Protein 2I7X (pdb70)

Sequence (499 aa):
MTYKYNCCDDGSGTTVGSVVRFDNVTLLIDPGWNPSKVSYEQCIKYWEKVIPEIDVIILSQPTIECLGAHSLLYYNFTSHFISRIQVYATLPVINLGRVSTIDSYASAGVIGPYDTNKLDLEDIEISFDHIVPLKYSQLVDLRSRYDGLTLLAYNAGVCPGGSIWCISTYSEKLVYAKRWNHTRDNILNAASILDATGKPLSTLMRPSAIITTLDRFGSSQPFKKRSKIFKDTLKKGLSSDGSVIIPVDMSGKFLDLFTQVHELLFESQVPVLILSYARGRTLTYAKSMLEWLSPSLLKTWENRNNTSPFEIGSRIKIIAPNELSKYPGSKICFVSEVGALINEVIIKVGNSEKTTLILTKPSFECASSLDKILEIVEQDEDGKSFLCDNYISIDTIKEEPLSKEETNFDNLDYLKIDKTLSKRTISTVNVQLKCSVVILNLQSLVDQRSASIIWPSLKSRKIVLSAPKQIQNEEITAKLIKKNIEVVNMPLNKIVEFS

InterPro domains:
  IPR001279 Metallo-beta-lactamase [PF16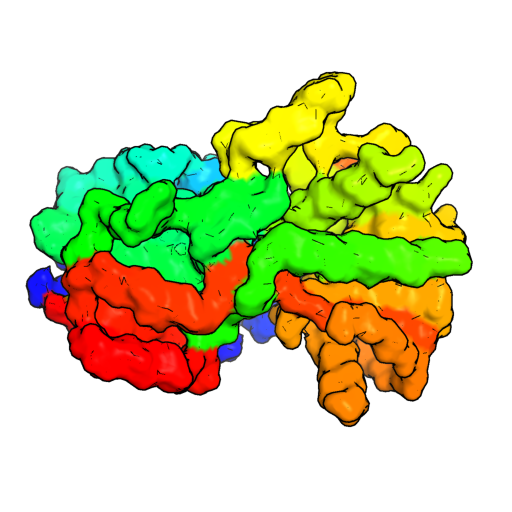661] (20-211)
  IPR022712 Beta-Casp domain [SM01027] (254-377)
  IPR025069 Cleavage and polyadenylation specificity factor 2, C-terminal [PF13299] (728-856)
  IPR027075 Cleavage and polyadenylation specificity factor subunit 2 [PTHR45922] (13-858)
  IPR035639 CPSF2, metallo-hydrolase domain [cd16293] (7-216)
  IPR036866 Ribonuclease Z/Hydroxyacylglutathione hydrolase-like [G3DSA:3.60.15.10] (1-222)
  IPR036866 Ribonuclease Z/Hydroxyacylglutathione hydrolase-like [G3DSA:3.60.15.10] (628-717)
  IPR036866 Ribonuclease Z/Hydroxyacylglutathione hydrolase-like [SSF56281] (4-444)
  IPR036866 Ribonuclease Z/Hydroxyacylglutathione hydrolase-like [SSF56281] (527-716)

Organism: Saccharomyces cerevisiae (strain ATCC 204508 / S288c) (NCBI:txid559292)

Radius of gyration: 22.46 Å; Cα contacts (8 Å, |Δi|>4): 1089; chains: 1; bounding box: 48×65×58 Å

B-factor: mean 50.82, std 17.13, range [14.5, 101.49]

GO terms:
  GO:0003723 RNA binding (F, IDA)
  GO:0005847 mRNA cleavage and polyadenylation specificity factor complex (C, IDA)
  GO:0006397 mRNA processing (P, IDA)
  GO:0005515 protein binding (F, IPI)

CATH classification: 3.60.15.10 (+1 more: 3.40.50.10890)

Solvent-accessible surface area: 20937 Å² total; per-residue (Å²): 127,37,8,74,3,14,0,0,15,11,64,32,35,54,15,9,4,7,1,0,61,14,92,100,3,22,0,0,0,3,0,0,2,22,20,72,111,2,41,22,82,90,0,31,141,38,0,93,176,27,0,66,112,1,27,0,0,0,0,0,1,0,20,26,47,0,0,0,0,0,0,0,0,20,93,51,16,47,73,46,17,132,88,58,8,57,6,13,0,0,61,0,0,5,21,0,0,22,1,6,0,1,5,6,1,1,16,46,0,7,0,0,20,23,62,66,40,89,3,40,4,108,34,0,32,67,0,1,96,106,4,61,78,8,114,55,70,77,77,14,82,17,106,117,126,19,68,2,0,20,0,32,2,26,19,0,1,23,2,1,1,0,0,1,0,8,0,21,16,160,78,10,38,1,0,7,0,28,20,7,2,46,42,88,4,32,2,4,63,36,6,45,4,50,74,107,99,39,126,25,35,93,61,1,47,154,7,36,0,0,6,4,12,2,44,87,23,7,26,100,69,79,19,136,95,20,11,124,23,0,48,60,5,0,129,124,3,30,59,119,48,5,6,0,5,0,4,2,28,3,0,10,21,0,1,3,0,0,1,6,0,0,43,28,19,84,120,142,176,31,18,0,0,0,1,9,26,0,62,0,49,0,1,54,41,0,70,84,2,63,132,25,8,0,94,42,8,36,115,43,3,120,127,91,124,148,42,26,4,0,78,0,65,100,23,27,66,23,22,53,16,122,60,11,93,135,50,119,27,29,10,0,0,0,0,6,23,10,16,10,13,3,15,32,1,10,52,102,18,2,83,41,120,116,4,14,6,0,0,4,41,83,58,6,79,18,1,73,1,0,50,80,1,5,112,29,20,112,146,74,207,120,20,168,59,54,95,3,111,43,141,13,52,3,70,18,43,142,105,84,109,16,85,138,135,108,172,156,55,54,72,4,63,105,1,83,86,118,179,110,39,14,67,45,50,108,47,91,55,99,12,58,0,91,2,12,1,1,62,15,45,16,18,7,12,7,13,84,188,20,0,0,105,18,1,33,36,2,129,8,204,37,0,3,0,10,4,22,129,162,75,8,21,122,116,6,12,57,74,0,101,176,83,139,10,96,24,32,38,2,50,55,76,136,83,35,120,12,100

Nearest PDB structures (foldseek):
  2i7x-assembly1_A  TM=1.002E+00  e=0.000E+00  Saccharomyces cerevisiae
  6m8q-assembly1_A  TM=8.258E-01  e=4.403E-26  Homo sapiens
  6q5a-assembly1_A  TM=7.811E-01  e=3.135E-24  Cryptosporidium hominis
  8rc4-assembly1_k  TM=7.727E-01  e=1.747E-23  Homo sapiens
  7pks-assembly1_k  TM=7.755E-01  e=1.474E-22  Homo sapiens

Secondary structure (DSSP, 8-state):
--EEEEE--SSSSS---EEEEETTEEEEE-----TTTS-HHHHHHHHHTTGGG--EEE---SSHHHHTTHHHHHHHSHHHHHHT-EEEEEHHHHHHHHHHHHHHHHHTTSSSSBTT--S-HHHHHHHHHTSEEE-TT--EEETTTTTTEEEEEEE-SSSTT-EEEEEE-SS-EEEE-SS--SS--SS-PPPTTB-TTSPBPSTTSS-SEEEE--S----SS-HHHHHHHHHHHHHHHTSTT-EEEEEE-TTTHHHHHHHHHHHHHTT----EEEE-TTTTHHHHHHHT-GGGS-HHHHHHHHSSSS--TT--TTTEEE--GGGGGG--S-EEEEEES-HHHHHHHHHHHSS-TTEEEEE-SS--TT-HHHHHHHHHHHT------EEP-EEEEEEEEEEEES-S-----S--GGGS-SS--EEEEEEEEEEEE-SEEEE-----S--HHHHHHHGGGS--SEEEE-S-GGGS-HHHHHHHHHTT-EEEEPPSS--EEE-

Foldseek 3Di:
DKKKWAFADLPLLWGQWIWIGDPFAIEIFFRADQCLRDPLVSSCVRCVVPLVRHAEYEFQALARSRCLCQLSCCVNVVVSCVPGYAYEFAPLSLQSNLQLNLQRCVLSVCFFQAPNPVDYSVSSVVRSVRHHHDHAQGWDAPCPVGQAWIKGWWAQAFFQRRTWIWTDHPPAIEIEDAFHFQCHALWAHHTQQADPVRAGDPPVQEHLAYEYFAQDAFDPDHRVVLLVLVLVLLCVQPPDLRAEEEADALRGCPVRVLLSVLVNVVPPPAAEEEEGLQFQSSLVSCQVRSVRIDVVNVVVQVVPPVDDSSDDPPRYDGDALVCVVVDPTYYHYYYHLAQQRVLSNCQVDQADASYEYEYAADDRSRHVVVNVVVCVVVVPPQFDWAFFFAKDKGKYWDWAWPPVDPCHRRDNCSRPHDPTHTHTDIDIDMDTGGYIYTYHHSRSGHHLVVVLVSVVSRVYQEYEHGRACVSGPPVSVCSQVVVNHHYHGDDHRDMDMDD

Structure (mmCIF, N/CA/C/O backbone):
data_2I7X
#
_entry.id   2I7X
#
_cell.length_a   75.631
_cell.length_b   122.801
_cell.length_c   126.862
_cell.angle_alpha   90.00
_cell.angle_beta   90.00
_cell.angle_gamma   90.00
#
_symmetry.space_group_name_H-M   'I 2 2 2'
#
loop_
_entity.id
_entity.type
_entity.pdbx_description
1 polymer 'Protein CFT2'
2 water water
#
loop_
_atom_site.group_PDB
_atom_site.id
_atom_site.type_symbol
_atom_site.label_atom_id
_atom_site.label_alt_id
_atom_site.label_comp_id
_atom_site.label_asym_id
_atom_site.label_entity_id
_atom_site.label_seq_id
_atom_site.pdbx_PDB_ins_code
_atom_site.Cartn_x
_atom_site.Cartn_y
_atom_site.Cartn_z
_atom_site.occupancy
_atom_site.B_iso_or_equiv
_atom_site.auth_seq_id
_atom_site.auth_comp_id
_atom_site.auth_asym_id
_atom_site.auth_atom_id
_atom_site.pdbx_PDB_model_num
ATOM 1 N N . MET A 1 1 ? 52.742 -2.557 40.074 1.00 84.26 1 MET A N 1
ATOM 2 C CA . MET A 1 1 ? 53.682 -3.652 39.696 1.00 83.98 1 MET A CA 1
ATOM 3 C C . MET A 1 1 ? 54.919 -3.162 38.939 1.00 83.00 1 MET A C 1
ATOM 4 O O . MET A 1 1 ? 55.912 -3.884 38.850 1.00 83.65 1 MET A O 1
ATOM 9 N N . THR A 1 2 ? 54.853 -1.943 38.403 1.00 81.25 2 THR A N 1
ATOM 10 C CA . THR A 1 2 ? 55.964 -1.334 37.665 1.00 79.42 2 THR A CA 1
ATOM 11 C C . THR A 1 2 ? 55.520 -0.174 36.779 1.00 78.02 2 THR A C 1
ATOM 12 O O . THR A 1 2 ? 54.577 -0.294 35.995 1.00 78.54 2 THR A O 1
ATOM 16 N N . TYR A 1 3 ? 56.211 0.951 36.907 1.00 75.45 3 TYR A N 1
ATOM 17 C CA . TYR A 1 3 ? 55.906 2.123 36.106 1.00 72.38 3 TYR A CA 1
ATOM 18 C C . TYR A 1 3 ? 57.149 3.005 35.983 1.00 71.51 3 TYR A C 1
ATOM 19 O O . TYR A 1 3 ? 58.075 2.913 36.794 1.00 69.81 3 TYR A O 1
ATOM 28 N N . LYS A 1 4 ? 57.163 3.854 34.959 1.00 69.73 4 LYS A N 1
ATOM 29 C CA . LYS A 1 4 ? 58.291 4.739 34.706 1.00 67.80 4 LYS A CA 1
ATOM 30 C C . LYS A 1 4 ? 58.021 6.189 35.124 1.00 65.79 4 LYS A C 1
ATOM 31 O O . LYS A 1 4 ? 56.884 6.661 35.071 1.00 66.68 4 LYS A O 1
ATOM 37 N N . TYR A 1 5 ? 59.075 6.884 35.540 1.00 62.24 5 TYR A N 1
ATOM 38 C CA . TYR A 1 5 ? 58.975 8.280 35.946 1.00 59.33 5 TYR A CA 1
ATOM 39 C C . TYR A 1 5 ? 60.114 9.041 35.286 1.00 57.44 5 TYR A C 1
ATOM 40 O O . TYR A 1 5 ? 61.197 8.497 35.098 1.00 57.66 5 TYR A O 1
ATOM 49 N N . ASN A 1 6 ? 59.882 10.306 34.954 1.00 54.67 6 ASN A N 1
ATOM 50 C CA . ASN A 1 6 ? 60.898 11.083 34.265 1.00 51.68 6 ASN A CA 1
ATOM 51 C C . ASN A 1 6 ? 60.755 12.585 34.510 1.00 49.66 6 ASN A C 1
ATOM 52 O O . ASN A 1 6 ? 59.695 13.159 34.273 1.00 49.36 6 ASN A O 1
ATOM 57 N N . CYS A 1 7 ? 61.821 13.218 34.987 1.00 46.92 7 CYS A N 1
ATOM 58 C CA . CYS A 1 7 ? 61.805 14.660 35.227 1.00 45.37 7 CYS A CA 1
ATOM 59 C C . CYS A 1 7 ? 62.357 15.382 34.000 1.00 43.90 7 CYS A C 1
ATOM 60 O O . CYS A 1 7 ? 63.544 15.316 33.711 1.00 43.51 7 CYS A O 1
ATOM 63 N N . CYS A 1 8 ? 61.476 16.066 33.282 1.00 42.89 8 CYS A N 1
ATOM 64 C CA . CYS A 1 8 ? 61.843 16.771 32.066 1.00 43.52 8 CYS A CA 1
ATOM 65 C C . CYS A 1 8 ? 62.753 17.967 32.302 1.00 43.44 8 CYS A C 1
ATOM 66 O O . CYS A 1 8 ? 62.583 18.719 33.265 1.00 42.81 8 CYS A O 1
ATOM 69 N N . ASP A 1 9 ? 63.713 18.137 31.398 1.00 44.13 9 ASP A N 1
ATOM 70 C CA . ASP A 1 9 ? 64.674 19.233 31.469 1.00 43.61 9 ASP A CA 1
ATOM 71 C C . ASP A 1 9 ? 64.840 19.825 30.085 1.00 41.04 9 ASP A C 1
ATOM 72 O O . ASP A 1 9 ? 65.355 19.165 29.182 1.00 42.26 9 ASP A O 1
ATOM 77 N N . ASP A 1 10 ? 64.411 21.072 29.929 1.00 38.59 10 ASP A N 1
ATOM 78 C CA . ASP A 1 10 ? 64.513 21.771 28.657 1.00 38.60 10 ASP A CA 1
ATOM 79 C C . ASP A 1 10 ? 65.855 22.487 28.481 1.00 38.60 10 ASP A C 1
ATOM 80 O O . ASP A 1 10 ? 66.086 23.156 27.468 1.00 37.59 10 ASP A O 1
ATOM 85 N N . GLY A 1 11 ? 66.732 22.344 29.471 1.00 39.22 11 GLY A N 1
ATOM 86 C CA . GLY A 1 11 ? 68.038 22.980 29.414 1.00 39.30 11 GLY A CA 1
ATOM 87 C C . GLY A 1 11 ? 68.290 23.996 30.520 1.00 38.97 11 GLY A C 1
ATOM 88 O O . GLY A 1 11 ? 69.398 24.510 30.655 1.00 40.69 11 GLY A O 1
ATOM 89 N N . SER A 1 12 ? 67.272 24.286 31.321 1.00 37.36 12 SER A N 1
ATOM 90 C CA . SER A 1 12 ? 67.423 25.260 32.391 1.00 36.22 12 SER A CA 1
ATOM 91 C C . SER A 1 12 ? 67.967 24.594 33.635 1.00 35.40 12 SER A C 1
ATOM 92 O O . SER A 1 12 ? 68.155 25.251 34.657 1.00 34.22 12 SER A O 1
ATOM 95 N N . GLY A 1 13 ? 68.184 23.283 33.549 1.00 34.91 13 GLY A N 1
ATOM 96 C CA . GLY A 1 13 ? 68.703 22.534 34.679 1.00 36.58 13 GLY A CA 1
ATOM 97 C C . GLY A 1 13 ? 67.709 22.280 35.802 1.00 38.88 13 GLY A C 1
ATOM 98 O O . GLY A 1 13 ? 68.082 21.790 36.873 1.00 41.97 13 GLY A O 1
ATOM 99 N N . THR A 1 14 ? 66.443 22.612 35.579 1.00 38.64 14 THR A N 1
ATOM 100 C CA . THR A 1 14 ? 65.415 22.393 36.593 1.00 38.64 14 THR A CA 1
ATOM 101 C C . THR A 1 14 ? 64.369 21.478 35.978 1.00 38.10 14 THR A C 1
ATOM 102 O O . THR A 1 14 ? 64.409 21.215 34.775 1.00 39.13 14 THR A O 1
ATOM 106 N N . THR A 1 15 ? 63.440 20.981 36.785 1.00 36.60 15 THR A N 1
ATOM 107 C CA . THR A 1 15 ? 62.397 20.125 36.241 1.00 36.67 15 THR A CA 1
ATOM 108 C C . THR A 1 15 ? 61.275 20.972 35.670 1.00 34.19 15 THR A C 1
ATOM 109 O O . THR A 1 15 ? 60.698 21.810 36.361 1.00 35.13 15 THR A O 1
ATOM 113 N N . VAL A 1 16 ? 60.975 20.756 34.403 1.00 30.61 16 VAL A N 1
ATOM 114 C CA . VAL A 1 16 ? 59.903 21.480 33.774 1.00 29.02 16 VAL A CA 1
ATOM 115 C C . VAL A 1 16 ? 58.793 20.495 33.469 1.00 29.04 16 VAL A C 1
ATOM 116 O O . VAL A 1 16 ? 57.965 20.752 32.606 1.00 29.97 16 VAL A O 1
ATOM 120 N N . GLY A 1 17 ? 58.785 19.368 34.184 1.00 28.90 17 GLY A N 1
ATOM 121 C C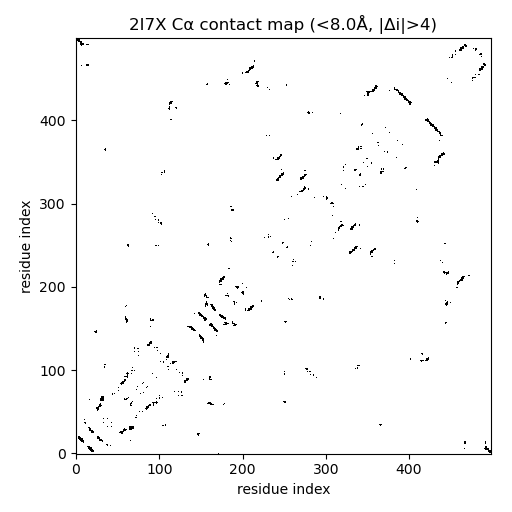A . GLY A 1 17 ? 57.756 18.361 33.976 1.00 28.67 17 GLY A CA 1
ATOM 122 C C . GLY A 1 17 ? 58.031 16.969 34.533 1.00 30.29 17 GLY A C 1
ATOM 123 O O . GLY A 1 17 ? 59.183 16.533 34.639 1.00 31.06 17 GLY A O 1
ATOM 124 N N . SER A 1 18 ? 56.957 16.272 34.891 1.00 29.77 18 SER A N 1
ATOM 125 C CA . SER A 1 18 ? 57.027 14.918 35.424 1.00 31.61 18 SER A CA 1
ATOM 126 C C . SER A 1 18 ? 56.258 14.034 34.447 1.00 33.93 18 SER A C 1
ATOM 127 O O . SER A 1 18 ? 55.094 14.315 34.139 1.00 34.48 18 SER A O 1
ATOM 130 N N . VAL A 1 19 ? 56.900 12.985 33.940 1.00 33.81 19 VAL A N 1
ATOM 131 C CA . VAL A 1 19 ? 56.222 12.082 33.026 1.00 33.34 19 VAL A CA 1
ATOM 132 C C . VAL A 1 19 ? 56.053 10.755 33.720 1.00 35.98 19 VAL A C 1
ATOM 133 O O . VAL A 1 19 ? 57.002 10.207 34.273 1.00 35.99 19 VAL A O 1
ATOM 137 N N . VAL A 1 20 ? 54.827 10.254 33.718 1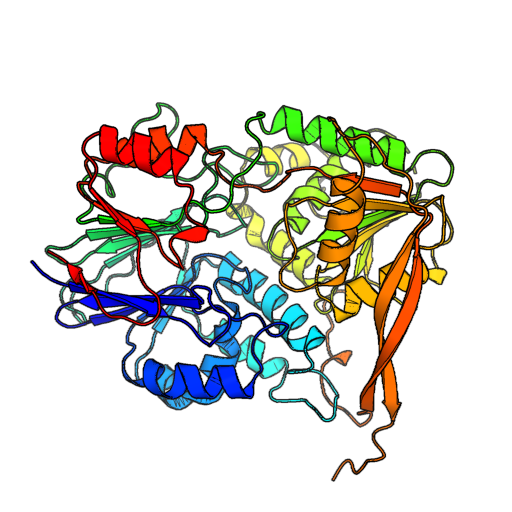.00 38.66 20 VAL A N 1
ATOM 138 C CA . VAL A 1 20 ? 54.547 8.981 34.344 1.00 41.11 20 VAL A CA 1
ATOM 139 C C . VAL A 1 20 ? 54.055 8.025 33.279 1.00 42.84 20 VAL A C 1
ATOM 140 O O . VAL A 1 20 ? 53.081 8.308 32.571 1.00 41.25 20 VAL A O 1
ATOM 144 N N . ARG A 1 21 ? 54.747 6.898 33.162 1.00 45.49 21 ARG A N 1
ATOM 145 C CA . ARG A 1 21 ? 54.395 5.879 32.185 1.00 47.02 21 ARG A CA 1
ATOM 146 C C . ARG A 1 21 ? 53.850 4.653 32.879 1.00 48.04 21 ARG A C 1
ATOM 147 O O . ARG A 1 21 ? 54.567 3.974 33.609 1.00 49.46 21 ARG A O 1
ATOM 155 N N . PHE A 1 22 ? 52.567 4.390 32.679 1.00 50.27 22 PHE A N 1
ATOM 156 C CA . PHE A 1 22 ? 51.951 3.208 33.258 1.00 50.68 22 PHE A CA 1
ATOM 157 C C . PHE A 1 22 ? 51.812 2.267 32.077 1.00 50.86 22 PHE A C 1
ATOM 158 O O . PHE A 1 22 ? 52.106 2.655 30.942 1.00 47.50 22 PHE A O 1
ATOM 166 N N . ASP A 1 23 ? 51.354 1.046 32.336 1.00 52.60 23 ASP A N 1
ATOM 167 C CA . ASP A 1 23 ? 51.201 0.058 31.272 1.00 55.00 23 ASP A CA 1
ATOM 168 C C . ASP A 1 23 ? 50.625 0.571 29.948 1.00 54.42 23 ASP A C 1
ATOM 169 O O . ASP A 1 23 ? 51.238 0.390 28.889 1.00 54.26 23 ASP A O 1
ATOM 174 N N . ASN A 1 24 ? 49.462 1.215 29.997 1.00 52.18 24 ASN A N 1
ATOM 175 C CA . ASN A 1 24 ? 48.858 1.695 28.765 1.00 51.11 24 ASN A CA 1
ATOM 176 C C . ASN A 1 24 ? 48.542 3.182 28.734 1.00 50.88 24 ASN A C 1
ATOM 177 O O . ASN A 1 24 ? 47.746 3.638 27.915 1.00 50.24 24 ASN A O 1
ATOM 182 N N . VAL A 1 25 ? 49.178 3.940 29.619 1.00 49.91 25 VAL A N 1
ATOM 183 C CA . VAL A 1 25 ? 48.962 5.376 29.666 1.00 48.98 25 VAL A CA 1
ATOM 184 C C . VAL A 1 25 ? 50.268 6.096 29.942 1.00 48.39 25 VAL A C 1
ATOM 185 O O . VAL A 1 25 ? 51.087 5.628 30.736 1.00 49.12 25 VAL A O 1
ATOM 189 N N . THR A 1 26 ? 50.449 7.235 29.286 1.00 46.33 26 THR A N 1
ATOM 190 C CA . THR A 1 26 ? 51.629 8.064 29.479 1.00 46.63 26 THR A CA 1
ATOM 191 C C . THR A 1 26 ? 51.091 9.464 29.806 1.00 46.25 26 THR A C 1
ATOM 192 O O . THR A 1 26 ? 50.474 10.118 28.949 1.00 42.94 26 THR A O 1
ATOM 196 N N . LEU A 1 27 ? 51.289 9.910 31.049 1.00 45.22 27 LEU A N 1
ATOM 197 C CA . LEU A 1 27 ? 50.818 11.233 31.436 1.00 44.62 27 LEU A CA 1
ATOM 198 C C . LEU A 1 27 ? 51.938 12.235 31.725 1.00 44.08 27 LEU A C 1
ATOM 199 O O . LEU A 1 27 ? 53.016 11.882 32.209 1.00 45.61 27 LEU A O 1
ATOM 204 N N . LEU A 1 28 ? 51.671 13.492 31.394 1.00 40.55 28 LEU A N 1
ATOM 205 C CA . LEU A 1 28 ? 52.623 14.577 31.587 1.00 36.42 28 LEU A CA 1
ATOM 206 C C . LEU A 1 28 ? 52.062 15.492 32.672 1.00 35.32 28 LEU A C 1
ATOM 207 O O . LEU A 1 28 ? 50.928 15.971 32.569 1.00 37.05 28 LEU A O 1
ATOM 212 N N . ILE A 1 29 ? 52.837 15.731 33.718 1.00 31.96 29 ILE A N 1
ATOM 213 C CA . ILE A 1 29 ? 52.363 16.599 34.778 1.00 30.08 29 ILE A CA 1
ATOM 214 C C . ILE A 1 29 ? 53.148 17.905 34.801 1.00 29.44 29 ILE A C 1
ATOM 215 O O . ILE A 1 29 ? 54.370 17.897 34.811 1.00 28.79 29 ILE A O 1
ATOM 220 N N . ASP A 1 30 ? 52.429 19.022 34.782 1.00 29.05 30 ASP A N 1
ATOM 221 C CA . ASP A 1 30 ? 53.024 20.357 34.835 1.00 29.41 30 ASP A CA 1
ATOM 222 C C . ASP A 1 30 ? 54.151 20.699 33.870 1.00 28.49 30 ASP A C 1
ATOM 223 O O . ASP A 1 30 ? 55.314 20.791 34.261 1.00 28.94 30 ASP A O 1
ATOM 228 N N . PRO A 1 31 ? 53.827 20.891 32.592 1.00 27.29 31 PRO A N 1
ATOM 229 C CA . PRO A 1 31 ? 54.896 21.238 31.653 1.00 26.72 31 PRO A CA 1
ATOM 230 C C . PRO A 1 31 ? 55.206 22.734 31.821 1.00 27.79 31 PRO A C 1
ATOM 231 O O . PRO A 1 31 ? 54.488 23.601 31.306 1.00 27.44 31 PRO A O 1
ATOM 235 N N . GLY A 1 32 ? 56.258 23.030 32.573 1.00 28.09 32 GLY A N 1
ATOM 236 C CA . GLY A 1 32 ? 56.621 24.412 32.800 1.00 28.12 32 GLY A CA 1
ATOM 237 C C . GLY A 1 32 ? 57.585 24.960 31.766 1.00 29.95 32 GLY A C 1
ATOM 238 O O . GLY A 1 32 ? 58.143 24.211 30.944 1.00 30.01 32 GLY A O 1
ATOM 239 N N . TRP A 1 33 ? 57.769 26.279 31.811 1.00 28.79 33 TRP A N 1
ATOM 240 C CA . TRP A 1 33 ? 58.677 26.988 30.919 1.00 29.46 33 TRP A CA 1
ATOM 241 C C . TRP A 1 33 ? 59.026 28.354 31.506 1.00 30.51 33 TRP A C 1
ATOM 242 O O . TRP A 1 33 ? 58.153 29.060 32.008 1.00 32.57 33 TRP A O 1
ATOM 253 N N . ASN A 1 34 ? 60.304 28.716 31.448 1.00 30.95 34 ASN A N 1
ATOM 254 C CA . ASN A 1 34 ? 60.770 30.000 31.964 1.00 31.33 34 ASN A CA 1
ATOM 255 C C . ASN A 1 34 ? 61.500 30.735 30.843 1.00 32.27 34 ASN A C 1
ATOM 256 O O . ASN A 1 34 ? 62.709 30.590 30.696 1.00 29.96 34 ASN A O 1
ATOM 261 N N . PRO A 1 35 ? 60.774 31.533 30.038 1.00 34.22 35 PRO A N 1
ATOM 262 C CA . PRO A 1 35 ? 61.351 32.291 28.917 1.00 36.50 35 PRO A CA 1
ATOM 263 C C . PRO A 1 35 ? 62.677 33.007 29.174 1.00 38.08 35 PRO A C 1
ATOM 264 O O . PRO A 1 35 ? 63.526 33.069 28.288 1.00 39.60 35 PRO A O 1
ATOM 268 N N . SER A 1 36 ? 62.854 33.533 30.383 1.00 40.20 36 SER A N 1
ATOM 269 C CA . SER A 1 36 ? 64.080 34.240 30.755 1.00 40.62 36 SER A CA 1
ATOM 270 C C . SER A 1 36 ? 65.263 33.286 30.765 1.00 41.60 36 SER A C 1
ATOM 271 O O . SER A 1 36 ? 66.413 33.716 30.733 1.00 44.98 36 SER A O 1
ATOM 274 N N . LYS A 1 37 ? 64.977 31.991 30.825 1.00 40.68 37 LYS A N 1
ATOM 275 C CA . LYS A 1 37 ? 66.016 30.973 30.882 1.00 38.80 37 LYS A CA 1
ATOM 276 C C . LYS A 1 37 ? 66.212 30.193 29.588 1.00 37.72 37 LYS A C 1
ATOM 277 O O . LYS A 1 37 ? 67.323 30.090 29.098 1.00 38.96 37 LYS A O 1
ATOM 283 N N . VAL A 1 38 ? 65.141 29.626 29.044 1.00 36.43 38 VAL A N 1
ATOM 284 C CA . VAL A 1 38 ? 65.236 28.872 27.801 1.00 34.57 38 VAL A CA 1
ATOM 285 C C . VAL A 1 38 ? 64.500 29.619 26.731 1.00 34.02 38 VAL A C 1
ATOM 286 O O . VAL A 1 38 ? 63.432 30.167 26.980 1.00 37.38 38 VAL A O 1
ATOM 290 N N . SER A 1 39 ? 65.055 29.645 25.531 1.00 34.80 39 SER A N 1
ATOM 291 C CA . SER A 1 39 ? 64.396 30.371 24.441 1.00 35.50 39 SER A CA 1
ATOM 292 C C . SER A 1 39 ? 63.219 29.597 23.872 1.00 34.57 39 SER A C 1
ATOM 293 O O . SER A 1 39 ? 63.084 28.398 24.084 1.00 31.49 39 SER A O 1
ATOM 296 N N . TYR A 1 40 ? 62.370 30.306 23.141 1.00 37.58 40 TYR A N 1
ATOM 297 C CA . TYR A 1 40 ? 61.216 29.704 22.496 1.00 40.69 40 TYR A CA 1
ATOM 298 C C . TYR A 1 40 ? 61.665 28.511 21.613 1.00 42.36 40 TYR A C 1
ATOM 299 O O . TYR A 1 40 ? 61.042 27.451 21.632 1.00 42.73 40 TYR A O 1
ATOM 308 N N . GLU A 1 41 ? 62.757 28.677 20.865 1.00 43.41 41 GLU A N 1
ATOM 309 C CA . GLU A 1 41 ? 63.259 27.612 19.994 1.00 44.78 41 GLU A CA 1
ATOM 310 C C . GLU A 1 41 ? 63.801 26.397 20.732 1.00 44.87 41 GLU A C 1
ATOM 311 O O . GLU A 1 41 ? 63.579 25.263 20.314 1.00 44.33 41 GLU A O 1
ATOM 317 N N . GLN A 1 42 ? 64.524 26.632 21.821 1.00 46.27 42 GLN A N 1
ATOM 318 C CA . GLN A 1 42 ? 65.097 25.541 22.598 1.00 46.69 42 GLN A CA 1
ATOM 319 C C . GLN A 1 42 ? 63.982 24.792 23.293 1.00 46.41 42 GLN A C 1
ATOM 320 O O . GLN A 1 42 ? 64.082 23.588 23.526 1.00 46.82 42 GLN A O 1
ATOM 326 N N . CYS A 1 43 ? 62.913 25.515 23.612 1.00 46.15 43 CYS A N 1
ATOM 327 C CA . CYS A 1 43 ? 61.767 24.933 24.294 1.00 45.28 43 CYS A CA 1
ATOM 328 C C . CYS A 1 43 ? 61.102 23.955 23.340 1.00 45.89 43 CYS A C 1
ATOM 329 O O . CYS A 1 43 ? 60.815 22.811 23.699 1.00 46.41 43 CYS A O 1
ATOM 332 N N . ILE A 1 44 ? 60.868 24.408 22.116 1.00 45.66 44 ILE A N 1
ATOM 333 C CA . ILE A 1 44 ? 60.257 23.564 21.104 1.00 47.03 44 ILE A CA 1
ATOM 334 C C . ILE A 1 44 ? 61.085 22.306 20.827 1.00 47.13 44 ILE A C 1
ATOM 335 O O . ILE A 1 44 ? 60.556 21.197 20.854 1.00 47.40 44 ILE A O 1
ATOM 340 N N . LYS A 1 45 ? 62.379 22.476 20.568 1.00 47.70 45 LYS A N 1
ATOM 341 C CA . LYS A 1 45 ? 63.253 21.341 20.287 1.00 48.88 45 LYS A CA 1
ATOM 342 C C . LYS A 1 45 ? 63.235 20.300 21.406 1.00 48.48 45 LYS A C 1
ATOM 343 O O . LYS A 1 45 ? 63.409 19.102 21.166 1.00 47.76 45 LYS A O 1
ATOM 349 N N . TYR A 1 46 ? 63.024 20.748 22.635 1.00 47.53 46 TYR A N 1
ATOM 350 C CA . TYR A 1 46 ? 62.994 19.813 23.740 1.00 44.77 46 TYR A CA 1
ATOM 351 C C . TYR A 1 46 ? 61.715 18.991 23.737 1.00 46.35 46 TYR A C 1
ATOM 352 O O . TYR A 1 46 ? 61.753 17.764 23.840 1.00 47.18 46 TYR A O 1
ATOM 361 N N . TRP A 1 47 ? 60.577 19.667 23.622 1.00 46.04 47 TRP A N 1
ATOM 362 C CA . TRP A 1 47 ? 59.296 18.974 23.656 1.00 45.56 47 TRP A CA 1
ATOM 363 C C . TRP A 1 47 ? 58.959 18.198 22.396 1.00 46.44 47 TRP A C 1
ATOM 364 O O . TRP A 1 47 ? 58.131 17.291 22.438 1.00 46.52 47 TRP A O 1
ATOM 375 N N . GLU A 1 48 ? 59.597 18.539 21.281 1.00 48.07 48 GLU A N 1
ATOM 376 C CA . GLU A 1 48 ? 59.328 17.832 20.031 1.00 50.21 48 GLU A CA 1
ATOM 377 C C . GLU A 1 48 ? 59.455 16.319 20.163 1.00 49.15 48 GLU A C 1
ATOM 378 O O . GLU A 1 48 ? 58.637 15.581 19.630 1.00 49.26 48 GLU A O 1
ATOM 384 N N . LYS A 1 49 ? 60.471 15.857 20.876 1.00 49.92 49 LYS A N 1
ATOM 385 C CA . LYS A 1 49 ? 60.673 14.425 21.049 1.00 52.60 49 LYS A CA 1
ATOM 386 C C . LYS A 1 49 ? 59.889 13.876 22.246 1.00 51.13 49 LYS A C 1
ATOM 387 O O . LYS A 1 49 ? 59.963 12.681 22.559 1.00 50.37 49 LYS A O 1
ATOM 393 N N . VAL A 1 50 ? 59.129 14.745 22.907 1.00 49.82 50 VAL A N 1
ATOM 394 C CA . VAL A 1 50 ? 58.353 14.335 24.078 1.00 48.17 50 VAL A CA 1
ATOM 395 C C . VAL A 1 50 ? 56.844 14.241 23.858 1.00 47.77 50 VAL A C 1
ATOM 396 O O . VAL A 1 50 ? 56.218 13.268 24.270 1.00 47.93 50 VAL A O 1
ATOM 400 N N . ILE A 1 51 ? 56.265 15.243 23.207 1.00 47.60 51 ILE A N 1
ATOM 401 C CA . ILE A 1 51 ? 54.823 15.272 22.975 1.00 49.15 51 ILE A CA 1
ATOM 402 C C . ILE A 1 51 ? 54.204 14.017 22.346 1.00 48.91 51 ILE A C 1
ATOM 403 O O . ILE A 1 51 ? 53.254 13.448 22.890 1.00 47.37 51 ILE A O 1
ATOM 408 N N . PRO A 1 52 ? 54.727 13.567 21.199 1.00 50.15 52 PRO A N 1
ATOM 409 C CA . PRO A 1 52 ? 54.153 12.365 20.578 1.00 51.41 52 PRO A CA 1
ATOM 410 C C . PRO A 1 52 ? 53.999 11.145 21.498 1.00 51.48 52 PRO A C 1
ATOM 411 O O . PRO A 1 52 ? 53.286 10.199 21.170 1.00 52.23 52 PRO A O 1
ATOM 415 N N . GLU A 1 53 ? 54.643 11.176 22.656 1.00 52.10 53 GLU A N 1
ATOM 416 C CA . GLU A 1 53 ? 54.558 10.058 23.596 1.00 51.44 53 GLU A CA 1
ATOM 417 C C . GLU A 1 53 ? 53.536 10.289 24.710 1.00 48.55 53 GLU A C 1
ATOM 418 O O . GLU A 1 53 ? 53.223 9.371 25.470 1.00 47.07 53 GLU A O 1
ATOM 424 N N . ILE A 1 54 ? 53.012 11.511 24.796 1.00 44.93 54 ILE A N 1
ATOM 425 C CA . ILE A 1 54 ? 52.067 11.881 25.853 1.00 41.03 54 ILE A CA 1
ATOM 426 C C . ILE A 1 54 ? 50.573 11.672 25.588 1.00 38.38 54 ILE A C 1
ATOM 427 O O . ILE A 1 54 ? 50.071 12.018 24.517 1.00 39.32 54 ILE A O 1
ATOM 432 N N . ASP A 1 55 ? 49.868 11.121 26.578 1.00 35.26 55 ASP A N 1
ATOM 433 C CA . ASP A 1 55 ? 48.424 10.880 26.465 1.00 34.85 55 ASP A CA 1
ATOM 434 C C . ASP A 1 55 ? 47.595 11.849 27.311 1.00 34.19 55 ASP A C 1
ATOM 435 O O . ASP A 1 55 ? 46.626 12.432 26.839 1.00 35.71 55 ASP A O 1
ATOM 440 N N . VAL A 1 56 ? 47.968 12.015 28.572 1.00 32.99 56 VAL A N 1
ATOM 441 C CA . VAL A 1 56 ? 47.228 12.893 29.444 1.00 30.89 56 VAL A CA 1
ATOM 442 C C . VAL A 1 56 ? 48.103 13.955 30.080 1.00 32.38 56 VAL A C 1
ATOM 443 O O . VAL A 1 56 ? 49.230 13.688 30.510 1.00 31.53 56 VAL A O 1
ATOM 447 N N . ILE A 1 57 ? 47.573 15.174 30.127 1.00 30.66 57 ILE A N 1
ATOM 448 C CA . ILE A 1 57 ? 48.275 16.277 30.741 1.00 27.46 57 ILE A CA 1
ATOM 449 C C . ILE A 1 57 ? 47.442 16.805 31.900 1.00 27.81 57 ILE A C 1
ATOM 450 O O . ILE A 1 57 ? 46.219 16.836 31.834 1.00 28.72 57 ILE A O 1
ATOM 455 N N . ILE A 1 58 ? 48.110 17.180 32.982 1.00 28.68 58 ILE A N 1
ATOM 456 C CA . ILE A 1 58 ? 47.426 17.732 34.141 1.00 27.34 58 ILE A CA 1
ATOM 457 C C . ILE A 1 58 ? 48.270 18.880 34.655 1.00 24.13 58 ILE A C 1
ATOM 458 O O . ILE A 1 58 ? 49.494 18.815 34.637 1.00 20.43 58 ILE A O 1
ATOM 463 N N . LEU A 1 59 ? 47.597 19.933 35.098 1.00 23.69 59 LEU A N 1
ATOM 464 C CA . LEU A 1 59 ? 48.244 21.141 35.606 1.00 23.69 59 LEU A CA 1
ATOM 465 C C . LEU A 1 59 ? 47.890 21.270 37.089 1.00 25.84 59 LEU A C 1
ATOM 466 O O . LEU A 1 59 ? 46.738 21.066 37.459 1.00 30.04 59 LEU A O 1
ATOM 471 N N . SER A 1 60 ? 48.855 21.576 37.948 1.00 23.34 60 SER A N 1
ATOM 472 C CA . SER A 1 60 ? 48.531 21.662 39.362 1.00 27.35 60 SER A CA 1
ATOM 473 C C . SER A 1 60 ? 48.600 23.063 39.944 1.00 29.35 60 SER A C 1
ATOM 474 O O . SER A 1 60 ? 48.187 23.272 41.087 1.00 31.98 60 SER A O 1
ATOM 477 N N . GLN A 1 61 ? 49.118 24.016 39.171 1.00 26.67 61 GLN A N 1
ATOM 478 C CA . GLN A 1 61 ? 49.212 25.404 39.616 1.00 26.44 61 GLN A CA 1
ATOM 479 C C . GLN A 1 61 ? 49.169 26.345 38.403 1.00 27.11 61 GLN A C 1
ATOM 480 O O . GLN A 1 61 ? 49.637 26.006 37.320 1.00 26.33 61 GLN A O 1
ATOM 486 N N . PRO A 1 62 ? 48.617 27.553 38.580 1.00 26.57 62 PRO A N 1
ATOM 487 C CA . PRO A 1 62 ? 48.526 28.524 37.487 1.00 27.43 62 PRO A CA 1
ATOM 488 C C . PRO A 1 62 ? 49.855 29.230 37.193 1.00 28.29 62 PRO A C 1
ATOM 489 O O . PRO A 1 62 ? 49.911 30.105 36.339 1.00 28.88 62 PRO A O 1
ATOM 493 N N . THR A 1 63 ? 50.912 28.853 37.911 1.00 29.62 63 THR A N 1
ATOM 494 C CA . THR A 1 63 ? 52.236 29.458 37.736 1.00 30.50 63 THR A CA 1
ATOM 495 C C . THR A 1 63 ? 53.004 28.920 36.522 1.00 32.73 63 THR A C 1
ATOM 496 O O . THR A 1 63 ? 52.929 27.730 36.199 1.00 33.36 63 THR A O 1
ATOM 500 N N . ILE A 1 64 ? 53.753 29.807 35.870 1.00 33.80 64 ILE A N 1
ATOM 501 C CA . ILE A 1 64 ? 54.523 29.465 34.680 1.00 34.01 64 ILE A CA 1
ATOM 502 C C . ILE A 1 64 ? 55.480 28.300 34.908 1.00 33.80 64 ILE A C 1
ATOM 503 O O . ILE A 1 64 ? 55.843 27.598 33.970 1.00 33.74 64 ILE A O 1
ATOM 508 N N . GLU A 1 65 ? 55.905 28.098 36.145 1.00 33.00 65 GLU A N 1
ATOM 509 C CA . GLU A 1 65 ? 56.789 26.979 36.421 1.00 34.82 65 GLU A CA 1
ATOM 510 C C . GLU A 1 65 ? 55.994 25.655 36.392 1.00 33.47 65 GLU A C 1
ATOM 511 O O . GLU A 1 65 ? 56.575 24.570 36.453 1.00 33.79 65 GLU A O 1
ATOM 517 N N . CYS A 1 66 ? 54.668 25.743 36.323 1.00 31.06 66 CYS A N 1
ATOM 518 C CA . CYS A 1 66 ? 53.847 24.539 36.257 1.00 32.43 66 CYS A CA 1
ATOM 519 C C . CYS A 1 66 ? 53.113 24.403 34.923 1.00 31.22 66 CYS A C 1
ATOM 520 O O . CYS A 1 66 ? 52.884 23.280 34.458 1.00 31.45 66 CYS A O 1
ATOM 523 N N . LEU A 1 67 ? 52.754 25.531 34.305 1.00 26.90 67 LEU A N 1
ATOM 524 C CA . LEU A 1 67 ? 52.030 25.489 33.043 1.00 25.50 67 LEU A CA 1
ATOM 525 C C . LEU A 1 67 ? 52.584 26.433 31.974 1.00 27.04 67 LEU A C 1
ATOM 526 O O . LEU A 1 67 ? 51.965 26.646 30.926 1.00 27.14 67 LEU A O 1
ATOM 531 N N . GLY A 1 68 ? 53.769 26.969 32.228 1.00 27.44 68 GLY A N 1
ATOM 532 C CA . GLY A 1 68 ? 54.359 27.914 31.299 1.00 27.87 68 GLY A CA 1
ATOM 533 C C . GLY A 1 68 ? 54.524 27.477 29.860 1.00 29.42 68 GLY A C 1
ATOM 534 O O . GLY A 1 68 ? 54.566 28.318 28.965 1.00 30.72 68 GLY A O 1
ATOM 535 N N . ALA A 1 69 ? 54.622 26.177 29.617 1.00 29.95 69 ALA A N 1
ATOM 536 C CA . ALA A 1 69 ? 54.814 25.690 28.252 1.00 31.70 69 ALA A CA 1
ATOM 537 C C . ALA A 1 69 ? 53.531 25.321 27.507 1.00 31.25 69 ALA A C 1
ATOM 538 O O . ALA A 1 69 ? 53.537 25.202 26.285 1.00 33.46 69 ALA A O 1
ATOM 540 N N . HIS A 1 70 ? 52.436 25.163 28.234 1.00 28.45 70 HIS A N 1
ATOM 541 C CA . HIS A 1 70 ? 51.184 24.769 27.619 1.00 29.98 70 HIS A CA 1
ATOM 542 C C . HIS A 1 70 ? 50.750 25.475 26.330 1.00 29.53 70 HIS A C 1
ATOM 543 O O . HIS A 1 70 ? 50.458 24.804 25.340 1.00 29.67 70 HIS A O 1
ATOM 550 N N . SER A 1 71 ? 50.693 26.803 26.325 1.00 28.31 71 SER A N 1
ATOM 551 C CA . SER A 1 71 ? 50.260 27.504 25.117 1.00 28.96 71 SER A CA 1
ATOM 552 C C . SER A 1 71 ? 51.210 27.270 23.963 1.00 28.76 71 SER A C 1
ATOM 553 O O . SER A 1 71 ? 50.787 27.133 22.825 1.00 30.84 71 SER A O 1
ATOM 556 N N . LEU A 1 72 ? 52.496 27.213 24.263 1.00 29.26 72 LEU A N 1
ATOM 557 C CA . LEU A 1 72 ? 53.495 26.992 23.237 1.00 29.73 72 LEU A CA 1
ATOM 558 C C . LEU A 1 72 ? 53.396 25.561 22.746 1.00 31.29 72 LEU A C 1
ATOM 559 O O . LEU A 1 72 ? 53.656 25.286 21.578 1.00 32.44 72 LEU A O 1
ATOM 564 N N . LEU A 1 73 ? 53.024 24.655 23.642 1.00 30.26 73 LEU A N 1
ATOM 565 C CA . LEU A 1 73 ? 52.886 23.260 23.282 1.00 32.74 73 LEU A CA 1
ATOM 566 C C . LEU A 1 73 ? 51.649 23.089 22.419 1.00 35.26 73 LEU A C 1
ATOM 567 O O . LEU A 1 73 ? 51.707 22.447 21.373 1.00 35.92 73 LEU A O 1
ATOM 572 N N . TYR A 1 74 ? 50.535 23.676 22.856 1.00 36.51 74 TYR A N 1
ATOM 573 C CA . TYR A 1 74 ? 49.270 23.578 22.132 1.00 36.16 74 TYR A CA 1
ATOM 574 C C . TYR A 1 74 ? 49.388 24.180 20.745 1.00 36.74 74 TYR A C 1
ATOM 575 O O . TYR A 1 74 ? 48.858 23.652 19.776 1.00 38.23 74 TYR A O 1
ATOM 584 N N . TYR A 1 75 ? 50.089 25.296 20.655 1.00 37.74 75 TYR A N 1
ATOM 585 C CA . TYR A 1 75 ? 50.260 25.979 19.385 1.00 38.41 75 TYR A CA 1
ATOM 586 C C . TYR A 1 75 ? 51.183 25.237 18.404 1.00 40.07 75 TYR A C 1
ATOM 587 O O . TYR A 1 75 ? 50.905 25.189 17.200 1.00 40.76 75 TYR A O 1
ATOM 596 N N . ASN A 1 76 ? 52.264 24.659 18.928 1.00 38.87 76 ASN A N 1
ATOM 597 C CA . ASN A 1 76 ? 53.270 23.967 18.124 1.00 40.24 76 ASN A CA 1
ATOM 598 C C . ASN A 1 76 ? 53.050 22.489 17.859 1.00 40.29 76 ASN A C 1
ATOM 599 O O . ASN A 1 76 ? 53.727 21.903 17.015 1.00 41.20 76 ASN A O 1
ATOM 604 N N . PHE A 1 77 ? 52.131 21.883 18.594 1.00 40.73 77 PHE A N 1
ATOM 605 C CA . PHE A 1 77 ? 51.837 20.472 18.424 1.00 41.16 77 PHE A CA 1
ATOM 606 C C . PHE A 1 77 ? 50.321 20.256 18.387 1.00 41.78 77 PHE A C 1
ATOM 607 O O . PHE A 1 77 ? 49.820 19.223 18.827 1.00 41.60 77 PHE A O 1
ATOM 615 N N . THR A 1 78 ? 49.597 21.230 17.845 1.00 41.66 78 THR A N 1
ATOM 616 C CA . THR A 1 78 ? 48.142 21.158 17.766 1.00 44.40 78 THR A CA 1
ATOM 617 C C . THR A 1 78 ? 47.565 19.804 17.338 1.00 45.10 78 THR A C 1
ATOM 618 O O . THR A 1 78 ? 46.583 19.334 17.918 1.00 47.08 78 THR A O 1
ATOM 622 N N . SER A 1 79 ? 48.164 19.178 16.331 1.00 44.99 79 SER A N 1
ATOM 623 C CA . SER A 1 79 ? 47.667 17.892 15.852 1.00 44.89 79 SER A CA 1
ATOM 624 C C . SER A 1 79 ? 47.602 16.838 16.955 1.00 44.55 79 SER A C 1
ATOM 625 O O . SER A 1 79 ? 46.674 16.035 16.995 1.00 45.23 79 SER A O 1
ATOM 628 N N . HIS A 1 80 ? 48.585 16.846 17.848 1.00 44.65 80 HIS A N 1
ATOM 629 C CA . HIS A 1 80 ? 48.646 15.879 18.945 1.00 43.65 80 HIS A CA 1
ATOM 630 C C . HIS A 1 80 ? 47.541 16.090 19.971 1.00 42.99 80 HIS A C 1
ATOM 631 O O . HIS A 1 80 ? 47.108 15.137 20.620 1.00 44.43 80 HIS A O 1
ATOM 638 N N . PHE A 1 81 ? 47.091 17.330 20.125 1.00 40.66 81 PHE A N 1
ATOM 639 C CA . PHE A 1 81 ? 46.033 17.622 21.081 1.00 41.49 81 PHE A CA 1
ATOM 640 C C . PHE A 1 81 ? 44.659 17.320 20.492 1.00 42.33 81 PHE A C 1
ATOM 641 O O . PHE A 1 81 ? 43.803 16.726 21.152 1.00 41.54 81 PHE A O 1
ATOM 649 N N . ILE A 1 82 ? 44.458 17.735 19.247 1.00 43.19 82 ILE A N 1
ATOM 650 C CA . ILE A 1 82 ? 43.196 17.519 18.557 1.00 44.97 82 ILE A CA 1
ATOM 651 C C . ILE A 1 82 ? 42.942 16.030 18.349 1.00 46.16 82 ILE A C 1
ATOM 652 O O . ILE A 1 82 ? 41.796 15.598 18.218 1.00 47.45 82 ILE A O 1
ATOM 657 N N . SER A 1 83 ? 44.021 15.253 18.338 1.00 46.02 83 SER A N 1
ATOM 658 C CA . SER A 1 83 ? 43.953 13.816 18.136 1.00 47.76 83 SER A CA 1
ATOM 659 C C . SER A 1 83 ? 43.854 12.927 19.374 1.00 48.36 83 SER A C 1
ATOM 660 O O . SER A 1 83 ? 43.220 11.873 19.304 1.00 51.22 83 SER A O 1
ATOM 663 N N . ARG A 1 84 ? 44.472 13.303 20.494 1.00 45.67 84 ARG A N 1
ATOM 664 C CA . ARG A 1 84 ? 44.390 12.435 21.675 1.00 45.11 84 ARG A CA 1
ATOM 665 C C . ARG A 1 84 ? 44.631 13.075 23.039 1.00 43.77 84 ARG A C 1
ATOM 666 O O . ARG A 1 84 ? 43.950 12.741 24.011 1.00 45.44 84 ARG A O 1
ATOM 674 N N . ILE A 1 85 ? 45.620 13.959 23.123 1.00 41.30 85 ILE A N 1
ATOM 675 C CA . ILE A 1 85 ? 45.943 14.605 24.384 1.00 38.29 85 ILE A CA 1
ATOM 676 C C . ILE A 1 85 ? 44.767 15.356 25.009 1.00 37.28 85 ILE A C 1
ATOM 677 O O . ILE A 1 85 ? 44.073 16.128 24.353 1.00 34.79 85 ILE A O 1
ATOM 682 N N . GLN A 1 86 ? 44.547 15.103 26.290 1.00 36.21 86 GLN A N 1
ATOM 683 C CA . GLN A 1 86 ? 43.484 15.762 27.017 1.00 38.15 86 GLN A CA 1
ATOM 684 C C . GLN A 1 86 ? 44.151 16.430 28.207 1.00 36.57 86 GLN A C 1
ATOM 685 O O . GLN A 1 86 ? 44.888 15.788 28.956 1.00 35.96 86 GLN A O 1
ATOM 691 N N . VAL A 1 87 ? 43.912 17.729 28.346 1.00 32.70 87 VAL A N 1
ATOM 692 C CA . VAL A 1 87 ? 44.491 18.516 29.418 1.00 31.18 87 VAL A CA 1
ATOM 693 C C . VAL A 1 87 ? 43.423 18.714 30.488 1.00 31.39 87 VAL A C 1
ATOM 694 O O . VAL A 1 87 ? 42.317 19.160 30.190 1.00 31.74 87 VAL A O 1
ATOM 698 N N . TYR A 1 88 ? 43.737 18.368 31.730 1.00 30.38 88 TYR A N 1
ATOM 699 C CA . TYR A 1 88 ? 42.764 18.534 32.811 1.00 31.01 88 TYR A CA 1
ATOM 700 C C . TYR A 1 88 ? 43.289 19.489 33.865 1.00 30.13 88 TYR A C 1
ATOM 701 O O . TYR A 1 88 ? 44.467 19.476 34.201 1.00 32.42 88 TYR A O 1
ATOM 710 N N . ALA A 1 89 ? 42.415 20.329 34.386 1.00 29.11 89 ALA A N 1
ATOM 711 C CA . ALA A 1 89 ? 42.840 21.235 35.430 1.00 29.44 89 ALA A CA 1
ATOM 712 C C . ALA A 1 89 ? 41.683 21.914 36.104 1.00 28.39 89 ALA A C 1
ATOM 713 O O . ALA A 1 89 ? 40.570 21.981 35.584 1.00 28.41 89 ALA A O 1
ATOM 715 N N . THR A 1 90 ? 41.975 22.401 37.293 1.00 28.36 90 THR A N 1
ATOM 716 C CA . THR A 1 90 ? 41.032 23.128 38.098 1.00 28.54 90 THR A CA 1
ATOM 717 C C . THR A 1 90 ? 40.694 24.450 37.375 1.00 28.73 90 THR A C 1
ATOM 718 O O . THR A 1 90 ? 41.547 25.044 36.707 1.00 27.73 90 THR A O 1
ATOM 722 N N . LEU A 1 91 ? 39.454 24.905 37.505 1.00 27.82 91 LEU A N 1
ATOM 723 C CA . LEU A 1 91 ? 39.035 26.137 36.854 1.00 29.27 91 LEU A CA 1
ATOM 724 C C . LEU A 1 91 ? 39.974 27.336 37.040 1.00 27.67 91 LEU A C 1
ATOM 725 O O . LEU A 1 91 ? 40.375 27.974 36.077 1.00 25.09 91 LEU A O 1
ATOM 730 N N . PRO A 1 92 ? 40.319 27.662 38.291 1.00 28.66 92 PRO A N 1
ATOM 731 C CA . PRO A 1 92 ? 41.206 28.795 38.530 1.00 28.54 92 PRO A CA 1
ATOM 732 C C . PRO A 1 92 ? 42.577 28.615 37.895 1.00 29.77 92 PRO A C 1
ATOM 733 O O . PRO A 1 92 ? 43.196 29.576 37.446 1.00 29.00 92 PRO A O 1
ATOM 737 N N . VAL A 1 93 ? 43.071 27.385 37.883 1.00 31.13 93 VAL A N 1
ATOM 738 C CA . VAL A 1 93 ? 44.372 27.147 37.289 1.00 30.46 93 VAL A CA 1
ATOM 739 C C . VAL A 1 93 ? 44.325 27.513 35.818 1.00 29.52 93 VAL A C 1
ATOM 740 O O . VAL A 1 93 ? 45.274 28.073 35.278 1.00 31.40 93 VAL A O 1
ATOM 744 N N . ILE A 1 94 ? 43.202 27.212 35.184 1.00 27.30 94 ILE A N 1
ATOM 745 C CA . ILE A 1 94 ? 42.991 27.534 33.785 1.00 25.82 94 ILE A CA 1
ATOM 746 C C . ILE A 1 94 ? 43.000 29.056 33.620 1.00 27.50 94 ILE A C 1
ATOM 747 O O . ILE A 1 94 ? 43.817 29.619 32.892 1.00 29.81 94 ILE A O 1
ATOM 752 N N . ASN A 1 95 ? 42.101 29.722 34.329 1.00 26.70 95 ASN A N 1
ATOM 753 C CA . ASN A 1 95 ? 41.984 31.167 34.240 1.00 25.98 95 ASN A CA 1
ATOM 754 C C . ASN A 1 95 ? 43.205 31.999 34.645 1.00 25.63 95 ASN A C 1
ATOM 755 O O . ASN A 1 95 ? 43.617 32.890 33.904 1.00 23.54 95 ASN A O 1
ATOM 760 N N . LEU A 1 96 ? 43.782 31.743 35.813 1.00 25.75 96 LEU A N 1
ATOM 761 C CA . LEU A 1 96 ? 44.969 32.499 36.198 1.00 27.96 96 LEU A CA 1
ATOM 762 C C . LEU A 1 96 ? 46.135 32.052 35.317 1.00 28.02 96 LEU A C 1
ATOM 763 O O . LEU A 1 96 ? 47.037 32.836 35.018 1.00 28.21 96 LEU A O 1
ATOM 768 N N . GLY A 1 97 ? 46.096 30.794 34.884 1.00 28.14 97 GLY A N 1
ATOM 769 C CA . GLY A 1 97 ? 47.146 30.281 34.025 1.00 28.89 97 GLY A CA 1
ATOM 770 C C . GLY A 1 97 ? 47.210 31.090 32.739 1.00 30.78 97 GLY A C 1
ATOM 771 O O . GLY A 1 97 ? 48.285 31.247 32.135 1.00 28.08 97 GLY A O 1
ATOM 772 N N . ARG A 1 98 ? 46.060 31.607 32.306 1.00 27.50 98 ARG A N 1
ATOM 773 C CA . ARG A 1 98 ? 46.070 32.397 31.103 1.00 27.97 98 ARG A CA 1
ATOM 774 C C . ARG A 1 98 ? 46.624 33.801 31.373 1.00 27.78 98 ARG A C 1
ATOM 775 O O . ARG A 1 98 ? 47.059 34.468 30.440 1.00 31.38 98 ARG A O 1
ATOM 783 N N . VAL A 1 99 ? 46.665 34.233 32.638 1.00 24.93 99 VAL A N 1
ATOM 784 C CA . VAL A 1 99 ? 47.217 35.554 32.973 1.00 22.11 99 VAL A CA 1
ATOM 785 C C . VAL A 1 99 ? 48.722 35.417 33.191 1.00 25.48 99 VAL A C 1
ATOM 786 O O . VAL A 1 99 ? 49.510 36.314 32.842 1.00 28.84 99 VAL A O 1
ATOM 790 N N . SER A 1 100 ? 49.142 34.303 33.773 1.00 21.92 100 SER A N 1
ATOM 791 C CA . SER A 1 100 ? 50.558 34.122 33.977 1.00 21.80 100 SER A CA 1
ATOM 792 C C . SER A 1 100 ? 51.221 33.880 32.620 1.00 20.53 100 SER A C 1
ATOM 793 O O . SER A 1 100 ? 52.332 34.315 32.379 1.00 19.89 100 SER A O 1
ATOM 796 N N . THR A 1 101 ? 50.529 33.207 31.716 1.00 22.62 101 THR A N 1
ATOM 797 C CA . THR A 1 101 ? 51.099 32.944 30.396 1.00 22.50 101 THR A CA 1
ATOM 798 C C . THR A 1 101 ? 51.246 34.209 29.565 1.00 22.38 101 THR A C 1
ATOM 799 O O . THR A 1 101 ? 52.258 34.412 28.904 1.00 21.31 101 THR A O 1
ATOM 803 N N . ILE A 1 102 ? 50.219 35.046 29.589 1.00 23.43 102 ILE A N 1
ATOM 804 C CA . ILE A 1 102 ? 50.236 36.292 28.843 1.00 23.06 102 ILE A CA 1
ATOM 805 C C . ILE A 1 102 ? 51.406 37.162 29.304 1.00 26.80 102 ILE A C 1
ATOM 806 O O . ILE A 1 102 ? 52.257 37.564 28.504 1.00 27.90 102 ILE A O 1
ATOM 811 N N . ASP A 1 103 ? 51.458 37.441 30.601 1.00 28.35 103 ASP A N 1
ATOM 812 C CA . ASP A 1 103 ? 52.516 38.282 31.144 1.00 28.85 103 ASP A CA 1
ATOM 813 C C . ASP A 1 103 ? 53.887 37.769 30.759 1.00 29.03 103 ASP A C 1
ATOM 814 O O . ASP A 1 103 ? 54.769 38.535 30.346 1.00 29.23 103 ASP A O 1
ATOM 819 N N . SER A 1 104 ? 54.053 36.462 30.924 1.00 28.22 104 SER A N 1
ATOM 820 C CA . SER A 1 104 ? 55.304 35.788 30.644 1.00 27.49 104 SER A CA 1
ATOM 821 C C . SER A 1 104 ? 55.668 35.809 29.162 1.00 27.69 104 SER A C 1
ATOM 822 O O . SER A 1 104 ? 56.799 36.142 28.806 1.00 28.77 104 SER A O 1
ATOM 825 N N . TYR A 1 105 ? 54.725 35.444 28.302 1.00 25.55 105 TYR A N 1
ATOM 826 C CA . TYR A 1 105 ? 54.992 35.442 26.876 1.00 26.53 105 TYR A CA 1
ATOM 827 C C . TYR A 1 105 ? 55.193 36.885 26.417 1.00 26.17 105 TYR A C 1
ATOM 828 O O . TYR A 1 105 ? 56.023 37.155 25.554 1.00 26.94 105 TYR A O 1
ATOM 837 N N . ALA A 1 106 ? 54.457 37.815 27.015 1.00 26.80 106 ALA A N 1
ATOM 838 C CA . ALA A 1 106 ? 54.579 39.228 26.652 1.00 26.78 106 ALA A CA 1
ATOM 839 C C . ALA A 1 106 ? 55.960 39.759 27.009 1.00 26.12 106 ALA A C 1
ATOM 840 O O . ALA A 1 106 ? 56.643 40.399 2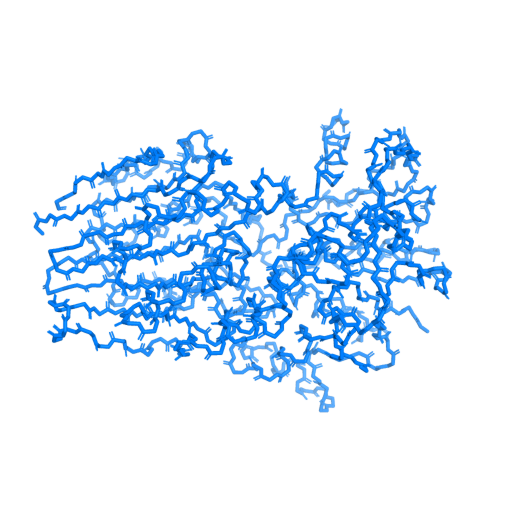6.205 1.00 28.44 106 ALA A O 1
ATOM 842 N N . SER A 1 107 ? 56.384 39.478 28.221 1.00 26.49 107 SER A N 1
ATOM 843 C CA . SER A 1 107 ? 57.675 39.964 28.660 1.00 27.48 107 SER A CA 1
ATOM 844 C C . SER A 1 107 ? 58.811 39.458 27.777 1.00 26.44 107 SER A C 1
ATOM 845 O O . SER A 1 107 ? 59.739 40.193 27.460 1.00 27.47 107 SER A O 1
ATOM 848 N N . ALA A 1 108 ? 58.730 38.199 27.384 1.00 27.06 108 ALA A N 1
ATOM 849 C CA . ALA A 1 108 ? 59.752 37.591 26.555 1.00 28.37 108 ALA A CA 1
ATOM 850 C C . ALA A 1 108 ? 59.551 37.909 25.068 1.00 31.29 108 ALA A C 1
ATOM 851 O O . ALA A 1 108 ? 60.349 37.494 24.222 1.00 29.78 108 ALA A O 1
ATOM 853 N N . GLY A 1 109 ? 58.487 38.641 24.751 1.00 32.00 109 GLY A N 1
ATOM 854 C CA . GLY A 1 109 ? 58.238 38.990 23.363 1.00 34.98 109 GLY A CA 1
ATOM 855 C C . GLY A 1 109 ? 57.629 37.889 22.503 1.00 36.51 109 GLY A C 1
ATOM 856 O O . GLY A 1 109 ? 57.432 38.078 21.304 1.00 37.43 109 GLY A O 1
ATOM 857 N N . VAL A 1 110 ? 57.335 36.735 23.087 1.00 36.38 110 VAL A N 1
ATOM 858 C CA . VAL A 1 110 ? 56.726 35.664 22.307 1.00 36.77 110 VAL A CA 1
ATOM 859 C C . VAL A 1 110 ? 55.411 36.189 21.696 1.00 37.05 110 VAL A C 1
ATOM 860 O O . VAL A 1 110 ? 55.088 35.880 20.555 1.00 37.08 110 VAL A O 1
ATOM 864 N N . ILE A 1 111 ? 54.642 36.969 22.452 1.00 36.14 111 ILE A N 1
ATOM 865 C CA . ILE A 1 111 ? 53.419 37.541 21.897 1.00 37.35 111 ILE A CA 1
ATOM 866 C C . ILE A 1 111 ? 53.556 39.056 21.931 1.00 39.10 111 ILE A C 1
ATOM 867 O O . ILE A 1 111 ? 54.474 39.589 22.552 1.00 41.34 111 ILE A O 1
ATOM 872 N N . GLY A 1 112 ? 52.649 39.751 21.265 1.00 41.14 112 GLY A N 1
ATOM 873 C CA . GLY A 1 112 ? 52.724 41.202 21.224 1.00 43.94 112 GLY A CA 1
ATOM 874 C C . GLY A 1 112 ? 53.055 41.663 19.813 1.00 43.92 112 GLY A C 1
ATOM 875 O O . GLY A 1 112 ? 53.448 40.851 18.977 1.00 42.73 112 GLY A O 1
ATOM 876 N N . PRO A 1 113 ? 52.899 42.962 19.516 1.00 45.76 113 PRO A N 1
ATOM 877 C CA . PRO A 1 113 ? 53.174 43.557 18.199 1.00 44.81 113 PRO A CA 1
ATOM 878 C C . PRO A 1 113 ? 54.660 43.830 18.043 1.00 45.62 113 PRO A C 1
ATOM 879 O O . PRO A 1 113 ? 55.099 44.986 18.010 1.00 45.98 113 PRO A O 1
ATOM 883 N N . TYR A 1 114 ? 55.435 42.758 17.957 1.00 45.36 114 TYR A N 1
ATOM 884 C CA . TYR A 1 114 ? 56.869 42.886 17.829 1.00 45.87 114 TYR A CA 1
ATOM 885 C C . TYR A 1 114 ? 57.396 41.952 16.760 1.00 47.70 114 TYR A C 1
ATOM 886 O O . TYR A 1 114 ? 56.789 40.922 16.464 1.00 47.29 114 TYR A O 1
ATOM 895 N N . ASP A 1 115 ? 58.537 42.315 16.187 1.00 48.75 115 ASP A N 1
ATOM 896 C CA . ASP A 1 115 ? 59.146 41.507 15.147 1.00 49.73 115 ASP A CA 1
ATOM 897 C C . ASP A 1 115 ? 59.435 40.087 15.635 1.00 49.05 115 ASP A C 1
ATOM 898 O O . ASP A 1 115 ? 59.673 39.189 14.830 1.00 48.85 115 ASP A O 1
ATOM 903 N N . THR A 1 116 ? 59.400 39.883 16.952 1.00 47.79 116 THR A N 1
ATOM 904 C CA . THR A 1 116 ? 59.682 38.564 17.521 1.00 45.74 116 THR A CA 1
ATOM 905 C C . THR A 1 116 ? 58.444 37.732 17.829 1.00 43.04 116 THR A C 1
ATOM 906 O O . THR A 1 116 ? 58.545 36.613 18.341 1.00 41.99 116 THR A O 1
ATOM 910 N N . ASN A 1 117 ? 57.279 38.278 17.515 1.00 40.29 117 ASN A N 1
ATOM 911 C CA . ASN A 1 117 ? 56.033 37.566 17.741 1.00 39.56 117 ASN A CA 1
ATOM 912 C C . ASN A 1 117 ? 56.166 36.118 17.242 1.00 37.79 117 ASN A C 1
ATOM 913 O O . ASN A 1 117 ? 56.732 35.874 16.180 1.00 38.50 117 ASN A O 1
ATOM 918 N N . LYS A 1 118 ? 55.678 35.158 18.018 1.00 35.88 118 LYS A N 1
ATOM 919 C CA . LYS A 1 118 ? 55.744 33.760 17.613 1.00 37.17 118 LYS A CA 1
ATOM 920 C C . LYS A 1 118 ? 54.348 33.187 17.528 1.00 37.42 118 LYS A C 1
ATOM 921 O O . LYS A 1 118 ? 54.096 32.246 16.777 1.00 40.09 118 LYS A O 1
ATOM 927 N N . LEU A 1 119 ? 53.444 33.755 18.313 1.00 37.26 119 LEU A N 1
ATOM 928 C CA . LEU A 1 119 ? 52.056 33.313 18.334 1.00 37.99 119 LEU A CA 1
ATOM 929 C C . LEU A 1 119 ? 51.247 34.508 18.780 1.00 37.33 119 LEU A C 1
ATOM 930 O O . LEU A 1 119 ? 51.811 35.538 19.140 1.00 36.26 119 LEU A O 1
ATOM 935 N N . ASP A 1 120 ? 49.929 34.389 18.758 1.00 38.72 120 ASP A N 1
ATOM 936 C CA . ASP A 1 120 ? 49.128 35.520 19.154 1.00 41.80 120 ASP A CA 1
ATOM 937 C C . ASP A 1 120 ? 48.392 35.330 20.467 1.00 41.49 120 ASP A C 1
ATOM 938 O O . ASP A 1 120 ? 48.350 34.229 21.025 1.00 42.42 120 ASP A O 1
ATOM 943 N N . LEU A 1 121 ? 47.835 36.428 20.963 1.00 40.37 121 LEU A N 1
ATOM 944 C CA . LEU A 1 121 ? 47.078 36.421 22.200 1.00 43.06 121 LEU A CA 1
ATOM 945 C C . LEU A 1 121 ? 45.921 35.431 22.108 1.00 44.09 121 LEU A C 1
ATOM 946 O O . LEU A 1 121 ? 45.700 34.625 23.020 1.00 45.22 121 LEU A O 1
ATOM 951 N N . GLU A 1 122 ? 45.187 35.491 21.001 1.00 44.79 122 GLU A N 1
ATOM 952 C CA . GLU A 1 122 ? 44.052 34.607 20.790 1.00 43.56 122 GLU A CA 1
ATOM 953 C C . GLU A 1 122 ? 44.512 33.151 20.783 1.00 42.69 122 GLU A C 1
ATOM 954 O O . GLU A 1 122 ? 43.707 32.240 20.963 1.00 43.01 122 GLU A O 1
ATOM 960 N N . ASP A 1 123 ? 45.808 32.932 20.578 1.00 39.59 123 ASP A N 1
ATOM 961 C CA . ASP A 1 123 ? 46.352 31.584 20.591 1.00 39.47 123 ASP A CA 1
ATOM 962 C C . ASP A 1 123 ? 46.451 31.076 22.022 1.00 38.55 123 ASP A C 1
ATOM 963 O O . ASP A 1 123 ? 46.349 29.874 22.264 1.00 37.44 123 ASP A O 1
ATOM 968 N N . ILE A 1 124 ? 46.663 31.991 22.967 1.00 36.55 124 ILE A N 1
ATOM 969 C CA . ILE A 1 124 ? 46.762 31.605 24.371 1.00 34.43 124 ILE A CA 1
ATOM 970 C C . ILE A 1 124 ? 45.375 31.293 24.906 1.00 33.20 124 ILE A C 1
ATOM 971 O O . ILE A 1 124 ? 45.192 30.372 25.699 1.00 33.64 124 ILE A O 1
ATOM 976 N N . GLU A 1 125 ? 44.400 32.067 24.457 1.00 31.80 125 GLU A N 1
ATOM 977 C CA . GLU A 1 125 ? 43.029 31.875 24.878 1.00 34.51 125 GLU A CA 1
ATOM 978 C C . GLU A 1 125 ? 42.541 30.517 24.366 1.00 35.41 125 GLU A C 1
ATOM 979 O O . GLU A 1 125 ? 41.993 29.708 25.125 1.00 35.81 125 GLU A O 1
ATOM 985 N N . ILE A 1 126 ? 42.758 30.266 23.079 1.00 33.04 126 ILE A N 1
ATOM 986 C CA . ILE A 1 126 ? 42.329 29.020 22.481 1.00 31.43 126 ILE A CA 1
ATOM 987 C C . ILE A 1 126 ? 42.972 27.845 23.200 1.00 30.85 126 ILE A C 1
ATOM 988 O O . ILE A 1 126 ? 42.310 26.841 23.432 1.00 32.03 126 ILE A O 1
ATOM 993 N N . SER A 1 127 ? 44.247 27.965 23.567 1.00 28.97 127 SER A N 1
ATOM 994 C CA . SER A 1 127 ? 44.922 26.867 24.246 1.00 26.80 127 SER A CA 1
ATOM 995 C C . SER A 1 127 ? 44.279 26.554 25.591 1.00 27.55 127 SER A C 1
ATOM 996 O O . SER A 1 127 ? 44.039 25.389 25.896 1.00 29.16 127 SER A O 1
ATOM 999 N N . PHE A 1 128 ? 43.985 27.575 26.390 1.00 25.72 128 PHE A N 1
ATOM 1000 C CA . PHE A 1 128 ? 43.349 27.327 27.680 1.00 25.91 128 PHE A CA 1
ATOM 1001 C C . PHE A 1 128 ? 41.861 27.012 27.551 1.00 28.98 128 PHE A C 1
ATOM 1002 O O . PHE A 1 128 ? 41.290 26.371 28.433 1.00 33.56 128 PHE A O 1
ATOM 1010 N N . ASP A 1 129 ? 41.225 27.466 26.474 1.00 28.72 129 ASP A N 1
ATOM 1011 C CA . ASP A 1 129 ? 39.806 27.194 26.284 1.00 30.88 129 ASP A CA 1
ATOM 1012 C C . ASP A 1 129 ? 39.614 25.685 26.171 1.00 31.41 129 ASP A C 1
ATOM 1013 O O . ASP A 1 129 ? 38.593 25.150 26.580 1.00 32.96 129 ASP A O 1
ATOM 1018 N N . HIS A 1 130 ? 40.619 25.014 25.622 1.00 31.44 130 HIS A N 1
ATOM 1019 C CA . HIS A 1 130 ? 40.579 23.574 25.396 1.00 32.68 130 HIS A CA 1
ATOM 1020 C C . HIS A 1 130 ? 40.896 22.678 26.572 1.00 30.65 130 HIS A C 1
ATOM 1021 O O . HIS A 1 130 ? 40.886 21.463 26.446 1.00 32.35 130 HIS A O 1
ATOM 1028 N N . ILE A 1 131 ? 41.190 23.264 27.720 1.00 31.34 131 ILE A N 1
ATOM 1029 C CA . ILE A 1 131 ? 41.484 22.456 28.895 1.00 27.27 131 ILE A CA 1
ATOM 1030 C C . ILE A 1 131 ? 40.150 22.069 29.510 1.00 26.90 131 ILE A C 1
ATOM 1031 O O . ILE A 1 131 ? 39.245 22.902 29.589 1.00 25.92 131 ILE A O 1
ATOM 1036 N N . VAL A 1 132 ? 40.020 20.801 29.896 1.00 27.32 132 VAL A N 1
ATOM 1037 C CA . VAL A 1 132 ? 38.805 20.284 30.523 1.00 27.01 132 VAL A CA 1
ATOM 1038 C C . VAL A 1 132 ? 38.793 20.821 31.952 1.00 29.04 132 VAL A C 1
ATOM 1039 O O . VAL A 1 132 ? 39.674 20.495 32.745 1.00 31.44 132 VAL A O 1
ATOM 1043 N N . PRO A 1 133 ? 37.794 21.651 32.297 1.00 28.96 133 PRO A N 1
ATOM 1044 C CA . PRO A 1 133 ? 37.683 22.243 33.639 1.00 29.80 133 PRO A CA 1
ATOM 1045 C C . PRO A 1 133 ? 37.287 21.261 34.720 1.00 29.90 133 PRO A C 1
ATOM 1046 O O . PRO A 1 133 ? 36.467 20.390 34.487 1.00 31.98 133 PRO A O 1
ATOM 1050 N N . LEU A 1 134 ? 37.874 21.399 35.902 1.00 30.09 134 LEU A N 1
ATOM 1051 C CA . LEU A 1 134 ? 37.520 20.531 37.018 1.00 32.58 134 LEU A CA 1
ATOM 1052 C C . LEU A 1 134 ? 37.252 21.333 38.291 1.00 34.94 134 LEU A C 1
ATOM 1053 O O . LEU A 1 134 ? 37.628 22.499 38.426 1.00 34.25 134 LEU A O 1
ATOM 1058 N N . LYS A 1 135 ? 36.577 20.678 39.218 1.00 35.70 135 LYS A N 1
ATOM 1059 C CA . LYS A 1 135 ? 36.282 21.238 40.511 1.00 35.36 135 LYS A CA 1
ATOM 1060 C C . LYS A 1 135 ? 37.049 20.273 41.381 1.00 33.44 135 LYS A C 1
ATOM 1061 O O . LYS A 1 135 ? 37.380 19.186 40.939 1.00 33.01 135 LYS A O 1
ATOM 1067 N N . TYR A 1 136 ? 37.348 20.653 42.608 1.00 34.90 136 TYR A N 1
ATOM 1068 C CA . TYR A 1 136 ? 38.054 19.732 43.486 1.00 36.21 136 TYR A CA 1
ATOM 1069 C C . TYR A 1 136 ? 37.172 18.500 43.737 1.00 35.90 136 TYR A C 1
ATOM 1070 O O . TYR A 1 136 ? 35.956 18.616 43.854 1.00 34.44 136 TYR A O 1
ATOM 1079 N N . SER A 1 137 ? 37.788 17.325 43.814 1.00 37.10 137 SER A N 1
ATOM 1080 C CA . SER A 1 137 ? 37.056 16.082 44.067 1.00 38.17 137 SER A CA 1
ATOM 1081 C C . SER A 1 137 ? 36.245 15.577 42.880 1.00 38.15 137 SER A C 1
ATOM 1082 O O . SER A 1 137 ? 35.544 14.575 43.005 1.00 40.22 137 SER A O 1
ATOM 1085 N N . GLN A 1 138 ? 36.308 16.269 41.745 1.00 37.05 138 GLN A N 1
ATOM 1086 C CA . GLN A 1 138 ? 35.574 15.820 40.563 1.00 36.00 138 GLN A CA 1
ATOM 1087 C C . GLN A 1 138 ? 36.380 14.697 39.915 1.00 36.53 138 GLN A C 1
ATOM 1088 O O . GLN A 1 138 ? 37.449 14.936 39.354 1.00 37.80 138 GLN A O 1
ATOM 1094 N N . LEU A 1 139 ? 35.876 13.469 40.001 1.00 36.76 139 LEU A N 1
ATOM 1095 C CA . LEU A 1 139 ? 36.583 12.318 39.438 1.00 37.81 139 LEU A CA 1
ATOM 1096 C C . LEU A 1 139 ? 36.676 12.353 37.919 1.00 37.78 139 LEU A C 1
ATOM 1097 O O . LEU A 1 139 ? 35.699 12.637 37.234 1.00 37.85 139 LEU A O 1
ATOM 1102 N N . VAL A 1 140 ? 37.871 12.094 37.402 1.00 38.05 140 VAL A N 1
ATOM 1103 C CA . VAL A 1 140 ? 38.086 12.048 35.962 1.00 40.12 140 VAL A CA 1
ATOM 1104 C C . VAL A 1 140 ? 38.212 10.562 35.654 1.00 41.85 140 VAL A C 1
ATOM 1105 O O . VAL A 1 140 ? 39.303 10.010 35.718 1.00 44.42 140 VAL A O 1
ATOM 1109 N N . ASP A 1 141 ? 37.093 9.917 35.341 1.00 44.10 141 ASP A N 1
ATOM 1110 C CA . ASP A 1 141 ? 37.083 8.490 35.047 1.00 45.66 141 ASP A CA 1
ATOM 1111 C C . ASP A 1 141 ? 37.614 8.165 33.657 1.00 44.62 141 ASP A C 1
ATOM 1112 O O . ASP A 1 141 ? 36.965 8.428 32.641 1.00 41.35 141 ASP A O 1
ATOM 1117 N N . LEU A 1 142 ? 38.815 7.597 33.636 1.00 45.53 142 LEU A N 1
ATOM 1118 C CA . LEU A 1 142 ? 39.476 7.191 32.401 1.00 47.52 142 LEU A CA 1
ATOM 1119 C C . LEU A 1 142 ? 39.823 5.704 32.510 1.00 48.82 142 LEU A C 1
ATOM 1120 O O . LEU A 1 142 ? 40.713 5.208 31.810 1.00 49.47 142 LEU A O 1
ATOM 1125 N N . ARG A 1 143 ? 39.104 5.000 33.386 1.00 48.63 143 ARG A N 1
ATOM 1126 C CA . ARG A 1 143 ? 39.333 3.570 33.625 1.00 49.24 143 ARG A CA 1
ATOM 1127 C C . ARG A 1 143 ? 39.144 2.645 32.435 1.00 50.84 143 ARG A C 1
ATOM 1128 O O . ARG A 1 143 ? 39.872 1.662 32.289 1.00 53.07 143 ARG A O 1
ATOM 1136 N N . SER A 1 144 ? 38.186 2.956 31.573 1.00 52.56 144 SER A N 1
ATOM 1137 C CA . SER A 1 144 ? 37.946 2.118 30.411 1.00 52.90 144 SER A CA 1
ATOM 1138 C C . SER A 1 144 ? 38.962 2.332 29.301 1.00 52.74 144 SER A C 1
ATOM 1139 O O . SER A 1 144 ? 39.553 1.375 28.799 1.00 53.32 144 SER A O 1
ATOM 1142 N N . ARG A 1 145 ? 39.174 3.589 28.931 1.00 51.78 145 ARG A N 1
ATOM 1143 C CA . ARG A 1 145 ? 40.107 3.923 27.865 1.00 50.50 145 ARG A CA 1
ATOM 1144 C C . ARG A 1 145 ? 41.573 3.714 28.241 1.00 50.82 145 ARG A C 1
ATOM 1145 O O . ARG A 1 145 ? 42.387 3.321 27.401 1.00 50.01 145 ARG A O 1
ATOM 1153 N N . TYR A 1 146 ? 41.912 3.969 29.502 1.00 49.99 146 TYR A N 1
ATOM 1154 C CA . TYR A 1 146 ? 43.296 3.843 29.933 1.00 49.56 146 TYR A CA 1
ATOM 1155 C C . TYR A 1 146 ? 43.566 2.928 31.103 1.00 51.93 146 TYR A C 1
ATOM 1156 O O . TYR A 1 146 ? 44.146 3.348 32.113 1.00 53.42 146 TYR A O 1
ATOM 1165 N N . ASP A 1 147 ? 43.122 1.686 30.987 1.00 52.65 147 ASP A N 1
ATOM 1166 C CA . ASP A 1 147 ? 43.416 0.698 32.009 1.00 53.36 147 ASP A CA 1
ATOM 1167 C C . ASP A 1 147 ? 43.282 1.175 33.464 1.00 51.37 147 ASP A C 1
ATOM 1168 O O . ASP A 1 147 ? 44.249 1.149 34.227 1.00 52.43 147 ASP A O 1
ATOM 1173 N N . GLY A 1 148 ? 42.095 1.628 33.844 1.00 49.25 148 GLY A N 1
ATOM 1174 C CA . GLY A 1 148 ? 41.873 2.041 35.222 1.00 47.09 148 GLY A CA 1
ATOM 1175 C C . GLY A 1 148 ? 42.382 3.387 35.703 1.00 45.13 148 GLY A C 1
ATOM 1176 O O . GLY A 1 148 ? 42.384 3.652 36.910 1.00 44.27 148 GLY A O 1
ATOM 1177 N N . LEU A 1 149 ? 42.798 4.238 34.774 1.00 43.04 149 LEU A N 1
ATOM 1178 C CA . LEU A 1 149 ? 43.298 5.566 35.122 1.00 41.57 149 LEU A CA 1
ATOM 1179 C C . LEU A 1 149 ? 42.234 6.447 35.757 1.00 40.69 149 LEU A C 1
ATOM 1180 O O . LEU A 1 149 ? 41.180 6.688 35.169 1.00 40.88 149 LEU A O 1
ATOM 1185 N N . THR A 1 150 ? 42.508 6.925 36.959 1.00 39.57 150 THR A N 1
ATOM 1186 C CA . THR A 1 150 ? 41.591 7.836 37.604 1.00 40.61 150 THR A CA 1
ATOM 1187 C C . THR A 1 150 ? 42.427 8.980 38.142 1.00 39.63 150 THR A C 1
ATOM 1188 O O . THR A 1 150 ? 43.491 8.759 38.717 1.00 39.73 150 THR A O 1
ATOM 1192 N N . LEU A 1 151 ? 41.958 10.204 37.917 1.00 37.90 151 LEU A N 1
ATOM 1193 C CA . LEU A 1 151 ? 42.654 11.396 38.386 1.00 34.34 151 LEU A CA 1
ATOM 1194 C C . LEU A 1 151 ? 41.677 12.160 39.268 1.00 35.20 151 LEU A C 1
ATOM 1195 O O . LEU A 1 151 ? 40.516 12.363 38.891 1.00 34.31 151 LEU A O 1
ATOM 1200 N N . LEU A 1 152 ? 42.151 12.576 40.438 1.00 35.56 152 LEU A N 1
ATOM 1201 C CA . LEU A 1 152 ? 41.344 13.326 41.395 1.00 36.76 152 LEU A CA 1
ATOM 1202 C C . LEU A 1 152 ? 42.130 14.542 41.877 1.00 36.89 152 LEU A C 1
ATOM 1203 O O . LEU A 1 152 ? 43.283 14.410 42.297 1.00 38.01 152 LEU A O 1
ATOM 1208 N N . ALA A 1 153 ? 41.522 15.722 41.830 1.00 34.89 153 ALA A N 1
ATOM 1209 C CA . ALA A 1 153 ? 42.234 16.909 42.276 1.00 34.54 153 ALA A CA 1
ATOM 1210 C C . ALA A 1 153 ? 41.723 17.391 43.622 1.00 35.34 153 ALA A C 1
ATOM 1211 O O . ALA A 1 153 ? 40.522 17.431 43.876 1.00 34.68 153 ALA A O 1
ATOM 1213 N N . TYR A 1 154 ? 42.656 17.752 44.490 1.00 37.52 154 TYR A N 1
ATOM 1214 C CA . TYR A 1 154 ? 42.312 18.240 45.810 1.00 38.64 154 TYR A CA 1
ATOM 1215 C C . TYR A 1 154 ? 43.005 19.567 46.048 1.00 38.15 154 TYR A C 1
ATOM 1216 O O . TYR A 1 154 ? 44.010 19.865 45.410 1.00 38.23 154 TYR A O 1
ATOM 1225 N N . ASN A 1 155 ? 42.455 20.355 46.967 1.00 39.45 155 ASN A N 1
ATOM 1226 C CA . ASN A 1 155 ? 42.979 21.667 47.313 1.00 40.07 155 ASN A CA 1
ATOM 1227 C C . ASN A 1 155 ? 44.394 21.582 47.877 1.00 40.48 155 ASN A C 1
ATOM 1228 O O . ASN A 1 155 ? 44.626 20.896 48.864 1.00 41.34 155 ASN A O 1
ATOM 1233 N N . ALA A 1 156 ? 45.336 22.277 47.237 1.00 40.47 156 ALA A N 1
ATOM 1234 C CA . ALA A 1 156 ? 46.734 22.289 47.672 1.00 38.62 156 ALA A CA 1
ATOM 1235 C C . ALA A 1 156 ? 47.070 23.574 48.427 1.00 39.43 156 ALA A C 1
ATOM 1236 O O . ALA A 1 156 ? 48.112 23.670 49.062 1.00 39.89 156 ALA A O 1
ATOM 1238 N N . GLY A 1 157 ? 46.191 24.567 48.323 1.00 40.13 157 GLY A N 1
ATOM 1239 C CA . GLY A 1 157 ? 46.376 25.827 49.015 1.00 39.41 157 GLY A CA 1
ATOM 1240 C C . GLY A 1 157 ? 47.481 26.815 48.657 1.00 40.30 157 GLY A C 1
ATOM 1241 O O . GLY A 1 157 ? 47.850 27.641 49.516 1.00 45.32 157 GLY A O 1
ATOM 1242 N N . VAL A 1 158 ? 48.027 26.791 47.444 1.00 35.30 158 VAL A N 1
ATOM 1243 C CA . VAL A 1 158 ? 49.078 27.779 47.142 1.00 32.72 158 VAL A CA 1
ATOM 1244 C C . VAL A 1 158 ? 48.540 28.961 46.310 1.00 32.70 158 VAL A C 1
ATOM 1245 O O . VAL A 1 158 ? 48.860 30.125 46.553 1.00 30.95 158 VAL A O 1
ATOM 1249 N N . CYS A 1 159 ? 47.714 28.642 45.326 1.00 32.25 159 CYS A N 1
ATOM 1250 C CA . CYS A 1 159 ? 47.103 29.638 44.472 1.00 31.18 159 CYS A CA 1
ATOM 1251 C C . CYS A 1 159 ? 45.635 29.225 44.361 1.00 31.23 159 CYS A C 1
ATOM 1252 O O . CYS A 1 159 ? 45.278 28.086 44.647 1.00 29.48 159 CYS A O 1
ATOM 1255 N N . PRO A 1 160 ? 44.754 30.162 43.996 1.00 31.78 160 PRO A N 1
ATOM 1256 C CA . PRO A 1 160 ? 43.361 29.746 43.876 1.00 30.64 160 PRO A CA 1
ATOM 1257 C C . PRO A 1 160 ? 43.354 28.596 42.869 1.00 31.98 160 PRO A C 1
ATOM 1258 O O . PRO A 1 160 ? 43.987 28.686 41.812 1.00 30.06 160 PRO A O 1
ATOM 1262 N N . GLY A 1 161 ? 42.663 27.512 43.201 1.00 31.24 161 GLY A N 1
ATOM 1263 C CA . GLY A 1 161 ? 42.612 26.382 42.297 1.00 28.30 161 GLY A CA 1
ATOM 1264 C C . GLY A 1 161 ? 43.801 25.451 42.413 1.00 28.11 161 GLY A C 1
ATOM 1265 O O . GLY A 1 161 ? 43.785 24.355 41.849 1.00 30.00 161 GLY A O 1
ATOM 1266 N N . GLY A 1 162 ? 44.828 25.886 43.134 1.00 27.38 162 GLY A N 1
ATOM 1267 C CA . GLY A 1 162 ? 46.015 25.076 43.326 1.00 29.63 162 GLY A CA 1
ATOM 1268 C C . GLY A 1 162 ? 45.623 23.678 43.740 1.00 33.11 162 GLY A C 1
ATOM 1269 O O . GLY A 1 162 ? 44.686 23.491 44.525 1.00 35.32 162 GLY A O 1
ATOM 1270 N N . SER A 1 163 ? 46.333 22.675 43.249 1.00 34.25 163 SER A N 1
ATOM 1271 C CA . SER A 1 163 ? 45.926 21.333 43.596 1.00 37.01 163 SER A CA 1
ATOM 1272 C C . SER A 1 163 ? 46.971 20.264 43.821 1.00 37.82 163 SER A C 1
ATOM 1273 O O . SER A 1 163 ? 48.119 20.376 43.401 1.00 38.53 163 SER A O 1
ATOM 1276 N N . ILE A 1 164 ? 46.533 19.232 44.531 1.00 38.83 164 ILE A N 1
ATOM 1277 C CA . ILE A 1 164 ? 47.336 18.061 44.845 1.00 39.41 164 ILE A CA 1
ATOM 1278 C C . ILE A 1 164 ? 46.615 16.993 44.050 1.00 39.22 164 ILE A C 1
ATOM 1279 O O . ILE A 1 164 ? 45.388 16.936 44.074 1.00 39.64 164 ILE A O 1
ATOM 1284 N N . TRP A 1 165 ? 47.356 16.161 43.335 1.00 39.35 165 TRP A N 1
ATOM 1285 C CA . TRP A 1 165 ? 46.723 15.139 42.521 1.00 40.54 165 TRP A CA 1
ATOM 1286 C C . TRP A 1 165 ? 46.853 13.708 43.011 1.00 42.18 165 TRP A C 1
ATOM 1287 O O . TRP A 1 165 ? 47.930 13.253 43.407 1.00 42.97 165 TRP A O 1
ATOM 1298 N N . CYS A 1 166 ? 45.736 12.995 42.966 1.00 42.91 166 CYS A N 1
ATOM 1299 C CA . CYS A 1 166 ? 45.704 11.602 43.372 1.00 44.13 166 CYS A CA 1
ATOM 1300 C C . CYS A 1 166 ? 45.519 10.818 42.087 1.00 43.56 166 CYS A C 1
ATOM 1301 O O . CYS A 1 166 ? 44.413 10.729 41.553 1.00 42.74 166 CYS A O 1
ATOM 1304 N N . ILE A 1 167 ? 46.621 10.279 41.583 1.00 43.78 167 ILE A N 1
ATOM 1305 C CA . ILE A 1 167 ? 46.624 9.511 40.351 1.00 44.96 167 ILE A CA 1
ATOM 1306 C C . ILE A 1 167 ? 46.515 8.029 40.699 1.00 47.54 167 ILE A C 1
ATOM 1307 O O . ILE A 1 167 ? 47.149 7.556 41.641 1.00 47.82 167 ILE A O 1
ATOM 1312 N N . SER A 1 168 ? 45.706 7.294 39.947 1.00 49.40 168 SER A N 1
ATOM 1313 C CA . SER A 1 168 ? 45.546 5.875 40.218 1.00 51.07 168 SER A CA 1
ATOM 1314 C C . SER A 1 168 ? 45.247 5.040 38.994 1.00 51.97 168 SER A C 1
ATOM 1315 O O . SER A 1 168 ? 44.850 5.546 37.942 1.00 52.99 168 SER A O 1
ATOM 1318 N N . THR A 1 169 ? 45.457 3.741 39.170 1.00 52.79 169 THR A N 1
ATOM 1319 C CA . THR A 1 169 ? 45.196 2.722 38.173 1.00 51.58 169 THR A CA 1
ATOM 1320 C C . THR A 1 169 ? 44.641 1.609 39.050 1.00 51.70 169 THR A C 1
ATOM 1321 O O . THR A 1 169 ? 44.634 1.746 40.274 1.00 48.64 169 THR A O 1
ATOM 1325 N N . TYR A 1 170 ? 44.179 0.511 38.458 1.00 54.02 170 TYR A N 1
ATOM 1326 C CA . TYR A 1 170 ? 43.627 -0.571 39.272 1.00 55.74 170 TYR A CA 1
ATOM 1327 C C . TYR A 1 170 ? 44.607 -1.082 40.336 1.00 57.86 170 TYR A C 1
ATOM 1328 O O . TYR A 1 170 ? 44.184 -1.714 41.309 1.00 58.54 170 TYR A O 1
ATOM 1337 N N . SER A 1 171 ? 45.905 -0.809 40.165 1.00 59.05 171 SER A N 1
ATOM 1338 C CA . SER A 1 171 ? 46.907 -1.254 41.138 1.00 59.63 171 SER A CA 1
ATOM 1339 C C . SER A 1 171 ? 47.773 -0.128 41.711 1.00 60.09 171 SER A C 1
ATOM 1340 O O . SER A 1 171 ? 47.821 0.064 42.927 1.00 61.42 171 SER A O 1
ATOM 1343 N N . GLU A 1 172 ? 48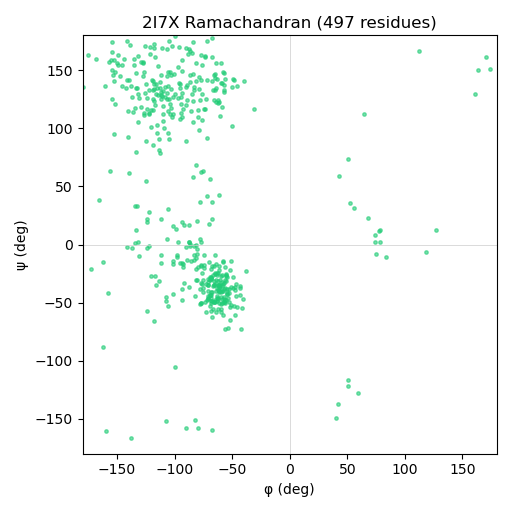.452 0.622 40.848 1.00 59.21 172 GLU A N 1
ATOM 1344 C CA . GLU A 1 172 ? 49.314 1.706 41.320 1.00 57.76 172 GLU A CA 1
ATOM 1345 C C . GLU A 1 172 ? 48.533 2.952 41.754 1.00 55.71 172 GLU A C 1
ATOM 1346 O O . GLU A 1 172 ? 47.419 3.193 41.296 1.00 55.81 172 GLU A O 1
ATOM 1352 N N . LYS A 1 173 ? 49.123 3.746 42.640 1.00 53.63 173 LYS A N 1
ATOM 1353 C CA . LYS A 1 173 ? 48.476 4.972 43.105 1.00 50.76 173 LYS A CA 1
ATOM 1354 C C . LYS A 1 173 ? 49.514 6.016 43.526 1.00 49.45 173 LYS A C 1
ATOM 1355 O O . LYS A 1 173 ? 50.325 5.767 44.412 1.00 48.88 173 LYS A O 1
ATOM 1361 N N . LEU A 1 174 ? 49.489 7.183 42.883 1.00 48.73 174 LEU A N 1
ATOM 1362 C CA . LEU A 1 174 ? 50.444 8.249 43.191 1.00 47.83 174 LEU A CA 1
ATOM 1363 C C . LEU A 1 174 ? 49.832 9.539 43.718 1.00 47.56 174 LEU A C 1
ATOM 1364 O O . LEU A 1 174 ? 48.799 9.998 43.235 1.00 48.43 174 LEU A O 1
ATOM 1369 N N . VAL A 1 175 ? 50.469 10.117 44.727 1.00 46.62 175 VAL A N 1
ATOM 1370 C CA . VAL A 1 175 ? 50.008 11.386 45.271 1.00 46.89 175 VAL A CA 1
ATOM 1371 C C . VAL A 1 175 ? 51.005 12.424 44.780 1.00 46.29 175 VAL A C 1
ATOM 1372 O O . VAL A 1 175 ? 52.174 12.383 45.149 1.00 48.03 175 VAL A O 1
ATOM 1376 N N . TYR A 1 176 ? 50.550 13.344 43.941 1.00 45.04 176 TYR A N 1
ATOM 1377 C CA . TYR A 1 176 ? 51.432 14.374 43.408 1.00 44.86 176 TYR A CA 1
ATOM 1378 C C . TYR A 1 176 ? 51.208 15.710 44.109 1.00 45.03 176 TYR A C 1
ATOM 1379 O O . TYR A 1 176 ? 50.077 16.150 44.297 1.00 45.79 176 TYR A O 1
ATOM 1388 N N . ALA A 1 177 ? 52.296 16.358 44.490 1.00 45.32 177 ALA A N 1
ATOM 1389 C CA . ALA A 1 177 ? 52.206 17.642 45.163 1.00 47.17 177 ALA A CA 1
ATOM 1390 C C . ALA A 1 177 ? 53.462 18.459 44.904 1.00 47.55 177 ALA A C 1
ATOM 1391 O O . ALA A 1 177 ? 54.461 18.290 45.588 1.00 48.14 177 ALA A O 1
ATOM 1393 N N . LYS A 1 178 ? 53.422 19.334 43.908 1.00 48.26 178 LYS A N 1
ATOM 1394 C CA . LYS A 1 178 ? 54.581 20.163 43.614 1.00 48.99 178 LYS A CA 1
ATOM 1395 C C . LYS A 1 178 ? 54.607 21.278 44.664 1.00 47.39 178 LYS A C 1
ATOM 1396 O O . LYS A 1 178 ? 55.621 21.526 45.315 1.00 48.21 178 LYS A O 1
ATOM 1402 N N . ARG A 1 179 ? 53.475 21.937 44.841 1.00 44.48 179 ARG A N 1
ATOM 1403 C CA . ARG A 1 179 ? 53.384 22.995 45.826 1.00 42.62 179 ARG A CA 1
ATOM 1404 C C . ARG A 1 179 ? 52.123 22.809 46.657 1.00 43.51 179 ARG A C 1
ATOM 1405 O O . ARG A 1 179 ? 51.041 22.538 46.122 1.00 44.05 179 ARG A O 1
ATOM 1413 N N . TRP A 1 180 ? 52.257 22.946 47.968 1.00 43.39 180 TRP A N 1
ATOM 1414 C CA . TRP A 1 180 ? 51.103 22.838 48.849 1.00 42.86 180 TRP A CA 1
ATOM 1415 C C . TRP A 1 180 ? 51.403 23.625 50.106 1.00 42.33 180 TRP A C 1
ATOM 1416 O O . TRP A 1 180 ? 52.568 23.758 50.494 1.00 42.50 180 TRP A O 1
ATOM 1427 N N . ASN A 1 181 ? 50.349 24.161 50.714 1.00 42.12 181 ASN A N 1
ATOM 1428 C CA . ASN A 1 181 ? 50.435 24.960 51.937 1.00 41.77 181 ASN A CA 1
ATOM 1429 C C . ASN A 1 181 ? 49.616 24.218 53.001 1.00 43.68 181 ASN A C 1
ATOM 1430 O O . ASN A 1 181 ? 48.400 24.066 52.858 1.00 43.18 181 ASN A O 1
ATOM 1435 N N . HIS A 1 182 ? 50.281 23.750 54.056 1.00 46.36 182 HIS A N 1
ATOM 1436 C CA . HIS A 1 182 ? 49.611 23.008 55.132 1.00 50.13 182 HIS A CA 1
ATOM 1437 C C . HIS A 1 182 ? 48.671 23.891 55.945 1.00 51.00 182 HIS A C 1
ATOM 1438 O O . HIS A 1 182 ? 47.691 23.410 56.511 1.00 50.49 182 HIS A O 1
ATOM 1445 N N . THR A 1 183 ? 48.996 25.179 56.009 1.00 52.47 183 THR A N 1
ATOM 1446 C CA . THR A 1 183 ? 48.207 26.155 56.750 1.00 53.55 183 THR A CA 1
ATOM 1447 C C . THR A 1 183 ? 47.365 26.976 55.789 1.00 53.19 183 THR A C 1
ATOM 1448 O O . THR A 1 183 ? 47.520 26.895 54.573 1.00 53.14 183 THR A O 1
ATOM 1452 N N . ARG A 1 184 ? 46.472 27.768 56.356 1.00 52.96 184 ARG A N 1
ATOM 1453 C CA . ARG A 1 184 ? 45.587 28.626 55.597 1.00 53.55 184 ARG A CA 1
ATOM 1454 C C . ARG A 1 184 ? 46.301 29.946 55.343 1.00 52.49 184 ARG A C 1
ATOM 1455 O O . ARG A 1 184 ? 47.360 30.201 55.908 1.00 52.69 184 ARG A O 1
ATOM 1463 N N . ASP A 1 185 ? 45.749 30.770 54.465 1.00 51.59 185 ASP A N 1
ATOM 1464 C CA . ASP A 1 185 ? 46.330 32.081 54.216 1.00 52.55 185 ASP A CA 1
ATOM 1465 C C . ASP A 1 185 ? 45.171 33.067 54.125 1.00 51.16 185 ASP A C 1
ATOM 1466 O O . ASP A 1 185 ? 44.049 32.730 54.496 1.00 49.36 185 ASP A O 1
ATOM 1471 N N . ASN A 1 186 ? 45.405 34.276 53.642 1.00 50.05 186 ASN A N 1
ATOM 1472 C CA . ASN A 1 186 ? 44.305 35.225 53.611 1.00 49.53 186 ASN A CA 1
ATOM 1473 C C . ASN A 1 186 ? 43.125 34.867 52.713 1.00 47.75 186 ASN A C 1
ATOM 1474 O O . ASN A 1 186 ? 41.995 35.228 53.019 1.00 47.55 186 ASN A O 1
ATOM 1479 N N . ILE A 1 187 ? 43.362 34.158 51.615 1.00 45.95 187 ILE A N 1
ATOM 1480 C CA . ILE A 1 187 ? 42.253 33.820 50.726 1.00 43.75 187 ILE A CA 1
ATOM 1481 C C . ILE A 1 187 ? 42.034 32.339 50.424 1.00 42.34 187 ILE A C 1
ATOM 1482 O O . ILE A 1 187 ? 41.077 31.996 49.737 1.00 42.45 187 ILE A O 1
ATOM 1487 N N . LEU A 1 188 ? 42.898 31.460 50.926 1.00 42.07 188 LEU A N 1
ATOM 1488 C CA . LEU A 1 188 ? 42.746 30.028 50.651 1.00 42.03 188 LEU A CA 1
ATOM 1489 C C . LEU A 1 188 ? 42.739 29.172 51.910 1.00 42.85 188 LEU A C 1
ATOM 1490 O O . LEU A 1 188 ? 43.270 29.561 52.948 1.00 42.66 188 LEU A O 1
ATOM 1495 N N . ASN A 1 189 ? 42.134 27.996 51.811 1.00 44.23 189 ASN A N 1
ATOM 1496 C CA . ASN A 1 189 ? 42.090 27.073 52.934 1.00 46.15 189 ASN A CA 1
ATOM 1497 C C . ASN A 1 189 ? 43.366 26.245 52.891 1.00 46.47 189 ASN A C 1
ATOM 1498 O O . ASN A 1 189 ? 44.081 26.244 51.888 1.00 46.50 189 ASN A O 1
ATOM 1503 N N . ALA A 1 190 ? 43.654 25.546 53.980 1.00 47.33 190 ALA A N 1
ATOM 1504 C CA . ALA A 1 190 ? 44.833 24.697 54.033 1.00 48.25 190 ALA A CA 1
ATOM 1505 C C . ALA A 1 190 ? 44.638 23.530 53.055 1.00 49.14 190 ALA A C 1
ATOM 1506 O O . ALA A 1 190 ? 43.512 23.236 52.640 1.00 48.44 190 ALA A O 1
ATOM 1508 N N . ALA A 1 191 ? 45.735 22.876 52.681 1.00 49.63 191 ALA A N 1
ATOM 1509 C CA . ALA A 1 191 ? 45.666 21.755 51.755 1.00 51.38 191 ALA A CA 1
ATOM 1510 C C . ALA A 1 191 ? 44.773 20.663 52.325 1.00 53.88 191 ALA A C 1
ATOM 1511 O O . ALA A 1 191 ? 44.829 20.364 53.516 1.00 54.27 191 ALA A O 1
ATOM 1513 N N . SER A 1 192 ? 43.960 20.064 51.464 1.00 56.73 192 SER A N 1
ATOM 1514 C CA . SER A 1 192 ? 43.034 19.014 51.868 1.00 60.87 192 SER A CA 1
ATOM 1515 C C . SER A 1 192 ? 43.672 17.672 52.248 1.00 63.25 192 SER A C 1
ATOM 1516 O O . SER A 1 192 ? 42.979 16.660 52.274 1.00 63.97 192 SER A O 1
ATOM 1519 N N . ILE A 1 193 ? 44.972 17.657 52.537 1.00 65.87 193 ILE A N 1
ATOM 1520 C CA . ILE A 1 193 ? 45.657 16.421 52.925 1.00 70.05 193 ILE A CA 1
ATOM 1521 C C . ILE A 1 193 ? 45.179 15.964 54.306 1.00 73.31 193 ILE A C 1
ATOM 1522 O O . ILE A 1 193 ? 44.788 14.811 54.492 1.00 72.83 193 ILE A O 1
ATOM 1527 N N . LEU A 1 194 ? 45.242 16.877 55.272 1.00 77.52 194 LEU A N 1
ATOM 1528 C CA . LEU A 1 194 ? 44.798 16.613 56.641 1.00 82.07 194 LEU A CA 1
ATOM 1529 C C . LEU A 1 194 ? 43.596 17.510 56.919 1.00 85.02 194 LEU A C 1
ATOM 1530 O O . LEU A 1 194 ? 43.464 18.575 56.311 1.00 85.23 194 LEU A O 1
ATOM 1535 N N . ASP A 1 195 ? 42.727 17.087 57.835 1.00 88.09 195 ASP A N 1
ATOM 1536 C CA . ASP A 1 195 ? 41.536 17.867 58.161 1.00 90.86 195 ASP A CA 1
ATOM 1537 C C . ASP A 1 195 ? 41.586 18.562 59.521 1.00 92.17 195 ASP A C 1
ATOM 1538 O O . ASP A 1 195 ? 42.663 18.898 60.017 1.00 92.30 195 ASP A O 1
ATOM 1543 N N . ALA A 1 196 ? 40.413 18.778 60.114 1.00 93.51 196 ALA A N 1
ATOM 1544 C CA . ALA A 1 196 ? 40.306 19.456 61.404 1.00 94.85 196 ALA A CA 1
ATOM 1545 C C . ALA A 1 196 ? 40.590 18.562 62.614 1.00 95.64 196 ALA A C 1
ATOM 1546 O O . ALA A 1 196 ? 40.187 18.875 63.736 1.00 95.79 196 ALA A O 1
ATOM 1548 N N . THR A 1 197 ? 41.275 17.446 62.384 1.00 96.49 197 THR A N 1
ATOM 1549 C CA . THR A 1 197 ? 41.633 16.528 63.463 1.00 96.84 197 THR A CA 1
ATOM 1550 C C . THR A 1 197 ? 43.038 16.006 63.197 1.00 96.11 197 THR A C 1
ATOM 1551 O O . THR A 1 197 ? 43.588 15.240 63.990 1.00 96.61 197 THR A O 1
ATOM 1555 N N . GLY A 1 198 ? 43.607 16.429 62.071 1.00 94.72 198 GLY A N 1
ATOM 1556 C CA . GLY A 1 198 ? 44.946 16.009 61.707 1.00 93.18 198 GLY A CA 1
ATOM 1557 C C . GLY A 1 198 ? 45.002 14.609 61.129 1.00 92.24 198 GLY A C 1
ATOM 1558 O O . GLY A 1 198 ? 46.084 14.036 60.991 1.00 92.59 198 GLY A O 1
ATOM 1559 N N . LYS A 1 199 ? 43.841 14.051 60.796 1.00 91.02 199 LYS A N 1
ATOM 1560 C CA . LYS A 1 199 ? 43.777 12.711 60.225 1.00 89.48 199 LYS A CA 1
ATOM 1561 C C . LYS A 1 199 ? 43.883 12.807 58.709 1.00 88.33 199 LYS A C 1
ATOM 1562 O O . LYS A 1 199 ? 43.109 13.517 58.070 1.00 88.32 199 LYS A O 1
ATOM 1568 N N . PRO A 1 200 ? 44.856 12.100 58.115 1.00 87.09 200 PRO A N 1
ATOM 1569 C CA . PRO A 1 200 ? 45.047 12.122 56.662 1.00 86.56 200 PRO A CA 1
ATOM 1570 C C . PRO A 1 200 ? 43.801 11.704 55.883 1.00 86.18 200 PRO A C 1
ATOM 1571 O O . PRO A 1 200 ? 43.067 10.808 56.300 1.00 86.50 200 PRO A O 1
ATOM 1575 N N . LEU A 1 201 ? 43.569 12.370 54.755 1.00 85.49 201 LEU A N 1
ATOM 1576 C CA . LEU A 1 201 ? 42.415 12.095 53.902 1.00 84.80 201 LEU A CA 1
ATOM 1577 C C . LEU A 1 201 ? 42.286 10.597 53.621 1.00 83.93 201 LEU A C 1
ATOM 1578 O O . LEU A 1 201 ? 43.288 9.906 53.447 1.00 83.61 201 LEU A O 1
ATOM 1583 N N . SER A 1 202 ? 41.051 10.102 53.583 1.00 82.94 202 SER A N 1
ATOM 1584 C CA . SER A 1 202 ? 40.796 8.682 53.336 1.00 82.26 202 SER A CA 1
ATOM 1585 C C . SER A 1 202 ? 41.689 8.126 52.227 1.00 80.87 202 SER A C 1
ATOM 1586 O O . SER A 1 202 ? 42.611 7.356 52.492 1.00 80.99 202 SER A O 1
ATOM 1589 N N . THR A 1 203 ? 41.410 8.499 50.984 1.00 79.02 203 THR A N 1
ATOM 1590 C CA . THR A 1 203 ? 42.237 8.037 49.884 1.00 78.83 203 THR A CA 1
ATOM 1591 C C . THR A 1 203 ? 43.583 8.705 50.098 1.00 78.81 203 THR A C 1
ATOM 1592 O O . THR A 1 203 ? 43.736 9.491 51.037 1.00 79.31 203 THR A O 1
ATOM 1596 N N . LEU A 1 204 ? 44.551 8.409 49.237 1.00 77.00 204 LEU A N 1
ATOM 1597 C CA . LEU A 1 204 ? 45.893 8.985 49.366 1.00 75.54 204 LEU A CA 1
ATOM 1598 C C . LEU A 1 204 ? 46.637 8.304 50.510 1.00 74.53 204 LEU A C 1
ATOM 1599 O O . LEU A 1 204 ? 47.832 8.535 50.703 1.00 73.67 204 LEU A O 1
ATOM 1604 N N . MET A 1 205 ? 45.932 7.476 51.273 1.00 73.17 205 MET A N 1
ATOM 1605 C CA . MET A 1 205 ? 46.535 6.825 52.427 1.00 71.60 205 MET A CA 1
ATOM 1606 C C . MET A 1 205 ? 47.742 5.938 52.130 1.00 70.60 205 MET A C 1
ATOM 1607 O O . MET A 1 205 ? 48.832 6.158 52.668 1.00 69.49 205 MET A O 1
ATOM 1612 N N . ARG A 1 206 ? 47.563 4.935 51.282 1.00 69.44 206 ARG A N 1
ATOM 1613 C CA . ARG A 1 206 ? 48.677 4.056 50.955 1.00 69.62 206 ARG A CA 1
ATOM 1614 C C . ARG A 1 206 ? 49.109 4.215 49.508 1.00 67.74 206 ARG A C 1
ATOM 1615 O O . ARG A 1 206 ? 48.758 3.403 48.653 1.00 68.43 206 ARG A O 1
ATOM 1623 N N . PRO A 1 207 ? 49.878 5.276 49.217 1.00 65.15 207 PRO A N 1
ATOM 1624 C CA . PRO A 1 207 ? 50.381 5.580 47.877 1.00 63.07 207 PRO A CA 1
ATOM 1625 C C . PRO A 1 207 ? 51.553 4.688 47.499 1.00 61.18 207 PRO A C 1
ATOM 1626 O O . PRO A 1 207 ? 52.405 4.390 48.337 1.00 60.86 207 PRO A O 1
ATOM 1630 N N . SER A 1 208 ? 51.597 4.267 46.239 1.00 58.85 208 SER A N 1
ATOM 1631 C CA . SER A 1 208 ? 52.691 3.438 45.764 1.00 57.34 208 SER A CA 1
ATOM 1632 C C . SER A 1 208 ? 53.934 4.307 45.874 1.00 57.23 208 SER A C 1
ATOM 1633 O O . SER A 1 208 ? 55.066 3.818 45.837 1.00 57.09 208 SER A O 1
ATOM 1636 N N . ALA A 1 209 ? 53.695 5.610 46.010 1.00 57.08 209 ALA A N 1
ATOM 1637 C CA . ALA A 1 209 ? 54.753 6.607 46.145 1.00 55.70 209 ALA A CA 1
ATOM 1638 C C . ALA A 1 209 ? 54.196 8.030 46.135 1.00 54.71 209 ALA A C 1
ATOM 1639 O O . ALA A 1 209 ? 53.154 8.317 45.534 1.00 54.65 209 ALA A O 1
ATOM 1641 N N . ILE A 1 210 ? 54.903 8.913 46.824 1.00 53.24 210 ILE A N 1
ATOM 1642 C CA . ILE A 1 210 ? 54.534 10.311 46.891 1.00 50.93 210 ILE A CA 1
ATOM 1643 C C . ILE A 1 210 ? 55.535 11.064 46.035 1.00 50.62 210 ILE A C 1
ATOM 1644 O O . ILE A 1 210 ? 56.750 10.928 46.220 1.00 49.72 210 ILE A O 1
ATOM 1649 N N . ILE A 1 211 ? 55.023 11.836 45.083 1.00 48.21 211 ILE A N 1
ATOM 1650 C CA . ILE A 1 211 ? 55.872 12.619 44.205 1.00 45.38 211 ILE A CA 1
ATOM 1651 C C . ILE A 1 211 ? 55.782 14.053 44.676 1.00 44.89 211 ILE A C 1
ATOM 1652 O O . ILE A 1 211 ? 54.702 14.632 44.715 1.00 44.68 211 ILE A O 1
ATOM 1657 N N . THR A 1 212 ? 56.913 14.629 45.045 1.00 44.53 212 THR A N 1
ATOM 1658 C CA . THR A 1 212 ? 56.911 15.997 45.528 1.00 44.44 212 THR A CA 1
ATOM 1659 C C . THR A 1 212 ? 58.294 16.583 45.398 1.00 42.94 212 THR A C 1
ATOM 1660 O O . THR A 1 212 ? 59.130 16.093 44.645 1.00 43.00 212 THR A O 1
ATOM 1664 N N . THR A 1 213 ? 58.529 17.638 46.153 1.00 42.47 213 THR A N 1
ATOM 1665 C CA . THR A 1 213 ? 59.799 18.311 46.128 1.00 43.54 213 THR A CA 1
ATOM 1666 C C . THR A 1 213 ? 59.909 19.041 47.469 1.00 44.12 213 THR A C 1
ATOM 1667 O O . THR A 1 213 ? 58.898 19.308 48.122 1.00 42.68 213 THR A O 1
ATOM 1671 N N . LEU A 1 214 ? 61.139 19.334 47.881 1.00 45.32 214 LEU A N 1
ATOM 1672 C CA . LEU A 1 214 ? 61.395 20.002 49.148 1.00 44.60 214 LEU A CA 1
ATOM 1673 C C . LEU A 1 214 ? 62.505 21.020 48.979 1.00 46.05 214 LEU A C 1
ATOM 1674 O O . LEU A 1 214 ? 63.547 20.914 49.622 1.00 48.05 214 LEU A O 1
ATOM 1679 N N . ASP A 1 215 ? 62.274 22.014 48.121 1.00 46.41 215 ASP A N 1
ATOM 1680 C CA . ASP A 1 215 ? 63.273 23.041 47.850 1.00 44.60 215 ASP A CA 1
ATOM 1681 C C . ASP A 1 215 ? 62.807 24.469 48.141 1.00 44.66 215 ASP A C 1
ATOM 1682 O O . ASP A 1 215 ? 63.571 25.422 47.971 1.00 43.52 215 ASP A O 1
ATOM 1687 N N . ARG A 1 216 ? 61.555 24.613 48.572 1.00 45.34 216 ARG A N 1
ATOM 1688 C CA . ARG A 1 216 ? 60.982 25.919 48.908 1.00 45.09 216 ARG A CA 1
ATOM 1689 C C . ARG A 1 216 ? 60.003 25.766 50.061 1.00 44.73 216 ARG A C 1
ATOM 1690 O O . ARG A 1 216 ? 59.186 24.837 50.062 1.00 45.07 216 ARG A O 1
ATOM 1698 N N . PHE A 1 217 ? 60.065 26.676 51.032 1.00 42.99 217 PHE A N 1
ATOM 1699 C CA . PHE A 1 217 ? 59.154 26.611 52.173 1.00 42.03 217 PHE A CA 1
ATOM 1700 C C . PHE A 1 217 ? 58.763 27.980 52.685 1.00 43.28 217 PHE A C 1
ATOM 1701 O O . PHE A 1 217 ? 59.496 28.950 52.513 1.00 42.59 217 PHE A O 1
ATOM 1709 N N . GLY A 1 218 ? 57.599 28.041 53.328 1.00 46.26 218 GLY A N 1
ATOM 1710 C CA . GLY A 1 218 ? 57.124 29.288 53.900 1.00 48.35 218 GLY A CA 1
ATOM 1711 C C . GLY A 1 218 ? 57.737 29.495 55.278 1.00 50.35 218 GLY A C 1
ATOM 1712 O O . GLY A 1 218 ? 58.444 28.619 55.795 1.00 47.67 218 GLY A O 1
ATOM 1713 N N . SER A 1 219 ? 57.481 30.652 55.878 1.00 52.17 219 SER A N 1
ATOM 1714 C CA . SER A 1 219 ? 58.029 30.929 57.196 1.00 55.86 219 SER A CA 1
ATOM 1715 C C . SER A 1 219 ? 57.454 29.943 58.204 1.00 57.30 219 SER A C 1
ATOM 1716 O O . SER A 1 219 ? 56.385 29.374 57.988 1.00 57.33 219 SER A O 1
ATOM 1719 N N . SER A 1 220 ? 58.179 29.731 59.295 1.00 59.33 220 SER A N 1
ATOM 1720 C CA . SER A 1 220 ? 57.730 28.833 60.345 1.00 61.31 220 SER A CA 1
ATOM 1721 C C . SER A 1 220 ? 56.711 29.540 61.243 1.00 62.03 220 SER A C 1
ATOM 1722 O O . SER A 1 220 ? 56.140 28.933 62.137 1.00 62.24 220 SER A O 1
ATOM 1725 N N . GLN A 1 221 ? 56.473 30.822 60.986 1.00 63.63 221 GLN A N 1
ATOM 1726 C CA . GLN A 1 221 ? 55.520 31.599 61.769 1.00 66.53 221 GLN A CA 1
ATOM 1727 C C . GLN A 1 221 ? 54.077 31.422 61.281 1.00 68.07 221 GLN A C 1
ATOM 1728 O O . GLN A 1 221 ? 53.834 31.240 60.089 1.00 70.27 221 GLN A O 1
ATOM 1734 N N . PRO A 1 222 ? 53.098 31.465 62.199 1.00 68.40 222 PRO A N 1
ATOM 1735 C CA . PRO A 1 222 ? 51.695 31.309 61.795 1.00 68.91 222 PRO A CA 1
ATOM 1736 C C . PRO A 1 222 ? 51.307 32.408 60.814 1.00 69.30 222 PRO A C 1
ATOM 1737 O O . PRO A 1 222 ? 51.919 33.477 60.803 1.00 70.13 222 PRO A O 1
ATOM 1741 N N . PHE A 1 223 ? 50.292 32.160 59.996 1.00 69.27 223 PHE A N 1
ATOM 1742 C CA . PHE A 1 223 ? 49.884 33.162 59.024 1.00 70.41 223 PHE A CA 1
ATOM 1743 C C . PHE A 1 223 ? 49.509 34.504 59.640 1.00 71.18 223 PHE A C 1
ATOM 1744 O O . PHE A 1 223 ? 49.969 35.550 59.183 1.00 71.84 223 PHE A O 1
ATOM 1752 N N . LYS A 1 224 ? 48.662 34.472 60.665 1.00 71.91 224 LYS A N 1
ATOM 1753 C CA . LYS A 1 224 ? 48.213 35.696 61.325 1.00 70.98 224 LYS A CA 1
ATOM 1754 C C . LYS A 1 224 ? 49.399 36.572 61.713 1.00 69.34 224 LYS A C 1
ATOM 1755 O O . LYS A 1 224 ? 49.329 37.801 61.629 1.00 68.30 224 LYS A O 1
ATOM 1761 N N . LYS A 1 225 ? 50.493 35.936 62.124 1.00 68.40 225 LYS A N 1
ATOM 1762 C CA . LYS A 1 225 ? 51.691 36.668 62.522 1.00 68.08 225 LYS A CA 1
ATOM 1763 C C . LYS A 1 225 ? 52.363 37.288 61.296 1.00 66.19 225 LYS A C 1
ATOM 1764 O O . LYS A 1 225 ? 52.739 38.465 61.312 1.00 66.20 225 LYS A O 1
ATOM 1770 N N . ARG A 1 226 ? 52.507 36.496 60.236 1.00 63.58 226 ARG A N 1
ATOM 1771 C CA . ARG A 1 226 ? 53.126 36.978 59.004 1.00 60.77 226 ARG A CA 1
ATOM 1772 C C . ARG A 1 226 ? 52.288 38.110 58.432 1.00 58.91 226 ARG A C 1
ATOM 1773 O O . ARG A 1 226 ? 52.817 39.054 57.846 1.00 57.38 226 ARG A O 1
ATOM 1781 N N . SER A 1 227 ? 50.976 38.003 58.608 1.00 57.67 227 SER A N 1
ATOM 1782 C CA . SER A 1 227 ? 50.059 39.012 58.113 1.00 58.97 227 SER A CA 1
ATOM 1783 C C . SER A 1 227 ? 50.325 40.363 58.783 1.00 60.19 227 SER A C 1
ATOM 1784 O O . SER A 1 227 ? 50.397 41.394 58.102 1.00 59.48 227 SER A O 1
ATOM 1787 N N . LYS A 1 228 ? 50.471 40.357 60.111 1.00 60.59 228 LYS A N 1
ATOM 1788 C CA . LYS A 1 228 ? 50.743 41.591 60.854 1.00 60.86 228 LYS A CA 1
ATOM 1789 C C . LYS A 1 228 ? 52.077 42.185 60.407 1.00 58.66 228 LYS A C 1
ATOM 1790 O O . LYS A 1 228 ? 52.185 43.387 60.160 1.00 57.07 228 LYS A O 1
ATOM 1796 N N . ILE A 1 229 ? 53.091 41.331 60.307 1.00 56.00 229 ILE A N 1
ATOM 1797 C CA . ILE A 1 229 ? 54.411 41.778 59.892 1.00 55.91 229 ILE A CA 1
ATOM 1798 C C . ILE A 1 229 ? 54.370 42.460 58.533 1.00 54.91 229 ILE A C 1
ATOM 1799 O O . ILE A 1 229 ? 55.072 43.449 58.312 1.00 54.15 229 ILE A O 1
ATOM 1804 N N . PHE A 1 230 ? 53.551 41.929 57.625 1.00 54.27 230 PHE A N 1
ATOM 1805 C CA . PHE A 1 230 ? 53.423 42.492 56.279 1.00 53.58 230 PHE A CA 1
ATOM 1806 C C . PHE A 1 230 ? 52.730 43.847 56.380 1.00 55.58 230 PHE A C 1
ATOM 1807 O O . PHE A 1 230 ? 53.150 44.818 55.747 1.00 54.96 230 PHE A O 1
ATOM 1815 N N . LYS A 1 231 ? 51.679 43.901 57.196 1.00 58.54 231 LYS A N 1
ATOM 1816 C CA . LYS A 1 231 ? 50.913 45.126 57.399 1.00 61.91 231 LYS A CA 1
ATOM 1817 C C . LYS A 1 231 ? 51.773 46.253 57.987 1.00 62.60 231 LYS A C 1
ATOM 1818 O O . LYS A 1 231 ? 51.573 47.424 57.662 1.00 62.01 231 LYS A O 1
ATOM 1824 N N . ASP A 1 232 ? 52.724 45.905 58.853 1.00 63.02 232 ASP A N 1
ATOM 1825 C CA . ASP A 1 232 ? 53.593 46.917 59.447 1.00 63.86 232 ASP A CA 1
ATOM 1826 C C . ASP A 1 232 ? 54.497 47.503 58.377 1.00 63.16 232 ASP A C 1
ATOM 1827 O O . ASP A 1 232 ? 54.621 48.720 58.257 1.00 63.42 232 ASP A O 1
ATOM 1832 N N . THR A 1 233 ? 55.123 46.623 57.600 1.00 62.79 233 THR A N 1
ATOM 1833 C CA . THR A 1 233 ? 56.017 47.032 56.527 1.00 60.93 233 THR A CA 1
ATOM 1834 C C . THR A 1 233 ? 55.318 47.992 55.578 1.00 60.56 233 THR A C 1
ATOM 1835 O O . THR A 1 233 ? 55.967 48.830 54.952 1.00 61.12 233 THR A O 1
ATOM 1839 N N . LEU A 1 234 ? 53.997 47.875 55.471 1.00 59.46 234 LEU A N 1
ATOM 1840 C CA . LEU A 1 234 ? 53.243 48.772 54.605 1.00 59.74 234 LEU A CA 1
ATOM 1841 C C . LEU A 1 234 ? 53.044 50.144 55.254 1.00 60.23 234 LEU A C 1
ATOM 1842 O O . LEU A 1 234 ? 53.091 51.170 54.573 1.00 59.89 234 LEU A O 1
ATOM 1847 N N . LYS A 1 235 ? 52.817 50.163 56.567 1.00 60.78 235 LYS A N 1
ATOM 1848 C CA . LYS A 1 235 ? 52.626 51.421 57.279 1.00 60.65 235 LYS A CA 1
ATOM 1849 C C . LYS A 1 235 ? 53.906 52.247 57.184 1.00 61.33 235 LYS A C 1
ATOM 1850 O O . LYS A 1 235 ? 53.876 53.432 56.842 1.00 59.90 235 LYS A O 1
ATOM 1856 N N . LYS A 1 236 ? 55.034 51.608 57.483 1.00 62.22 236 LYS A N 1
ATOM 1857 C CA . LYS A 1 236 ? 56.327 52.279 57.428 1.00 63.49 236 LYS A CA 1
ATOM 1858 C C . LYS A 1 236 ? 56.661 52.661 55.991 1.00 63.24 236 LYS A C 1
ATOM 1859 O O . LYS A 1 236 ? 57.273 53.703 55.745 1.00 64.20 236 LYS A O 1
ATOM 1865 N N . GLY A 1 237 ? 56.257 51.813 55.047 1.00 61.68 237 GLY A N 1
ATOM 1866 C CA . GLY A 1 237 ? 56.530 52.079 53.646 1.00 61.35 237 GLY A CA 1
ATOM 1867 C C . GLY A 1 237 ? 55.791 53.300 53.142 1.00 61.87 237 GLY A C 1
ATOM 1868 O O . GLY A 1 237 ? 56.300 54.047 52.307 1.00 61.51 237 GLY A O 1
ATOM 1869 N N . LEU A 1 238 ? 54.582 53.497 53.656 1.00 61.80 238 LEU A N 1
ATOM 1870 C CA . LEU A 1 238 ? 53.760 54.631 53.279 1.00 62.12 238 LEU A CA 1
ATOM 1871 C C . LEU A 1 238 ? 54.016 55.837 54.190 1.00 62.75 238 LEU A C 1
ATOM 1872 O O . LEU A 1 238 ? 53.438 56.903 53.988 1.00 62.93 238 LEU A O 1
ATOM 1877 N N . SER A 1 239 ? 54.883 55.659 55.186 1.00 62.57 239 SER A N 1
ATOM 1878 C CA . SER A 1 239 ? 55.240 56.731 56.117 1.00 62.70 239 SER A CA 1
ATOM 1879 C C . SER A 1 239 ? 55.812 57.908 55.348 1.00 61.57 239 SER A C 1
ATOM 1880 O O . SER A 1 239 ? 56.456 57.724 54.321 1.00 62.18 239 SER A O 1
ATOM 1883 N N . SER A 1 240 ? 55.596 59.115 55.859 1.00 61.08 240 SER A N 1
ATOM 1884 C CA . SER A 1 240 ? 56.081 60.319 55.193 1.00 60.43 240 SER A CA 1
ATOM 1885 C C . SER A 1 240 ? 55.451 60.331 53.810 1.00 60.29 240 SER A C 1
ATOM 1886 O O . SER A 1 240 ? 54.237 60.214 53.674 1.00 61.02 240 SER A O 1
ATOM 1889 N N . ASP A 1 241 ? 56.278 60.471 52.785 1.00 61.27 241 ASP A N 1
ATOM 1890 C CA . ASP A 1 241 ? 55.798 60.473 51.407 1.00 63.59 241 ASP A CA 1
ATOM 1891 C C . ASP A 1 241 ? 55.872 59.018 50.928 1.00 61.87 241 ASP A C 1
ATOM 1892 O O . ASP A 1 241 ? 55.825 58.727 49.730 1.00 60.93 241 ASP A O 1
ATOM 1897 N N . GLY A 1 242 ? 55.985 58.121 51.904 1.00 59.97 242 GLY A N 1
ATOM 1898 C CA . GLY A 1 242 ? 56.101 56.692 51.666 1.00 58.29 242 GLY A CA 1
ATOM 1899 C C . GLY A 1 242 ? 55.428 56.055 50.464 1.00 56.65 242 GLY A C 1
ATOM 1900 O O . GLY A 1 242 ? 54.198 56.040 50.347 1.00 56.16 242 GLY A O 1
ATOM 1901 N N . SER A 1 243 ? 56.257 55.509 49.578 1.00 54.16 243 SER A N 1
ATOM 1902 C CA . SER A 1 243 ? 55.793 54.837 48.371 1.00 51.73 243 SER A CA 1
ATOM 1903 C C . SER A 1 243 ? 56.249 53.366 48.420 1.00 48.95 243 SER A C 1
ATOM 1904 O O . SER A 1 243 ? 57.405 53.079 48.734 1.00 49.16 243 SER A O 1
ATOM 1907 N N . VAL A 1 244 ? 55.343 52.436 48.125 1.00 46.55 244 VAL A N 1
ATOM 1908 C CA . VAL A 1 244 ? 55.690 51.012 48.157 1.00 43.51 244 VAL A CA 1
ATOM 1909 C C . VAL A 1 244 ? 55.568 50.260 46.823 1.00 41.26 244 VAL A C 1
ATOM 1910 O O . VAL A 1 244 ? 54.575 50.384 46.099 1.00 39.82 244 VAL A O 1
ATOM 1914 N N . ILE A 1 245 ? 56.597 49.474 46.512 1.00 38.44 245 ILE A N 1
ATOM 1915 C CA . ILE A 1 245 ? 56.631 48.680 45.288 1.00 36.30 245 ILE A CA 1
ATOM 1916 C C . ILE A 1 245 ? 56.666 47.202 45.672 1.00 35.22 245 ILE A C 1
ATOM 1917 O O . ILE A 1 245 ? 57.590 46.766 46.360 1.00 35.09 245 ILE A O 1
ATOM 1922 N N . ILE A 1 246 ? 55.668 46.439 45.235 1.00 32.69 246 ILE A N 1
ATOM 1923 C CA . ILE A 1 246 ? 55.620 45.010 45.553 1.00 33.63 246 ILE A CA 1
ATOM 1924 C C . ILE A 1 246 ? 55.611 44.103 44.312 1.00 32.97 246 ILE A C 1
ATOM 1925 O O . ILE A 1 246 ? 54.581 43.942 43.659 1.00 30.97 246 ILE A O 1
ATOM 1930 N N . PRO A 1 247 ? 56.776 43.522 43.963 1.00 33.85 247 PRO A N 1
ATOM 1931 C CA . PRO A 1 247 ? 56.886 42.628 42.802 1.00 33.34 247 PRO A CA 1
ATOM 1932 C C . PRO A 1 247 ? 56.037 41.408 43.092 1.00 32.69 247 PRO A C 1
ATOM 1933 O O . PRO A 1 247 ? 56.113 40.833 44.181 1.00 32.64 247 PRO A O 1
ATOM 1937 N N . VAL A 1 248 ? 55.226 40.997 42.134 1.00 32.74 248 VAL A N 1
ATOM 1938 C CA . VAL A 1 248 ? 54.376 39.861 42.403 1.00 33.84 248 VAL A CA 1
ATOM 1939 C C . VAL A 1 248 ? 54.014 38.995 41.202 1.00 34.93 248 VAL A C 1
ATOM 1940 O O . VAL A 1 248 ? 54.045 39.443 40.051 1.00 35.19 248 VAL A O 1
ATOM 1944 N N . ASP A 1 249 ? 53.683 37.740 41.491 1.00 34.65 249 ASP A N 1
ATOM 1945 C CA . ASP A 1 249 ? 53.256 36.788 40.474 1.00 34.44 249 ASP A CA 1
ATOM 1946 C C . ASP A 1 249 ? 51.742 37.015 40.480 1.00 32.93 249 ASP A C 1
ATOM 1947 O O . ASP A 1 249 ? 51.106 36.849 41.512 1.00 31.87 249 ASP A O 1
ATOM 1952 N N . MET A 1 250 ? 51.173 37.419 39.348 1.00 32.66 250 MET A N 1
ATOM 1953 C CA . MET A 1 250 ? 49.743 37.695 39.281 1.00 33.66 250 MET A CA 1
ATOM 1954 C C . MET A 1 250 ? 48.852 36.493 39.566 1.00 35.91 250 MET A C 1
ATOM 1955 O O . MET A 1 250 ? 47.698 36.648 39.958 1.00 37.02 250 MET A O 1
ATOM 1960 N N . SER A 1 251 ? 49.358 35.289 39.357 1.00 37.75 251 SER A N 1
ATOM 1961 C CA . SER A 1 251 ? 48.540 34.129 39.652 1.00 42.28 251 SER A CA 1
ATOM 1962 C C . SER A 1 251 ? 48.888 33.565 41.034 1.00 43.64 251 SER A C 1
ATOM 1963 O O . SER A 1 251 ? 48.161 32.735 41.570 1.00 46.67 251 SER A O 1
ATOM 1966 N N . GLY A 1 252 ? 49.983 34.048 41.621 1.00 44.43 252 GLY A N 1
ATOM 1967 C CA . GLY A 1 252 ? 50.395 33.573 42.930 1.00 42.99 252 GLY A CA 1
ATOM 1968 C C . GLY A 1 252 ? 50.022 34.469 44.102 1.00 43.89 252 GLY A C 1
ATOM 1969 O O . GLY A 1 252 ? 48.861 34.528 44.518 1.00 44.03 252 GLY A O 1
ATOM 1970 N N . LYS A 1 253 ? 51.020 35.170 44.630 1.00 42.27 253 LYS A N 1
ATOM 1971 C CA . LYS A 1 253 ? 50.860 36.064 45.775 1.00 41.72 253 LYS A CA 1
ATOM 1972 C C . LYS A 1 253 ? 49.967 37.306 45.613 1.00 39.21 253 LYS A C 1
ATOM 1973 O O . LYS A 1 253 ? 49.440 37.818 46.600 1.00 39.23 253 LYS A O 1
ATOM 1979 N N . PHE A 1 254 ? 49.799 37.800 44.393 1.00 36.56 254 PHE A N 1
ATOM 1980 C CA . PHE A 1 254 ? 49.002 39.006 44.187 1.00 36.23 254 PHE A CA 1
ATOM 1981 C C . PHE A 1 254 ? 47.642 39.042 44.878 1.00 37.43 254 PHE A C 1
ATOM 1982 O O . PHE A 1 254 ? 47.373 39.920 45.689 1.00 38.44 254 PHE A O 1
ATOM 1990 N N . LEU A 1 255 ? 46.781 38.095 44.541 1.00 38.72 255 LEU A N 1
ATOM 1991 C CA . LEU A 1 255 ? 45.452 38.042 45.125 1.00 40.07 255 LEU A CA 1
ATOM 1992 C C . LEU A 1 255 ? 45.472 37.956 46.651 1.00 40.71 255 LEU A C 1
ATOM 1993 O O . LEU A 1 255 ? 44.600 38.498 47.329 1.00 41.12 255 LEU A O 1
ATOM 1998 N N . ASP A 1 256 ? 46.477 37.286 47.189 1.00 42.01 256 ASP A N 1
ATOM 1999 C CA . ASP A 1 256 ? 46.599 37.141 48.629 1.00 43.86 256 ASP A CA 1
ATOM 2000 C C . ASP A 1 256 ? 46.930 38.505 49.245 1.00 43.32 256 ASP A C 1
ATOM 2001 O O . ASP A 1 256 ? 46.204 39.012 50.099 1.00 42.29 256 ASP A O 1
ATOM 2006 N N . LEU A 1 257 ? 48.028 39.095 48.784 1.00 42.48 257 LEU A N 1
ATOM 2007 C CA . LEU A 1 257 ? 48.489 40.386 49.272 1.00 41.58 257 LEU A CA 1
ATOM 2008 C C . LEU A 1 257 ? 47.520 41.539 49.024 1.00 41.75 257 LEU A C 1
ATOM 2009 O O . LEU A 1 257 ? 47.382 42.409 49.874 1.00 43.95 257 LEU A O 1
ATOM 2014 N N . PHE A 1 258 ? 46.871 41.561 47.861 1.00 41.16 258 PHE A N 1
ATOM 2015 C CA . PHE A 1 258 ? 45.916 42.621 47.525 1.00 42.41 258 PHE A CA 1
ATOM 2016 C C . PHE A 1 258 ? 44.861 42.660 48.605 1.00 45.57 258 PHE A C 1
ATOM 2017 O O . PHE A 1 258 ? 44.527 43.708 49.161 1.00 46.51 258 PHE A O 1
ATOM 2025 N N . THR A 1 259 ? 44.331 41.483 48.884 1.00 49.28 259 THR A N 1
ATOM 2026 C CA . THR A 1 259 ? 43.319 41.319 49.898 1.00 51.34 259 THR A CA 1
ATOM 2027 C C . THR A 1 259 ? 43.844 41.814 51.239 1.00 52.55 259 THR A C 1
ATOM 2028 O O . THR A 1 259 ? 43.087 42.366 52.031 1.00 53.29 259 THR A O 1
ATOM 2032 N N . GLN A 1 260 ? 45.141 41.636 51.481 1.00 53.83 260 GLN A N 1
ATOM 2033 C CA . GLN A 1 260 ? 45.741 42.074 52.736 1.00 54.66 260 GLN A CA 1
ATOM 2034 C C . GLN A 1 260 ? 45.982 43.577 52.825 1.00 55.31 260 GLN A C 1
ATOM 2035 O O . GLN A 1 260 ? 45.876 44.151 53.911 1.00 54.53 260 GLN A O 1
ATOM 2041 N N . VAL A 1 261 ? 46.297 44.230 51.710 1.00 55.29 261 VAL A N 1
ATOM 2042 C CA . VAL A 1 261 ? 46.501 45.669 51.777 1.00 56.46 261 VAL A CA 1
ATOM 2043 C C . VAL A 1 261 ? 45.129 46.330 51.784 1.00 58.35 261 VAL A C 1
ATOM 2044 O O . VAL A 1 261 ? 44.986 47.478 52.192 1.00 58.26 261 VAL A O 1
ATOM 2048 N N . HIS A 1 262 ? 44.117 45.592 51.336 1.00 61.14 262 HIS A N 1
ATOM 2049 C CA . HIS A 1 262 ? 42.750 46.105 51.311 1.00 64.08 262 HIS A CA 1
ATOM 2050 C C . HIS A 1 262 ? 42.208 46.078 52.741 1.00 66.68 262 HIS A C 1
ATOM 2051 O O . HIS A 1 262 ? 41.431 46.948 53.138 1.00 67.29 262 HIS A O 1
ATOM 2058 N N . GLU A 1 263 ? 42.633 45.070 53.505 1.00 69.70 263 GLU A N 1
ATOM 2059 C CA . GLU A 1 263 ? 42.224 44.885 54.898 1.00 72.04 263 GLU A CA 1
ATOM 2060 C C . GLU A 1 263 ? 42.995 45.847 55.799 1.00 73.04 263 GLU A C 1
ATOM 2061 O O . GLU A 1 263 ? 42.875 45.811 57.022 1.00 71.83 263 GLU A O 1
ATOM 2067 N N . LEU A 1 264 ? 43.794 46.705 55.180 1.00 75.35 264 LEU A N 1
ATOM 2068 C CA . LEU A 1 264 ? 44.578 47.680 55.918 1.00 77.86 264 LEU A CA 1
ATOM 2069 C C . LEU A 1 264 ? 44.104 49.079 55.542 1.00 78.94 264 LEU A C 1
ATOM 2070 O O . LEU A 1 264 ? 44.076 49.975 56.384 1.00 79.55 264 LEU A O 1
ATOM 2075 N N . LEU A 1 265 ? 43.719 49.248 54.278 1.00 80.22 265 LEU A N 1
ATOM 2076 C CA . LEU A 1 265 ? 43.231 50.526 53.769 1.00 81.23 265 LEU A CA 1
ATOM 2077 C C . LEU A 1 265 ? 41.840 50.824 54.304 1.00 83.27 265 LEU A C 1
ATOM 2078 O O . LEU A 1 265 ? 41.616 51.855 54.939 1.00 83.57 265 LEU A O 1
ATOM 2083 N N . PHE A 1 266 ? 40.902 49.925 54.030 1.00 85.09 266 PHE A N 1
ATOM 2084 C CA . PHE A 1 266 ? 39.541 50.110 54.503 1.00 87.01 266 PHE A CA 1
ATOM 2085 C C . PHE A 1 266 ? 39.428 49.598 55.933 1.00 88.03 266 PHE A C 1
ATOM 2086 O O . PHE A 1 266 ? 38.640 48.702 56.245 1.00 88.22 266 PHE A O 1
ATOM 2094 N N . GLU A 1 267 ? 40.255 50.190 56.789 1.00 88.64 267 GLU A N 1
ATOM 2095 C CA . GLU A 1 267 ? 40.312 49.882 58.208 1.00 89.14 267 GLU A CA 1
ATOM 2096 C C . GLU A 1 267 ? 41.095 51.009 58.869 1.00 89.77 267 GLU A C 1
ATOM 2097 O O . GLU A 1 267 ? 41.894 50.780 59.780 1.00 89.85 267 GLU A O 1
ATOM 2103 N N . SER A 1 268 ? 40.869 52.227 58.383 1.00 90.36 268 SER A N 1
ATOM 2104 C CA . SER A 1 268 ? 41.527 53.421 58.907 1.00 90.51 268 SER A CA 1
ATOM 2105 C C . SER A 1 268 ? 40.765 54.673 58.483 1.00 90.72 268 SER A C 1
ATOM 2106 O O . SER A 1 268 ? 39.609 54.597 58.061 1.00 90.61 268 SER A O 1
ATOM 2109 N N . GLN A 1 276 ? 43.354 59.915 47.973 1.00 60.55 276 GLN A N 1
ATOM 2110 C CA . GLN A 1 276 ? 43.865 58.858 48.847 1.00 60.41 276 GLN A CA 1
ATOM 2111 C C . GLN A 1 276 ? 44.972 58.041 48.180 1.00 58.78 276 GLN A C 1
ATOM 2112 O O . GLN A 1 276 ? 45.120 58.057 46.953 1.00 59.34 276 GLN A O 1
ATOM 2118 N N . VAL A 1 277 ? 45.748 57.326 48.991 1.00 55.61 277 VAL A N 1
ATOM 2119 C CA . VAL A 1 277 ? 46.836 56.502 48.470 1.00 52.85 277 VAL A CA 1
ATOM 2120 C C . VAL A 1 277 ? 46.264 55.445 47.517 1.00 48.93 277 VAL A C 1
ATOM 2121 O O . VAL A 1 277 ? 45.575 54.520 47.948 1.00 49.54 277 VAL A O 1
ATOM 2125 N N . PRO A 1 278 ? 46.546 55.572 46.207 1.00 44.66 278 PRO A N 1
ATOM 2126 C CA . PRO A 1 278 ? 46.060 54.639 45.183 1.00 41.26 278 PRO A CA 1
ATOM 2127 C C . PRO A 1 278 ? 46.766 53.283 45.190 1.00 38.73 278 PRO A C 1
ATOM 2128 O O . PRO A 1 278 ? 47.852 53.146 45.750 1.00 35.75 278 PRO A O 1
ATOM 2132 N N . VAL A 1 279 ? 46.127 52.288 44.576 1.00 37.13 279 VAL A N 1
ATOM 2133 C CA . VAL A 1 279 ? 46.698 50.947 44.455 1.00 36.26 279 VAL A CA 1
ATOM 2134 C C . VAL A 1 279 ? 46.930 50.694 42.964 1.00 35.35 279 VAL A C 1
ATOM 2135 O O . VAL A 1 279 ? 45.991 50.423 42.221 1.00 36.72 279 VAL A O 1
ATOM 2139 N N . LEU A 1 280 ? 48.181 50.803 42.531 1.00 34.12 280 LEU A N 1
ATOM 2140 C CA . LEU A 1 280 ? 48.539 50.610 41.129 1.00 35.29 280 LEU A CA 1
ATOM 2141 C C . LEU A 1 280 ? 48.821 49.141 40.755 1.00 35.39 280 LEU A C 1
ATOM 2142 O O . LEU A 1 280 ? 49.458 48.406 41.500 1.00 34.68 280 LEU A O 1
ATOM 2147 N N . ILE A 1 281 ? 48.355 48.731 39.585 1.00 35.38 281 ILE A N 1
ATOM 2148 C CA . ILE A 1 281 ? 48.565 47.369 39.118 1.00 36.71 281 ILE A CA 1
ATOM 2149 C C . ILE A 1 281 ? 49.200 47.396 37.731 1.00 36.70 281 ILE A C 1
ATOM 2150 O O . ILE A 1 281 ? 48.577 47.845 36.768 1.00 35.85 281 ILE A O 1
ATOM 2155 N N . LEU A 1 282 ? 50.447 46.937 37.650 1.00 35.55 282 LEU A N 1
ATOM 2156 C CA 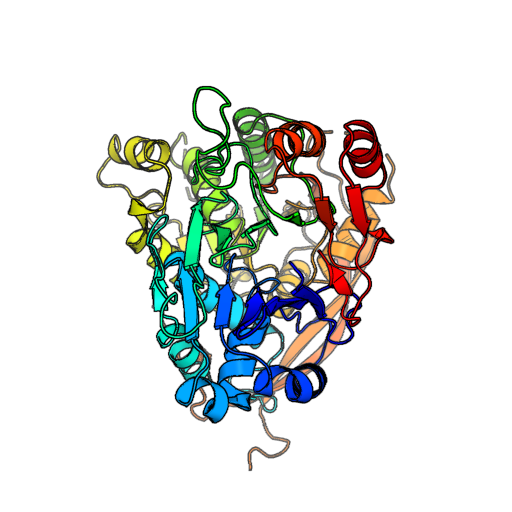. LEU A 1 282 ? 51.162 46.890 36.391 1.00 36.12 282 LEU A CA 1
ATOM 2157 C C . LEU A 1 282 ? 51.305 45.429 35.996 1.00 35.30 282 LEU A C 1
ATOM 2158 O O . LEU A 1 282 ? 52.088 44.680 36.576 1.00 34.19 282 LEU A O 1
ATOM 2163 N N . SER A 1 283 ? 50.527 45.029 35.006 1.00 34.07 283 SER A N 1
ATOM 2164 C CA . SER A 1 283 ? 50.560 43.669 34.523 1.00 32.80 283 SER A CA 1
ATOM 2165 C C . SER A 1 283 ? 50.137 43.705 33.063 1.00 31.78 283 SER A C 1
ATOM 2166 O O . SER A 1 283 ? 49.249 44.473 32.688 1.00 31.81 283 SER A O 1
ATOM 2169 N N . TYR A 1 284 ? 50.779 42.895 32.232 1.00 31.28 284 TYR A N 1
ATOM 2170 C CA . TYR A 1 284 ? 50.416 42.863 30.821 1.00 31.34 284 TYR A CA 1
ATOM 2171 C C . TYR A 1 284 ? 48.983 42.381 30.660 1.00 30.71 284 TYR A C 1
ATOM 2172 O O . TYR A 1 284 ? 48.334 42.682 29.658 1.00 30.68 284 TYR A O 1
ATOM 2181 N N . ALA A 1 285 ? 48.496 41.622 31.640 1.00 29.02 285 ALA A N 1
ATOM 2182 C CA . ALA A 1 285 ? 47.130 41.117 31.578 1.00 30.32 285 ALA A CA 1
ATOM 2183 C C . ALA A 1 285 ? 46.201 42.163 32.155 1.00 30.34 285 ALA A C 1
ATOM 2184 O O . ALA A 1 285 ? 44.994 41.966 32.224 1.00 28.62 285 ALA A O 1
ATOM 2186 N N . ARG A 1 286 ? 46.804 43.273 32.576 1.00 32.67 286 ARG A N 1
ATOM 2187 C CA . ARG A 1 286 ? 46.108 44.409 33.159 1.00 31.77 286 ARG A CA 1
ATOM 2188 C C . ARG A 1 286 ? 45.163 44.031 34.290 1.00 31.33 286 ARG A C 1
ATOM 2189 O O . ARG A 1 286 ? 45.593 43.439 35.272 1.00 33.15 286 ARG A O 1
ATOM 2197 N N . GLY A 1 287 ? 43.883 44.363 34.152 1.00 31.91 287 GLY A N 1
ATOM 2198 C CA . GLY A 1 287 ? 42.913 44.074 35.195 1.00 30.55 287 GLY A CA 1
ATOM 2199 C C . GLY A 1 287 ? 42.335 42.676 35.281 1.00 31.12 287 GLY A C 1
ATOM 2200 O O . GLY A 1 287 ? 41.707 42.316 36.287 1.00 33.84 287 GLY A O 1
ATOM 2201 N N . ARG A 1 288 ? 42.564 41.868 34.255 1.00 30.14 288 ARG A N 1
ATOM 2202 C CA . ARG A 1 288 ? 42.038 40.501 34.224 1.00 30.23 288 ARG A CA 1
ATOM 2203 C C . ARG A 1 288 ? 42.212 39.626 35.491 1.00 29.25 288 ARG A C 1
ATOM 2204 O O . ARG A 1 288 ? 41.353 38.805 35.799 1.00 29.74 288 ARG A O 1
ATOM 2212 N N . THR A 1 289 ? 43.301 39.779 36.227 1.00 26.52 289 THR A N 1
ATOM 2213 C CA . THR A 1 289 ? 43.450 38.950 37.410 1.00 28.79 289 THR A CA 1
ATOM 2214 C C . THR A 1 289 ? 42.381 39.254 38.451 1.00 27.89 289 THR A C 1
ATOM 2215 O O . THR A 1 289 ? 41.936 38.348 39.141 1.00 27.22 289 THR A O 1
ATOM 2219 N N . LEU A 1 290 ? 41.968 40.517 38.550 1.00 28.56 290 LEU A N 1
ATOM 2220 C CA . LEU A 1 290 ? 40.934 40.924 39.512 1.00 28.22 290 LEU A CA 1
ATOM 2221 C C . LEU A 1 290 ? 39.553 40.481 39.025 1.00 30.81 290 LEU A C 1
ATOM 2222 O O . LEU A 1 290 ? 38.721 40.030 39.818 1.00 30.93 290 LEU A O 1
ATOM 2227 N N . THR A 1 291 ? 39.306 40.617 37.722 1.00 32.52 291 THR A N 1
ATOM 2228 C CA . THR A 1 291 ? 38.033 40.189 37.148 1.00 34.50 291 THR A CA 1
ATOM 2229 C C . THR A 1 291 ? 37.854 38.698 37.448 1.00 35.03 291 THR A C 1
ATOM 2230 O O . THR A 1 291 ? 36.903 38.280 38.115 1.00 35.46 291 THR A O 1
ATOM 2234 N N . TYR A 1 292 ? 38.793 37.908 36.948 1.00 34.42 292 TYR A N 1
ATOM 2235 C CA . TYR A 1 292 ? 38.778 36.474 37.148 1.00 34.25 292 TYR A CA 1
ATOM 2236 C C . TYR A 1 292 ? 38.520 36.093 38.587 1.00 33.49 292 TYR A C 1
ATOM 2237 O O . TYR A 1 292 ? 37.734 35.192 38.856 1.00 32.30 292 TYR A O 1
ATOM 2246 N N . ALA A 1 293 ? 39.195 36.779 39.505 1.00 33.54 293 ALA A N 1
ATOM 2247 C CA . ALA A 1 293 ? 39.051 36.507 40.927 1.00 33.74 293 ALA A CA 1
ATOM 2248 C C . ALA A 1 293 ? 37.620 36.738 41.411 1.00 34.91 293 ALA A C 1
ATOM 2249 O O . ALA A 1 293 ? 37.094 35.960 42.198 1.00 35.56 293 ALA A O 1
ATOM 2251 N N . LYS A 1 294 ? 36.990 37.800 40.929 1.00 35.40 294 LYS A N 1
ATOM 2252 C CA . LYS A 1 294 ? 35.623 38.121 41.320 1.00 36.53 294 LYS A CA 1
ATOM 2253 C C . LYS A 1 294 ? 34.628 37.034 40.888 1.00 36.87 294 LYS A C 1
ATOM 2254 O O . LYS A 1 294 ? 33.573 36.865 41.504 1.00 37.22 294 LYS A O 1
ATOM 2260 N N . SER A 1 295 ? 34.971 36.296 39.837 1.00 35.44 295 SER A N 1
ATOM 2261 C CA . SER A 1 295 ? 34.098 35.248 39.330 1.00 35.89 295 SER A CA 1
ATOM 2262 C C . SER A 1 295 ? 34.474 33.843 39.799 1.00 35.24 295 SER A C 1
ATOM 2263 O O . SER A 1 295 ? 33.978 32.863 39.250 1.00 38.12 295 SER A O 1
ATOM 2266 N N . MET A 1 296 ? 35.343 33.741 40.798 1.00 33.75 296 MET A N 1
ATOM 2267 C CA . MET A 1 296 ? 35.764 32.442 41.327 1.00 35.85 296 MET A CA 1
ATOM 2268 C C . MET A 1 296 ? 35.715 32.404 42.859 1.00 34.88 296 MET A C 1
ATOM 2269 O O . MET A 1 296 ? 36.526 31.732 43.501 1.00 31.36 296 MET A O 1
ATOM 2274 N N . LEU A 1 297 ? 34.759 33.123 43.438 1.00 35.99 297 LEU A N 1
ATOM 2275 C CA . LEU A 1 297 ? 34.611 33.172 44.893 1.00 38.27 297 LEU A CA 1
ATOM 2276 C C . LEU A 1 297 ? 34.386 31.818 45.559 1.00 37.95 297 LEU A C 1
ATOM 2277 O O . LEU A 1 297 ? 34.827 31.604 46.693 1.00 37.27 297 LEU A O 1
ATOM 2282 N N . GLU A 1 298 ? 33.709 30.904 44.866 1.00 38.33 298 GLU A N 1
ATOM 2283 C CA . GLU A 1 298 ? 33.460 29.593 45.447 1.00 41.09 298 GLU A CA 1
ATOM 2284 C C . GLU A 1 298 ? 34.752 28.803 45.673 1.00 39.21 298 GLU A C 1
ATOM 2285 O O . GLU A 1 298 ? 34.739 27.760 46.326 1.00 41.96 298 GLU A O 1
ATOM 2291 N N . TRP A 1 299 ? 35.872 29.303 45.160 1.00 38.07 299 TRP A N 1
ATOM 2292 C CA . TRP A 1 299 ? 37.155 28.629 45.350 1.00 36.49 299 TRP A CA 1
ATOM 2293 C C . TRP A 1 299 ? 37.952 29.167 46.536 1.00 37.76 299 TRP A C 1
ATOM 2294 O O . TRP A 1 299 ? 38.895 28.529 46.995 1.00 38.08 299 TRP A O 1
ATOM 2305 N N . LEU A 1 300 ? 37.581 30.340 47.036 1.00 39.08 300 LEU A N 1
ATOM 2306 C CA . LEU A 1 300 ? 38.284 30.922 48.179 1.00 42.10 300 LEU A CA 1
ATOM 2307 C C . LEU A 1 300 ? 37.680 30.459 49.522 1.00 43.67 300 LEU A C 1
ATOM 2308 O O . LEU A 1 300 ? 36.571 29.922 49.563 1.00 43.74 300 LEU A O 1
ATOM 2313 N N . SER A 1 301 ? 38.413 30.652 50.616 1.00 46.41 301 SER A N 1
ATOM 2314 C CA . SER A 1 301 ? 37.922 30.251 51.941 1.00 49.57 301 SER A CA 1
ATOM 2315 C C . SER A 1 301 ? 36.685 31.066 52.335 1.00 51.62 301 SER A C 1
ATOM 2316 O O . SER A 1 301 ? 36.584 32.256 52.027 1.00 52.04 301 SER A O 1
ATOM 2319 N N . PRO A 1 302 ? 35.721 30.430 53.016 1.00 53.88 302 PRO A N 1
ATOM 2320 C CA . PRO A 1 302 ? 34.495 31.123 53.429 1.00 55.91 302 PRO A CA 1
ATOM 2321 C C . PRO A 1 302 ? 34.766 32.308 54.355 1.00 57.76 302 PRO A C 1
ATOM 2322 O O . PRO A 1 302 ? 34.092 33.340 54.280 1.00 57.27 302 PRO A O 1
ATOM 2326 N N . SER A 1 303 ? 35.761 32.146 55.220 1.00 59.29 303 SER A N 1
ATOM 2327 C CA . SER A 1 303 ? 36.148 33.187 56.158 1.00 62.42 303 SER A CA 1
ATOM 2328 C C . SER A 1 303 ? 36.374 34.517 55.446 1.00 64.26 303 SER A C 1
ATOM 2329 O O . SER A 1 303 ? 35.811 35.543 55.824 1.00 66.38 303 SER A O 1
ATOM 2332 N N . LEU A 1 304 ? 37.203 34.490 54.412 1.00 65.67 304 LEU A N 1
ATOM 2333 C CA . LEU A 1 304 ? 37.502 35.685 53.630 1.00 65.96 304 LEU A CA 1
ATOM 2334 C C . LEU A 1 304 ? 36.215 36.291 53.078 1.00 65.60 304 LEU A C 1
ATOM 2335 O O . LEU A 1 304 ? 35.966 37.481 53.229 1.00 65.12 304 LEU A O 1
ATOM 2340 N N . LEU A 1 305 ? 35.390 35.462 52.455 1.00 67.38 305 LEU A N 1
ATOM 2341 C CA . LEU A 1 305 ? 34.142 35.931 51.869 1.00 69.35 305 LEU A CA 1
ATOM 2342 C C . LEU A 1 305 ? 33.200 36.581 52.867 1.00 70.68 305 LEU A C 1
ATOM 2343 O O . LEU A 1 305 ? 32.655 37.650 52.593 1.00 70.37 305 LEU A O 1
ATOM 2348 N N . LYS A 1 306 ? 32.999 35.942 54.018 1.00 71.99 306 LYS A N 1
ATOM 2349 C CA . LYS A 1 306 ? 32.101 36.495 55.029 1.00 73.21 306 LYS A CA 1
ATOM 2350 C C . LYS A 1 306 ? 32.698 37.772 55.625 1.00 72.78 306 LYS A C 1
ATOM 2351 O O . LYS A 1 306 ? 31.989 38.753 55.854 1.00 72.73 306 LYS A O 1
ATOM 2357 N N . THR A 1 307 ? 34.004 37.763 55.865 1.00 71.29 307 THR A N 1
ATOM 2358 C CA . THR A 1 307 ? 34.667 38.937 56.408 1.00 70.33 307 THR A CA 1
ATOM 2359 C C . THR A 1 307 ? 34.284 40.184 55.613 1.00 70.66 307 THR A C 1
ATOM 2360 O O . THR A 1 307 ? 34.121 41.260 56.185 1.00 72.10 307 THR A O 1
ATOM 2364 N N . TRP A 1 308 ? 34.138 40.038 54.298 1.00 70.20 308 TRP A N 1
ATOM 2365 C CA . TRP A 1 308 ? 33.793 41.173 53.444 1.00 69.98 308 TRP A CA 1
ATOM 2366 C C . TRP A 1 308 ? 32.313 41.362 53.199 1.00 71.47 308 TRP A C 1
ATOM 2367 O O . TRP A 1 308 ? 31.887 42.428 52.754 1.00 70.98 308 TRP A O 1
ATOM 2378 N N . GLU A 1 309 ? 31.530 40.328 53.475 1.00 74.42 309 GLU A N 1
ATOM 2379 C CA . GLU A 1 309 ? 30.090 40.420 53.297 1.00 77.51 309 GLU A CA 1
ATOM 2380 C C . GLU A 1 309 ? 29.529 41.341 54.375 1.00 78.75 309 GLU A C 1
ATOM 2381 O O . GLU A 1 309 ? 28.705 42.209 54.095 1.00 77.76 309 GLU A O 1
ATOM 2387 N N . ASN A 1 310 ? 29.999 41.152 55.606 1.00 80.79 310 ASN A N 1
ATOM 2388 C CA . ASN A 1 310 ? 29.549 41.956 56.735 1.00 83.03 310 ASN A CA 1
ATOM 2389 C C . ASN A 1 310 ? 29.597 43.451 56.425 1.00 84.96 310 ASN A C 1
ATOM 2390 O O . ASN A 1 310 ? 28.829 44.233 56.987 1.00 86.24 310 ASN A O 1
ATOM 2395 N N . ARG A 1 311 ? 30.498 43.852 55.534 1.00 86.33 311 ARG A N 1
ATOM 2396 C CA . ARG A 1 311 ? 30.589 45.254 55.143 1.00 87.56 311 ARG A CA 1
ATOM 2397 C C . ARG A 1 311 ? 29.448 45.427 54.135 1.00 88.45 311 ARG A C 1
ATOM 2398 O O . ARG A 1 311 ? 28.500 44.644 54.145 1.00 88.91 311 ARG A O 1
ATOM 2406 N N . ASN A 1 312 ? 29.520 46.430 53.265 1.00 89.01 312 ASN A N 1
ATOM 2407 C CA . ASN A 1 312 ? 28.459 46.610 52.274 1.00 89.34 312 ASN A CA 1
ATOM 2408 C C . ASN A 1 312 ? 28.570 45.412 51.322 1.00 88.28 312 ASN A C 1
ATOM 2409 O O . ASN A 1 312 ? 29.143 44.386 51.686 1.00 89.12 312 ASN A O 1
ATOM 2414 N N . ASN A 1 313 ? 28.027 45.525 50.114 1.00 86.79 313 ASN A N 1
ATOM 2415 C CA . ASN A 1 313 ? 28.125 44.429 49.150 1.00 84.74 313 ASN A CA 1
ATOM 2416 C C . ASN A 1 313 ? 29.533 44.492 48.559 1.00 82.45 313 ASN A C 1
ATOM 2417 O O . ASN A 1 313 ? 29.740 44.220 47.374 1.00 82.44 313 ASN A O 1
ATOM 2422 N N . THR A 1 314 ? 30.493 44.853 49.409 1.00 79.16 314 THR A N 1
ATOM 2423 C CA . THR A 1 314 ? 31.898 45.001 49.028 1.00 75.01 314 THR A CA 1
ATOM 2424 C C . THR A 1 314 ? 32.632 43.681 48.781 1.00 71.47 314 THR A C 1
ATOM 2425 O O . THR A 1 314 ? 32.661 42.800 49.651 1.00 70.55 314 THR A O 1
ATOM 2429 N N . SER A 1 315 ? 33.230 43.558 47.595 1.00 66.23 315 SER A N 1
ATOM 2430 C CA . SER A 1 315 ? 33.988 42.362 47.239 1.00 61.30 315 SER A CA 1
ATOM 2431 C C . SER A 1 315 ? 35.369 42.482 47.863 1.00 57.82 315 SER A C 1
ATOM 2432 O O . SER A 1 315 ? 35.834 43.587 48.155 1.00 57.63 315 SER A O 1
ATOM 2435 N N . PRO A 1 316 ? 36.044 41.348 48.083 1.00 53.56 316 PRO A N 1
ATOM 2436 C CA . PRO A 1 316 ? 37.377 41.428 48.676 1.00 51.73 316 PRO A CA 1
ATOM 2437 C C . PRO A 1 316 ? 38.348 42.020 47.651 1.00 50.28 316 PRO A C 1
ATOM 2438 O O . PRO A 1 316 ? 39.438 42.460 47.996 1.00 49.53 316 PRO A O 1
ATOM 2442 N N . PHE A 1 317 ? 37.926 42.046 46.392 1.00 50.19 317 PHE A N 1
ATOM 2443 C CA . PHE A 1 317 ? 38.761 42.540 45.303 1.00 50.30 317 PHE A CA 1
ATOM 2444 C C . PHE A 1 317 ? 38.396 43.905 44.733 1.00 52.63 317 PHE A C 1
ATOM 2445 O O . PHE A 1 317 ? 38.611 44.171 43.549 1.00 53.26 317 PHE A O 1
ATOM 2453 N N . GLU A 1 318 ? 37.841 44.773 45.568 1.00 56.47 318 GLU A N 1
ATOM 2454 C CA . GLU A 1 318 ? 37.487 46.116 45.119 1.00 58.68 318 GLU A CA 1
ATOM 2455 C C . GLU A 1 318 ? 37.769 47.138 46.207 1.00 58.42 318 GLU A C 1
ATOM 2456 O O . GLU A 1 318 ? 37.449 46.924 47.375 1.00 58.50 318 GLU A O 1
ATOM 2462 N N . ILE A 1 319 ? 38.393 48.246 45.825 1.00 58.37 319 ILE A N 1
ATOM 2463 C CA . ILE A 1 319 ? 38.723 49.277 46.795 1.00 57.09 319 ILE A CA 1
ATOM 2464 C C . ILE A 1 319 ? 38.341 50.657 46.284 1.00 56.94 319 ILE A C 1
ATOM 2465 O O . ILE A 1 319 ? 39.191 51.406 45.813 1.00 57.88 319 ILE A O 1
ATOM 2470 N N . GLY A 1 320 ? 37.058 50.985 46.381 1.00 56.51 320 GLY A N 1
ATOM 2471 C CA . GLY A 1 320 ? 36.586 52.280 45.929 1.00 56.91 320 GLY A CA 1
ATOM 2472 C C . GLY A 1 320 ? 37.217 52.706 44.622 1.00 57.99 320 GLY A C 1
ATOM 2473 O O . GLY A 1 320 ? 37.353 51.898 43.703 1.00 57.60 320 GLY A O 1
ATOM 2474 N N . SER A 1 321 ? 37.610 53.976 44.541 1.00 59.06 321 SER A N 1
ATOM 2475 C CA . SER A 1 321 ? 38.231 54.512 43.335 1.00 60.16 321 SER A CA 1
ATOM 2476 C C . SER A 1 321 ? 39.755 54.417 43.419 1.00 60.17 321 SER A C 1
ATOM 2477 O O . SER A 1 321 ? 40.472 55.108 42.693 1.00 60.81 321 SER A O 1
ATOM 2480 N N . ARG A 1 322 ? 40.236 53.551 44.305 1.00 58.84 322 ARG A N 1
ATOM 2481 C CA . ARG A 1 322 ? 41.665 53.338 44.512 1.00 58.02 322 ARG A CA 1
ATOM 2482 C C . ARG A 1 322 ? 42.416 52.688 43.338 1.00 56.12 322 ARG A C 1
ATOM 2483 O O . ARG A 1 322 ? 43.335 53.280 42.767 1.00 57.14 322 ARG A O 1
ATOM 2491 N N . ILE A 1 323 ? 42.032 51.463 42.994 1.00 52.61 323 ILE A N 1
ATOM 2492 C CA . ILE A 1 323 ? 42.697 50.727 41.927 1.00 48.30 323 ILE A CA 1
ATOM 2493 C C . ILE A 1 323 ? 42.863 51.481 40.615 1.00 47.97 323 ILE A C 1
ATOM 2494 O O . ILE A 1 323 ? 41.945 52.132 40.123 1.00 45.75 323 ILE A O 1
ATOM 2499 N N . LYS A 1 324 ? 44.067 51.364 40.061 1.00 48.36 324 LYS A N 1
ATOM 2500 C CA . LYS A 1 324 ? 44.440 51.990 38.805 1.00 47.08 324 LYS A CA 1
ATOM 2501 C C . LYS A 1 324 ? 45.234 50.967 37.990 1.00 45.75 324 LYS A C 1
ATOM 2502 O O . LYS A 1 324 ? 46.200 50.387 38.482 1.00 46.60 324 LYS A O 1
ATOM 2508 N N . ILE A 1 325 ? 44.817 50.725 36.757 1.00 44.48 325 ILE A N 1
ATOM 2509 C CA . ILE A 1 325 ? 45.522 49.779 35.904 1.00 45.14 325 ILE A CA 1
ATOM 2510 C C . ILE A 1 325 ? 46.345 50.610 34.935 1.00 45.84 325 ILE A C 1
ATOM 2511 O O . ILE A 1 325 ? 45.808 51.254 34.026 1.00 44.95 325 ILE A O 1
ATOM 2516 N N . ILE A 1 326 ? 47.658 50.580 35.130 1.00 46.86 326 ILE A N 1
ATOM 2517 C CA . ILE A 1 326 ? 48.552 51.387 34.321 1.00 49.31 326 ILE A CA 1
ATOM 2518 C C . ILE A 1 326 ? 49.841 50.704 33.872 1.00 51.06 326 ILE A C 1
ATOM 2519 O O . ILE A 1 326 ? 50.157 49.600 34.308 1.00 52.07 326 ILE A O 1
ATOM 2524 N N . ALA A 1 327 ? 50.575 51.376 32.988 1.00 52.87 327 ALA A N 1
ATOM 2525 C CA . ALA A 1 327 ? 51.853 50.881 32.482 1.00 54.63 327 ALA A CA 1
ATOM 2526 C C . ALA A 1 327 ? 52.960 51.715 33.130 1.00 56.87 327 ALA A C 1
ATOM 2527 O O . ALA A 1 327 ? 52.685 52.744 33.745 1.00 56.98 327 ALA A O 1
ATOM 2529 N N . PRO A 1 328 ? 54.225 51.281 33.008 1.00 59.21 328 PRO A N 1
ATOM 2530 C CA . PRO A 1 328 ? 55.358 52.007 33.597 1.00 60.70 328 PRO A CA 1
ATOM 2531 C C . PRO A 1 328 ? 55.496 53.464 33.162 1.00 61.66 328 PRO A C 1
ATOM 2532 O O . PRO A 1 328 ? 55.689 54.349 33.997 1.00 60.85 328 PRO A O 1
ATOM 2536 N N . ASN A 1 329 ? 55.408 53.722 31.863 1.00 63.63 329 ASN A N 1
ATOM 2537 C CA . ASN A 1 329 ? 55.526 55.095 31.393 1.00 66.32 329 ASN A CA 1
ATOM 2538 C C . ASN A 1 329 ? 54.346 55.955 31.840 1.00 66.35 329 ASN A C 1
ATOM 2539 O O . ASN A 1 329 ? 54.055 56.990 31.241 1.00 68.22 329 ASN A O 1
ATOM 2544 N N . GLU A 1 330 ? 53.676 55.515 32.902 1.00 65.12 330 GLU A N 1
ATOM 2545 C CA . GLU A 1 330 ? 52.548 56.236 33.479 1.00 64.84 330 GLU A CA 1
ATOM 2546 C C . GLU A 1 330 ? 52.741 56.338 34.991 1.00 63.29 330 GLU A C 1
ATOM 2547 O O . GLU A 1 330 ? 51.886 56.867 35.698 1.00 61.81 330 GLU A O 1
ATOM 2553 N N . LEU A 1 331 ? 53.860 55.821 35.485 1.00 62.75 331 LEU A N 1
ATOM 2554 C CA . LEU A 1 331 ? 54.135 55.867 36.916 1.00 62.46 331 LEU A CA 1
ATOM 2555 C C . LEU A 1 331 ? 54.327 57.310 37.357 1.00 62.10 331 LEU A C 1
ATOM 2556 O O . LEU A 1 331 ? 54.009 57.675 38.488 1.00 61.36 331 LEU A O 1
ATOM 2561 N N . SER A 1 332 ? 54.843 58.128 36.449 1.00 62.51 332 SER A N 1
ATOM 2562 C CA . SER A 1 332 ? 55.069 59.538 36.735 1.00 63.04 332 SER A CA 1
ATOM 2563 C C . SER A 1 332 ? 53.784 60.219 37.217 1.00 63.73 332 SER A C 1
ATOM 2564 O O . SER A 1 332 ? 53.809 61.023 38.149 1.00 64.74 332 SER A O 1
ATOM 2567 N N . LYS A 1 333 ? 52.662 59.891 36.586 1.00 63.95 333 LYS A N 1
ATOM 2568 C CA . LYS A 1 333 ? 51.381 60.487 36.953 1.00 64.09 333 LYS A CA 1
ATOM 2569 C C . LYS A 1 333 ? 51.036 60.394 38.440 1.00 64.13 333 LYS A C 1
ATOM 2570 O O . LYS A 1 333 ? 50.227 61.179 38.933 1.00 64.63 333 LYS A O 1
ATOM 2576 N N . TYR A 1 334 ? 51.634 59.445 39.156 1.00 63.61 334 TYR A N 1
ATOM 2577 C CA . TYR A 1 334 ? 51.350 59.285 40.583 1.00 63.14 334 TYR A CA 1
ATOM 2578 C C . TYR A 1 334 ? 52.595 59.622 41.402 1.00 64.50 334 TYR A C 1
ATOM 2579 O O . TYR A 1 334 ? 53.431 58.762 41.687 1.00 65.70 334 TYR A O 1
ATOM 2588 N N . PRO A 1 335 ? 52.720 60.902 41.792 1.00 64.65 335 PRO A N 1
ATOM 2589 C CA . PRO A 1 335 ? 53.796 61.525 42.565 1.00 62.99 335 PRO A CA 1
ATOM 2590 C C . PRO A 1 335 ? 54.124 60.941 43.924 1.00 61.75 335 PRO A C 1
ATOM 2591 O O . PRO A 1 335 ? 55.162 60.301 44.102 1.00 62.02 335 PRO A O 1
ATOM 2595 N N . GLY A 1 336 ? 53.233 61.185 44.880 1.00 59.87 336 GLY A N 1
ATOM 2596 C CA . GLY A 1 336 ? 53.454 60.737 46.244 1.00 58.41 336 GLY A CA 1
ATOM 2597 C C . GLY A 1 336 ? 53.115 59.304 46.586 1.00 57.53 336 GLY A C 1
ATOM 2598 O O . GLY A 1 336 ? 53.183 58.414 45.727 1.00 58.36 336 GLY A O 1
ATOM 2599 N N . SER A 1 337 ? 52.756 59.097 47.855 1.00 54.86 337 SER A N 1
ATOM 2600 C CA . SER A 1 337 ? 52.394 57.784 48.382 1.00 53.29 337 SER A CA 1
ATOM 2601 C C . SER A 1 337 ? 51.564 56.973 47.403 1.00 50.75 337 SER A C 1
ATOM 2602 O O . SER A 1 337 ? 50.697 57.508 46.715 1.00 49.29 337 SER A O 1
ATOM 2605 N N . LYS A 1 338 ? 51.849 55.678 47.346 1.00 49.14 338 LYS A N 1
ATOM 2606 C CA . LYS A 1 338 ? 51.136 54.767 46.461 1.00 48.78 338 LYS A CA 1
ATOM 2607 C C . LYS A 1 338 ? 51.657 53.347 46.612 1.00 48.65 338 LYS A C 1
ATOM 2608 O O . LYS A 1 338 ? 52.871 53.131 46.685 1.00 50.70 338 LYS A O 1
ATOM 2614 N N . ILE A 1 339 ? 50.742 52.383 46.683 1.00 47.09 339 ILE A N 1
ATOM 2615 C CA . ILE A 1 339 ? 51.130 50.980 46.782 1.00 44.70 339 ILE A CA 1
ATOM 2616 C C . ILE A 1 339 ? 51.113 50.464 45.351 1.00 43.43 339 ILE A C 1
ATOM 2617 O O . ILE A 1 339 ? 50.118 50.614 44.637 1.00 41.55 339 ILE A O 1
ATOM 2622 N N . CYS A 1 340 ? 52.225 49.860 44.939 1.00 41.49 340 CYS A N 1
ATOM 2623 C CA . CYS A 1 340 ? 52.372 49.375 43.575 1.00 39.07 340 CYS A CA 1
ATOM 2624 C C . CYS A 1 340 ? 52.681 47.896 43.414 1.00 32.94 340 CYS A C 1
ATOM 2625 O O . CYS A 1 340 ? 53.763 47.430 43.766 1.00 31.13 340 CYS A O 1
ATOM 2628 N N . PHE A 1 341 ? 51.724 47.165 42.868 1.00 29.34 341 PHE A N 1
ATOM 2629 C CA . PHE A 1 341 ? 51.907 45.745 42.608 1.00 26.96 341 PHE A CA 1
ATOM 2630 C C . PHE A 1 341 ? 52.414 45.586 41.181 1.00 27.37 341 PHE A C 1
ATOM 2631 O O . PHE A 1 341 ? 51.720 45.956 40.227 1.00 26.48 341 PHE A O 1
ATOM 2639 N N . VAL A 1 342 ? 53.628 45.064 41.030 1.00 24.43 342 VAL A N 1
ATOM 2640 C CA . VAL A 1 342 ? 54.183 44.869 39.697 1.00 26.29 342 VAL A CA 1
ATOM 2641 C C . VAL A 1 342 ? 54.377 43.377 39.388 1.00 26.65 342 VAL A C 1
ATOM 2642 O O . VAL A 1 342 ? 54.983 42.651 40.180 1.00 22.14 342 VAL A O 1
ATOM 2646 N N . SER A 1 343 ? 53.862 42.935 38.240 1.00 28.81 343 SER A N 1
ATOM 2647 C CA . SER A 1 343 ? 53.998 41.540 37.814 1.00 29.89 343 SER A CA 1
ATOM 2648 C C . SER A 1 343 ? 55.494 41.269 37.740 1.00 31.10 343 SER A C 1
ATOM 2649 O O . SER A 1 343 ? 56.192 41.903 36.959 1.00 30.59 343 SER A O 1
ATOM 2652 N N . GLU A 1 344 ? 55.971 40.328 38.554 1.00 33.02 344 GLU A N 1
ATOM 2653 C CA . GLU A 1 344 ? 57.393 40.005 38.649 1.00 34.36 344 GLU A CA 1
ATOM 2654 C C . GLU A 1 344 ? 58.030 39.497 37.371 1.00 33.71 344 GLU A C 1
ATOM 2655 O O . GLU A 1 344 ? 58.835 38.576 37.372 1.00 35.52 344 GLU A O 1
ATOM 2661 N N . VAL A 1 345 ? 57.693 40.140 36.274 1.00 33.26 345 VAL A N 1
ATOM 2662 C CA . VAL A 1 345 ? 58.224 39.756 34.990 1.00 32.82 345 VAL A CA 1
ATOM 2663 C C . VAL A 1 345 ? 59.255 40.826 34.597 1.00 32.06 345 VAL A C 1
ATOM 2664 O O . VAL A 1 345 ? 58.983 42.023 34.679 1.00 30.85 345 VAL A O 1
ATOM 2668 N N . GLY A 1 346 ? 60.441 40.373 34.194 1.00 31.86 346 GLY A N 1
ATOM 2669 C CA . GLY A 1 346 ? 61.540 41.253 33.833 1.00 30.74 346 GLY A CA 1
ATOM 2670 C C . GLY A 1 346 ? 61.317 42.499 32.987 1.00 34.23 346 GLY A C 1
ATOM 2671 O O . GLY A 1 346 ? 61.958 43.531 33.212 1.00 34.48 346 GLY A O 1
ATOM 2672 N N . ALA A 1 347 ? 60.426 42.430 32.010 1.00 34.45 347 ALA A N 1
ATOM 2673 C CA . ALA A 1 347 ? 60.204 43.587 31.161 1.00 35.81 347 ALA A CA 1
ATOM 2674 C C . ALA A 1 347 ? 59.515 44.707 31.920 1.00 37.10 347 ALA A C 1
ATOM 2675 O O . ALA A 1 347 ? 59.687 45.877 31.591 1.00 39.64 347 ALA A O 1
ATOM 2677 N N . LEU A 1 348 ? 58.732 44.359 32.933 1.00 36.89 348 LEU A N 1
ATOM 2678 C CA . LEU A 1 348 ? 58.026 45.377 33.697 1.00 36.18 348 LEU A CA 1
ATOM 2679 C C . LEU A 1 348 ? 58.820 45.797 34.907 1.00 36.87 348 LEU A C 1
ATOM 2680 O O . LEU A 1 348 ? 58.985 46.989 35.165 1.00 38.78 348 LEU A O 1
ATOM 2685 N N . ILE A 1 349 ? 59.310 44.809 35.650 1.00 37.04 349 ILE A N 1
ATOM 2686 C CA . ILE A 1 349 ? 60.087 45.062 36.855 1.00 35.28 349 ILE A CA 1
ATOM 2687 C C . ILE A 1 349 ? 61.240 46.002 36.567 1.00 35.19 349 ILE A C 1
ATOM 2688 O O . ILE A 1 349 ? 61.440 46.996 37.261 1.00 33.78 349 ILE A O 1
ATOM 2693 N N . ASN A 1 350 ? 61.986 45.685 35.521 1.00 35.19 350 ASN A N 1
ATOM 2694 C CA . ASN A 1 350 ? 63.132 46.490 35.163 1.00 35.41 350 ASN A CA 1
ATOM 2695 C C . ASN A 1 350 ? 62.809 47.931 34.829 1.00 36.81 350 ASN A C 1
ATOM 2696 O O . ASN A 1 350 ? 63.599 48.814 35.142 1.00 37.77 350 ASN A O 1
ATOM 2701 N N . GLU A 1 351 ? 61.657 48.186 34.219 1.00 38.19 351 GLU A N 1
ATOM 2702 C CA . GLU A 1 351 ? 61.306 49.564 33.897 1.00 40.51 351 GLU A CA 1
ATOM 2703 C C . GLU A 1 351 ? 60.928 50.317 35.169 1.00 39.61 351 GLU A C 1
ATOM 2704 O O . GLU A 1 351 ? 61.204 51.505 35.289 1.00 41.35 351 GLU A O 1
ATOM 2710 N N . VAL A 1 352 ? 60.312 49.624 36.120 1.00 38.51 352 VAL A N 1
ATOM 2711 C CA . VAL A 1 352 ? 59.907 50.256 37.370 1.00 38.95 352 VAL A CA 1
ATOM 2712 C C . VAL A 1 352 ? 61.093 50.598 38.269 1.00 39.93 352 VAL A C 1
ATOM 2713 O O . VAL A 1 352 ? 61.161 51.699 38.800 1.00 40.95 352 VAL A O 1
ATOM 2717 N N . ILE A 1 353 ? 62.018 49.662 38.449 1.00 40.73 353 ILE A N 1
ATOM 2718 C CA . ILE A 1 353 ? 63.192 49.917 39.285 1.00 43.75 353 ILE A CA 1
ATOM 2719 C C . ILE A 1 353 ? 63.988 51.104 38.736 1.00 42.78 353 ILE A C 1
ATOM 2720 O O . ILE A 1 353 ? 64.545 51.904 39.489 1.00 42.31 353 ILE A O 1
ATOM 2725 N N . ILE A 1 354 ? 64.026 51.217 37.419 1.00 41.93 354 ILE A N 1
ATOM 2726 C CA . ILE A 1 354 ? 64.735 52.308 36.780 1.00 44.30 354 ILE A CA 1
ATOM 2727 C C . ILE A 1 354 ? 64.048 53.650 37.022 1.00 46.07 354 ILE A C 1
ATOM 2728 O O . ILE A 1 354 ? 64.699 54.687 37.041 1.00 47.08 354 ILE A O 1
ATOM 2733 N N . LYS A 1 355 ? 62.734 53.624 37.218 1.00 46.93 355 LYS A N 1
ATOM 2734 C CA . LYS A 1 355 ? 61.969 54.843 37.435 1.00 48.40 355 LYS A CA 1
ATOM 2735 C C . LYS A 1 355 ? 61.778 55.250 38.893 1.00 48.46 355 LYS A C 1
ATOM 2736 O O . LYS A 1 355 ? 61.501 56.408 39.182 1.00 49.05 355 LYS A O 1
ATOM 2742 N N . VAL A 1 356 ? 61.947 54.317 39.816 1.00 48.21 356 VAL A N 1
ATOM 2743 C CA . VAL A 1 356 ? 61.695 54.637 41.202 1.00 48.02 356 VAL A CA 1
ATOM 2744 C C . VAL A 1 356 ? 62.752 54.148 42.184 1.00 48.37 356 VAL A C 1
ATOM 2745 O O . VAL A 1 356 ? 62.633 54.370 43.387 1.00 48.95 356 VAL A O 1
ATOM 2749 N N . GLY A 1 357 ? 63.793 53.503 41.671 1.00 48.99 357 GLY A N 1
ATOM 2750 C CA . GLY A 1 357 ? 64.837 52.980 42.538 1.00 50.56 357 GLY A CA 1
ATOM 2751 C C . GLY A 1 357 ? 65.817 54.011 43.054 1.00 50.52 357 GLY A C 1
ATOM 2752 O O . GLY A 1 357 ? 66.524 53.782 44.036 1.00 50.33 357 GLY A O 1
ATOM 2753 N N . ASN A 1 358 ? 65.856 55.154 42.389 1.00 51.68 358 ASN A N 1
ATOM 2754 C CA . ASN A 1 358 ? 66.755 56.230 42.770 1.00 53.38 358 ASN A CA 1
ATOM 2755 C C . ASN A 1 358 ? 66.201 57.077 43.925 1.00 53.92 358 ASN A C 1
ATOM 2756 O O . ASN A 1 358 ? 66.958 57.740 44.626 1.00 54.23 358 ASN A O 1
ATOM 2761 N N . SER A 1 359 ? 64.885 57.038 44.125 1.00 54.78 359 SER A N 1
ATOM 2762 C CA . SER A 1 359 ? 64.230 57.805 45.191 1.00 55.61 359 SER A CA 1
ATOM 2763 C C . SER A 1 359 ? 64.298 57.126 46.561 1.00 56.25 359 SER A C 1
ATOM 2764 O O . SER A 1 359 ? 64.155 55.910 46.672 1.00 57.46 359 SER A O 1
ATOM 2767 N N . GLU A 1 360 ? 64.504 57.924 47.605 1.00 57.18 360 GLU A N 1
ATOM 2768 C CA . GLU A 1 360 ? 64.591 57.399 48.962 1.00 56.71 360 GLU A CA 1
ATOM 2769 C C . GLU A 1 360 ? 63.212 57.199 49.566 1.00 54.50 360 GLU A C 1
ATOM 2770 O O . GLU A 1 360 ? 63.061 56.549 50.604 1.00 53.23 360 GLU A O 1
ATOM 2776 N N . LYS A 1 361 ? 62.207 57.764 48.914 1.00 52.88 361 LYS A N 1
ATOM 2777 C CA . LYS A 1 361 ? 60.837 57.640 49.391 1.00 52.65 361 LYS A CA 1
ATOM 2778 C C . LYS A 1 361 ? 60.191 56.372 48.836 1.00 50.86 361 LYS A C 1
ATOM 2779 O O . LYS A 1 361 ? 58.975 56.212 48.871 1.00 50.25 361 LYS A O 1
ATOM 2785 N N . THR A 1 362 ? 61.034 55.465 48.350 1.00 49.01 362 THR A N 1
ATOM 2786 C CA . THR A 1 362 ? 60.594 54.202 47.774 1.00 47.05 362 THR A CA 1
ATOM 2787 C C . THR A 1 362 ? 61.003 53.015 48.636 1.00 45.40 362 THR A C 1
ATOM 2788 O O . THR A 1 362 ? 62.154 52.904 49.040 1.00 47.37 362 THR A O 1
ATOM 2792 N N . THR A 1 363 ? 60.059 52.124 48.910 1.00 44.00 363 THR A N 1
ATOM 2793 C CA . THR A 1 363 ? 60.346 50.925 49.697 1.00 43.58 363 THR A CA 1
ATOM 2794 C C . THR A 1 363 ? 60.000 49.658 48.897 1.00 41.45 363 THR A C 1
ATOM 2795 O O . THR A 1 363 ? 58.830 49.397 48.615 1.00 40.45 363 THR A O 1
ATOM 2799 N N . LEU A 1 364 ? 61.026 48.885 48.537 1.00 39.37 364 LEU A N 1
ATOM 2800 C CA . LEU A 1 364 ? 60.863 47.641 47.774 1.00 36.84 364 LEU A CA 1
ATOM 2801 C C . LEU A 1 364 ? 60.568 46.481 48.727 1.00 35.06 364 LEU A C 1
ATOM 2802 O O . LEU A 1 364 ? 61.401 46.128 49.564 1.00 32.44 364 LEU A O 1
ATOM 2807 N N . ILE A 1 365 ? 59.381 45.901 48.620 1.00 34.91 365 ILE A N 1
ATOM 2808 C CA . ILE A 1 365 ? 59.023 44.775 49.488 1.00 37.78 365 ILE A CA 1
ATOM 2809 C C . ILE A 1 365 ? 59.161 43.456 48.717 1.00 37.09 365 ILE A C 1
ATOM 2810 O O . ILE A 1 365 ? 58.423 43.197 47.765 1.00 37.71 365 ILE A O 1
ATOM 2815 N N . LEU A 1 366 ? 60.126 42.639 49.117 1.00 36.59 366 LEU A N 1
ATOM 2816 C CA . LEU A 1 366 ? 60.352 41.361 48.459 1.00 35.19 366 LEU A CA 1
ATOM 2817 C C . LEU A 1 366 ? 59.788 40.237 49.303 1.00 34.72 366 LEU A C 1
ATOM 2818 O O . LEU A 1 366 ? 60.216 39.997 50.424 1.00 35.84 366 LEU A O 1
ATOM 2823 N N . THR A 1 367 ? 58.809 39.560 48.731 1.00 36.46 367 THR A N 1
ATOM 2824 C CA . THR A 1 367 ? 58.086 38.472 49.365 1.00 37.30 367 THR A CA 1
ATOM 2825 C C . THR A 1 367 ? 58.706 37.074 49.326 1.00 38.63 367 THR A C 1
ATOM 2826 O O . THR A 1 367 ? 58.224 36.167 50.008 1.00 38.95 367 THR A O 1
ATOM 2830 N N . LYS A 1 368 ? 59.780 36.885 48.565 1.00 39.32 368 LYS A N 1
ATOM 2831 C CA . LYS A 1 368 ? 60.362 35.553 48.486 1.00 41.41 368 LYS A CA 1
ATOM 2832 C C . LYS A 1 368 ? 61.843 35.490 48.178 1.00 41.72 368 LYS A C 1
ATOM 2833 O O . LYS A 1 368 ? 62.416 36.425 47.637 1.00 42.77 368 LYS A O 1
ATOM 2839 N N . PRO A 1 369 ? 62.481 34.365 48.530 1.00 43.68 369 PRO A N 1
ATOM 2840 C CA . PRO A 1 369 ? 63.903 34.057 48.350 1.00 44.51 369 PRO A CA 1
ATOM 2841 C C . PRO A 1 369 ? 64.519 34.328 46.978 1.00 44.97 369 PRO A C 1
ATOM 2842 O O . PRO A 1 369 ? 65.687 34.720 46.896 1.00 46.39 369 PRO A O 1
ATOM 2846 N N . SER A 1 370 ? 63.763 34.105 45.907 1.00 43.21 370 SER A N 1
ATOM 2847 C CA . SER A 1 370 ? 64.285 34.360 44.568 1.00 42.58 370 SER A CA 1
ATOM 2848 C C . SER A 1 370 ? 63.210 34.670 43.528 1.00 41.81 370 SER A C 1
ATOM 2849 O O . SER A 1 370 ? 62.016 34.461 43.758 1.00 39.53 370 SER A O 1
ATOM 2852 N N . PHE A 1 371 ? 63.648 35.193 42.387 1.00 42.16 371 PHE A N 1
ATOM 2853 C CA . PHE A 1 371 ? 62.739 35.546 41.298 1.00 42.85 371 PHE A CA 1
ATOM 2854 C C . PHE A 1 371 ? 63.274 34.994 39.987 1.00 44.05 371 PHE A C 1
ATOM 2855 O O . PHE A 1 371 ? 64.236 35.520 39.426 1.00 46.04 371 PHE A O 1
ATOM 2863 N N . GLU A 1 372 ? 62.640 33.930 39.508 1.00 43.48 372 GLU A N 1
ATOM 2864 C CA . GLU A 1 372 ? 63.050 33.279 38.271 1.00 44.38 372 GLU A CA 1
ATOM 2865 C C . GLU A 1 372 ? 62.889 34.072 36.976 1.00 42.55 372 GLU A C 1
ATOM 2866 O O . GLU A 1 372 ? 63.621 33.831 36.025 1.00 43.76 372 GLU A O 1
ATOM 2872 N N . CYS A 1 373 ? 61.963 35.019 36.929 1.00 41.63 373 CYS A N 1
ATOM 2873 C CA . CYS A 1 373 ? 61.748 35.791 35.705 1.00 43.21 373 CYS A CA 1
ATOM 2874 C C . CYS A 1 373 ? 62.263 37.211 35.760 1.00 42.28 373 CYS A C 1
ATOM 2875 O O . CYS A 1 373 ? 62.041 37.976 34.823 1.00 43.35 373 CYS A O 1
ATOM 2878 N N . ALA A 1 374 ? 62.937 37.571 36.849 1.00 42.14 374 ALA A N 1
ATOM 2879 C CA . ALA A 1 374 ? 63.469 38.924 37.004 1.00 39.00 374 ALA A CA 1
ATOM 2880 C C . ALA A 1 374 ? 64.848 38.892 37.645 1.00 38.50 374 ALA A C 1
ATOM 2881 O O . ALA A 1 374 ? 64.979 38.906 38.861 1.00 38.36 374 ALA A O 1
ATOM 2883 N N . SER A 1 375 ? 65.880 38.857 36.817 1.00 38.77 375 SER A N 1
ATOM 2884 C CA . SER A 1 375 ? 67.245 38.809 37.324 1.00 41.27 375 SER A CA 1
ATOM 2885 C C . SER A 1 375 ? 67.600 40.005 38.216 1.00 40.37 375 SER A C 1
ATOM 2886 O O . SER A 1 375 ? 68.466 39.901 39.080 1.00 41.51 375 SER A O 1
ATOM 2889 N N . SER A 1 376 ? 66.933 41.135 38.010 1.00 39.13 376 SER A N 1
ATOM 2890 C CA . SER A 1 376 ? 67.213 42.330 38.799 1.00 37.96 376 SER A CA 1
ATOM 2891 C C . SER A 1 376 ? 66.897 42.191 40.278 1.00 36.02 376 SER A C 1
ATOM 2892 O O . SER A 1 376 ? 67.642 42.688 41.122 1.00 34.72 376 SER A O 1
ATOM 2895 N N . LEU A 1 377 ? 65.782 41.534 40.589 1.00 34.41 377 LEU A N 1
ATOM 2896 C CA . LEU A 1 377 ? 65.385 41.345 41.972 1.00 32.63 377 LEU A CA 1
ATOM 2897 C C . LEU A 1 377 ? 66.327 40.382 42.672 1.00 35.84 377 LEU A C 1
ATOM 2898 O O . LEU A 1 377 ? 66.549 40.479 43.878 1.00 37.76 377 LEU A O 1
ATOM 2903 N N . ASP A 1 378 ? 66.883 39.443 41.921 1.00 38.04 378 ASP A N 1
ATOM 2904 C CA . ASP A 1 378 ? 67.826 38.517 42.521 1.00 40.11 378 ASP A CA 1
ATOM 2905 C C . ASP A 1 378 ? 69.077 39.325 42.854 1.00 38.92 378 ASP A C 1
ATOM 2906 O O . ASP A 1 378 ? 69.633 39.178 43.937 1.00 40.01 378 ASP A O 1
ATOM 2911 N N . LYS A 1 379 ? 69.507 40.189 41.935 1.00 38.40 379 LYS A N 1
ATOM 2912 C CA . LYS A 1 379 ? 70.694 41.017 42.166 1.00 39.92 379 LYS A CA 1
ATOM 2913 C C . LYS A 1 379 ? 70.472 41.900 43.387 1.00 38.95 379 LYS A C 1
ATOM 2914 O O . LYS A 1 379 ? 71.386 42.117 44.176 1.00 38.39 379 LYS A O 1
ATOM 2920 N N . ILE A 1 380 ? 69.258 42.422 43.520 1.00 37.71 380 ILE A N 1
ATOM 2921 C CA . ILE A 1 380 ? 68.914 43.272 44.648 1.00 38.66 380 ILE A CA 1
ATOM 2922 C C . ILE A 1 380 ? 68.897 42.442 45.927 1.00 38.75 380 ILE A C 1
ATOM 2923 O O . ILE A 1 380 ? 69.161 42.957 47.004 1.00 38.44 380 ILE A O 1
ATOM 2928 N N . LEU A 1 381 ? 68.590 41.158 45.812 1.00 39.58 381 LEU A N 1
ATOM 2929 C CA . LEU A 1 381 ? 68.588 40.304 46.988 1.00 43.28 381 LEU A CA 1
ATOM 2930 C C . LEU A 1 381 ? 70.017 40.121 47.503 1.00 46.09 381 LEU A C 1
ATOM 2931 O O . LEU A 1 381 ? 70.273 40.251 48.701 1.00 47.08 381 LEU A O 1
ATOM 2936 N N . GLU A 1 382 ? 70.947 39.841 46.594 1.00 48.52 382 GLU A N 1
ATOM 2937 C CA . GLU A 1 382 ? 72.341 39.640 46.969 1.00 50.93 382 GLU A CA 1
ATOM 2938 C C . GLU A 1 382 ? 72.930 40.827 47.702 1.00 51.32 382 GLU A C 1
ATOM 2939 O O . GLU A 1 382 ? 73.613 40.651 48.705 1.00 50.38 382 GLU A O 1
ATOM 2945 N N . ILE A 1 383 ? 72.672 42.032 47.203 1.00 52.35 383 ILE A N 1
ATOM 2946 C CA . ILE A 1 383 ? 73.195 43.235 47.843 1.00 54.90 383 ILE A CA 1
ATOM 2947 C C . ILE A 1 383 ? 72.788 43.307 49.320 1.00 57.77 383 ILE A C 1
ATOM 2948 O O . ILE A 1 383 ? 73.618 43.566 50.189 1.00 59.56 383 ILE A O 1
ATOM 2953 N N . VAL A 1 384 ? 71.509 43.073 49.594 1.00 59.94 384 VAL A N 1
ATOM 2954 C CA . VAL A 1 384 ? 70.992 43.120 50.952 1.00 61.80 384 VAL A CA 1
ATOM 2955 C C . VAL A 1 384 ? 71.582 42.003 51.808 1.00 64.45 384 VAL A C 1
ATOM 2956 O O . VAL A 1 384 ? 72.060 42.249 52.912 1.00 65.12 384 VAL A O 1
ATOM 2960 N N . GLU A 1 385 ? 71.545 40.777 51.296 1.00 67.42 385 GLU A N 1
ATOM 2961 C CA . GLU A 1 385 ? 72.067 39.626 52.024 1.00 70.39 385 GLU A CA 1
ATOM 2962 C C . GLU A 1 385 ? 73.588 39.716 52.152 1.00 73.49 385 GLU A C 1
ATOM 2963 O O . GLU A 1 385 ? 74.193 39.058 53.001 1.00 73.51 385 GLU A O 1
ATOM 2969 N N . GLN A 1 386 ? 74.194 40.549 51.311 1.00 76.71 386 GLN A N 1
ATOM 2970 C CA . GLN A 1 386 ? 75.636 40.742 51.313 1.00 80.08 386 GLN A CA 1
ATOM 2971 C C . GLN A 1 386 ? 76.037 41.706 52.424 1.00 82.36 386 GLN A C 1
ATOM 2972 O O . GLN A 1 386 ? 77.222 41.888 52.690 1.00 83.51 386 GLN A O 1
ATOM 2978 N N . ASP A 1 387 ? 75.048 42.326 53.065 1.00 84.22 387 ASP A N 1
ATOM 2979 C CA . ASP A 1 387 ? 75.301 43.271 54.157 1.00 85.96 387 ASP A CA 1
ATOM 2980 C C . ASP A 1 387 ? 74.745 42.764 55.489 1.00 87.39 387 ASP A C 1
ATOM 2981 O O . ASP A 1 387 ? 73.565 42.947 55.804 1.00 87.59 387 ASP A O 1
ATOM 2986 N N . GLU A 1 388 ? 75.615 42.129 56.267 1.00 88.74 388 GLU A N 1
ATOM 2987 C CA . GLU A 1 388 ? 75.250 41.576 57.566 1.00 89.25 388 GLU A CA 1
ATOM 2988 C C . GLU A 1 388 ? 74.002 40.705 57.434 1.00 88.64 388 GLU A C 1
ATOM 2989 O O . GLU A 1 388 ? 74.018 39.680 56.750 1.00 87.57 388 GLU A O 1
ATOM 2995 N N . ASP A 1 397 ? 63.217 42.102 62.177 1.00 95.58 397 ASP A N 1
ATOM 2996 C CA . ASP A 1 397 ? 62.402 41.290 61.280 1.00 95.66 397 ASP A CA 1
ATOM 2997 C C . ASP A 1 397 ? 61.444 42.172 60.487 1.00 94.89 397 ASP A C 1
ATOM 2998 O O . ASP A 1 397 ? 60.265 42.300 60.821 1.00 94.40 397 ASP A O 1
ATOM 3003 N N . GLY A 1 398 ? 61.971 42.771 59.426 1.00 93.76 398 GLY A N 1
ATOM 3004 C CA . GLY A 1 398 ? 61.181 43.653 58.592 1.00 92.26 398 GLY A CA 1
ATOM 3005 C C . GLY A 1 398 ? 61.927 44.965 58.476 1.00 91.25 398 GLY A C 1
ATOM 3006 O O . GLY A 1 398 ? 61.380 45.968 58.016 1.00 91.20 398 GLY A O 1
ATOM 3007 N N . LYS A 1 399 ? 63.187 44.945 58.905 1.00 90.04 399 LYS A N 1
ATOM 3008 C CA . LYS A 1 399 ? 64.050 46.120 58.875 1.00 88.65 399 LYS A CA 1
ATOM 3009 C C . LYS A 1 399 ? 64.220 46.627 57.450 1.00 86.86 399 LYS A C 1
ATOM 3010 O O . LYS A 1 399 ? 64.370 45.837 56.518 1.00 86.97 399 LYS A O 1
ATOM 3016 N N . SER A 1 400 ? 64.197 47.947 57.292 1.00 84.34 400 SER A N 1
ATOM 3017 C CA . SER A 1 400 ? 64.337 48.575 55.983 1.00 81.67 400 SER A CA 1
ATOM 3018 C C . SER A 1 400 ? 65.788 48.877 55.628 1.00 80.17 400 SER A C 1
ATOM 3019 O O . SER A 1 400 ? 66.287 49.966 55.925 1.00 79.45 400 SER A O 1
ATOM 3022 N N . PHE A 1 401 ? 66.465 47.922 54.996 1.00 77.56 401 PHE A N 1
ATOM 3023 C CA . PHE A 1 401 ? 67.847 48.136 54.588 1.00 75.12 401 PHE A CA 1
ATOM 3024 C C . PHE A 1 401 ? 67.899 49.289 53.579 1.00 73.11 401 PHE A C 1
ATOM 3025 O O . PHE A 1 401 ? 67.245 49.239 52.538 1.00 72.33 401 PHE A O 1
ATOM 3033 N N . LEU A 1 402 ? 68.665 50.333 53.885 1.00 70.87 402 LEU A N 1
ATOM 3034 C CA . LEU A 1 402 ? 68.763 51.458 52.966 1.00 68.97 402 LEU A CA 1
ATOM 3035 C C . LEU A 1 402 ? 69.823 51.165 51.916 1.00 67.78 402 LEU A C 1
ATOM 3036 O O . LEU A 1 402 ? 70.946 50.793 52.246 1.00 67.32 402 LEU A O 1
ATOM 3041 N N . CYS A 1 403 ? 69.458 51.337 50.650 1.00 66.65 403 CYS A N 1
ATOM 3042 C CA . CYS A 1 403 ? 70.379 51.078 49.555 1.00 65.20 403 CYS A CA 1
ATOM 3043 C C . CYS A 1 403 ? 71.254 52.254 49.197 1.00 64.26 403 CYS A C 1
ATOM 3044 O O . CYS A 1 403 ? 70.844 53.417 49.268 1.00 63.15 403 CYS A O 1
ATOM 3047 N N . ASP A 1 404 ? 72.470 51.919 48.792 1.00 63.18 404 ASP A N 1
ATOM 3048 C CA . ASP A 1 404 ? 73.459 52.895 48.384 1.00 62.46 404 ASP A CA 1
ATOM 3049 C C . ASP A 1 404 ? 74.392 52.112 47.473 1.00 59.23 404 ASP A C 1
ATOM 3050 O O . ASP A 1 404 ? 75.567 51.940 47.787 1.00 59.07 404 ASP A O 1
ATOM 3055 N N . ASN A 1 405 ? 73.850 51.627 46.354 1.00 55.94 405 ASN A N 1
ATOM 3056 C CA . ASN A 1 405 ? 74.617 50.811 45.408 1.00 53.90 405 ASN A CA 1
ATOM 3057 C C . ASN A 1 405 ? 74.171 50.960 43.952 1.00 52.44 405 ASN A C 1
ATOM 3058 O O . ASN A 1 405 ? 73.022 51.295 43.671 1.00 53.75 405 ASN A O 1
ATOM 3063 N N . TYR A 1 406 ? 75.084 50.705 43.024 1.00 49.87 406 TYR A N 1
ATOM 3064 C CA . TYR A 1 406 ? 74.733 50.749 41.615 1.00 49.62 406 TYR A CA 1
ATOM 3065 C C . TYR A 1 406 ? 74.438 49.308 41.165 1.00 49.42 406 TYR A C 1
ATOM 3066 O O . TYR A 1 406 ? 74.942 48.348 41.751 1.00 48.47 406 TYR A O 1
ATOM 3075 N N . ILE A 1 407 ? 73.600 49.155 40.144 1.00 49.32 407 ILE A N 1
ATOM 3076 C CA . ILE A 1 407 ? 73.285 47.833 39.598 1.00 48.33 407 ILE A CA 1
ATOM 3077 C C . ILE A 1 407 ? 73.034 47.918 38.093 1.00 46.17 407 ILE A C 1
ATOM 3078 O O . ILE A 1 407 ? 72.518 48.923 37.607 1.00 44.38 407 ILE A O 1
ATOM 3083 N N . SER A 1 408 ? 73.429 46.877 37.359 1.00 44.76 408 SER A N 1
ATOM 3084 C CA . SER A 1 408 ? 73.195 46.823 35.915 1.00 42.66 408 SER A CA 1
ATOM 3085 C C . SER A 1 408 ? 71.772 46.310 35.700 1.00 40.28 408 SER A C 1
ATOM 3086 O O . SER A 1 408 ? 71.353 45.330 36.316 1.00 38.16 408 SER A O 1
ATOM 3089 N N . ILE A 1 409 ? 71.034 46.988 34.834 1.00 39.08 409 ILE A N 1
ATOM 3090 C CA . ILE A 1 409 ? 69.664 46.616 34.553 1.00 39.96 409 ILE A CA 1
ATOM 3091 C C . ILE A 1 409 ? 69.454 46.736 33.057 1.00 40.89 409 ILE A C 1
ATOM 3092 O O . ILE A 1 409 ? 69.901 47.700 32.444 1.00 41.03 409 ILE A O 1
ATOM 3097 N N . ASP A 1 410 ? 68.783 45.759 32.462 1.00 41.38 410 ASP A N 1
ATOM 3098 C CA . ASP A 1 410 ? 68.514 45.821 31.030 1.00 42.51 410 ASP A CA 1
ATOM 3099 C C . ASP A 1 410 ? 67.187 46.554 30.819 1.00 41.08 410 ASP A C 1
ATOM 3100 O O . ASP A 1 410 ? 66.226 46.337 31.553 1.00 40.45 410 ASP A O 1
ATOM 3105 N N . THR A 1 411 ? 67.159 47.438 29.826 1.00 41.40 411 THR A N 1
ATOM 3106 C CA . THR A 1 411 ? 65.984 48.244 29.519 1.00 42.53 411 THR A CA 1
ATOM 3107 C C . THR A 1 411 ? 65.592 48.100 28.063 1.00 41.75 411 THR A C 1
ATOM 3108 O O . THR A 1 411 ? 66.449 47.944 27.191 1.00 42.48 411 THR A O 1
ATOM 3112 N N . ILE A 1 412 ? 64.292 48.202 27.816 1.00 40.53 412 ILE A N 1
ATOM 3113 C CA . ILE A 1 412 ? 63.725 48.079 26.488 1.00 42.36 412 ILE A CA 1
ATOM 3114 C C . ILE A 1 412 ? 63.196 49.408 25.953 1.00 44.45 412 ILE A C 1
ATOM 3115 O O . ILE A 1 412 ? 62.481 50.119 26.649 1.00 42.47 412 ILE A O 1
ATOM 3120 N N . LYS A 1 413 ? 63.565 49.727 24.714 1.00 47.52 413 LYS A N 1
ATOM 3121 C CA . LYS A 1 413 ? 63.106 50.927 24.026 1.00 50.98 413 LYS A CA 1
ATOM 3122 C C . LYS A 1 413 ? 62.470 50.402 22.753 1.00 52.75 413 LYS A C 1
ATOM 3123 O O . LYS A 1 413 ? 63.152 49.798 21.925 1.00 51.77 413 LYS A O 1
ATOM 3129 N N . GLU A 1 414 ? 61.169 50.613 22.594 1.00 56.69 414 GLU A N 1
ATOM 3130 C CA . GLU A 1 414 ? 60.489 50.117 21.407 1.00 61.95 414 GLU A CA 1
ATOM 3131 C C . GLU A 1 414 ? 60.720 51.031 20.217 1.00 65.73 414 GLU A C 1
ATOM 3132 O O . GLU A 1 414 ? 60.307 52.189 20.218 1.00 67.07 414 GLU A O 1
ATOM 3138 N N . GLU A 1 415 ? 61.393 50.504 19.202 1.00 70.08 415 GLU A N 1
ATOM 3139 C CA . GLU A 1 415 ? 61.678 51.264 17.999 1.00 74.37 415 GLU A CA 1
ATOM 3140 C C . GLU A 1 415 ? 60.737 50.819 16.889 1.00 76.81 415 GLU A C 1
ATOM 3141 O O . GLU A 1 415 ? 60.386 49.645 16.806 1.00 76.89 415 GLU A O 1
ATOM 3147 N N . PRO A 1 416 ? 60.324 51.753 16.014 1.00 79.42 416 PRO A N 1
ATOM 3148 C CA . PRO A 1 416 ? 59.415 51.458 14.902 1.00 81.33 416 PRO A CA 1
ATOM 3149 C C . PRO A 1 416 ? 59.973 50.368 14.005 1.00 83.54 416 PRO A C 1
ATOM 3150 O O . PRO A 1 416 ? 61.163 50.361 13.689 1.00 83.02 416 PRO A O 1
ATOM 3154 N N . LEU A 1 417 ? 59.114 49.448 13.590 1.00 86.91 417 LEU A N 1
ATOM 3155 C CA . LEU A 1 417 ? 59.567 48.361 12.744 1.00 90.71 417 LEU A CA 1
ATOM 3156 C C . LEU A 1 417 ? 59.896 48.834 11.337 1.00 93.06 417 LEU A C 1
ATOM 3157 O O . LEU A 1 417 ? 59.026 48.894 10.464 1.00 94.03 417 LEU A O 1
ATOM 3162 N N . SER A 1 418 ? 61.161 49.182 11.132 1.00 95.11 418 SER A N 1
ATOM 3163 C CA . SER A 1 418 ? 61.632 49.635 9.832 1.00 97.14 418 SER A CA 1
ATOM 3164 C C . SER A 1 418 ? 62.563 48.561 9.292 1.00 98.49 418 SER A C 1
ATOM 3165 O O . SER A 1 418 ? 62.874 48.539 8.100 1.00 98.94 418 SER A O 1
ATOM 3168 N N . LYS A 1 419 ? 63.008 47.675 10.184 1.00 99.40 419 LYS A N 1
ATOM 3169 C CA . LYS A 1 419 ? 63.889 46.577 9.800 1.00 100.00 419 LYS A CA 1
ATOM 3170 C C . LYS A 1 419 ? 63.055 45.582 9.002 1.00 100.14 419 LYS A C 1
ATOM 3171 O O . LYS A 1 419 ? 63.161 44.364 9.160 1.00 100.30 419 LYS A O 1
ATOM 3177 N N . GLU A 1 420 ? 62.219 46.151 8.141 1.00 100.15 420 GLU A N 1
ATOM 3178 C CA . GLU A 1 420 ? 61.318 45.430 7.264 1.00 99.92 420 GLU A CA 1
ATOM 3179 C C . GLU A 1 420 ? 60.230 44.636 7.951 1.00 99.61 420 GLU A C 1
ATOM 3180 O O . GLU A 1 420 ? 60.481 43.645 8.637 1.00 99.36 420 GLU A O 1
ATOM 3186 N N . GLU A 1 421 ? 59.007 45.110 7.748 1.00 99.34 421 GLU A N 1
ATOM 3187 C CA . GLU A 1 421 ? 57.819 44.497 8.304 1.00 99.33 421 GLU A CA 1
ATOM 3188 C C . GLU A 1 421 ? 57.434 43.322 7.409 1.00 99.95 421 GLU A C 1
ATOM 3189 O O . GLU A 1 421 ? 56.879 42.322 7.875 1.00 100.36 421 GLU A O 1
ATOM 3195 N N . THR A 1 422 ? 57.749 43.449 6.122 1.00 100.12 422 THR A N 1
ATOM 3196 C CA . THR A 1 422 ? 57.442 42.412 5.143 1.00 100.21 422 THR A CA 1
ATOM 3197 C C . THR A 1 422 ? 58.407 41.238 5.281 1.00 99.76 422 THR A C 1
ATOM 3198 O O . THR A 1 422 ? 58.119 40.262 5.975 1.00 99.54 422 THR A O 1
ATOM 3202 N N . ASN A 1 626 ? 39.681 48.160 28.775 1.00 76.08 626 ASN A N 1
ATOM 3203 C CA . ASN A 1 626 ? 39.066 49.131 29.667 1.00 76.71 626 ASN A CA 1
ATOM 3204 C C . ASN A 1 626 ? 39.526 48.818 31.081 1.00 76.30 626 ASN A C 1
ATOM 3205 O O . ASN A 1 626 ? 39.603 49.691 31.949 1.00 77.18 626 ASN A O 1
ATOM 3210 N N . PHE A 1 627 ? 39.843 47.547 31.283 1.00 75.09 627 PHE A N 1
ATOM 3211 C CA . PHE A 1 627 ? 40.282 47.019 32.568 1.00 73.12 627 PHE A CA 1
ATOM 3212 C C . PHE A 1 627 ? 40.694 45.583 32.218 1.00 72.19 627 PHE A C 1
ATOM 3213 O O . PHE A 1 627 ? 41.469 44.953 32.936 1.00 73.26 627 PHE A O 1
ATOM 3221 N N . ASP A 1 628 ? 40.165 45.089 31.094 1.00 69.69 628 ASP A N 1
ATOM 3222 C CA . ASP A 1 628 ? 40.429 43.733 30.608 1.00 66.55 628 ASP A CA 1
ATOM 3223 C C . ASP A 1 628 ? 40.831 43.732 29.134 1.00 63.15 628 ASP A C 1
ATOM 3224 O O . ASP A 1 628 ? 41.241 42.706 28.600 1.00 62.07 628 ASP A O 1
ATOM 3229 N N . ASN A 1 629 ? 40.693 44.878 28.477 1.00 59.54 629 ASN A N 1
ATOM 3230 C CA . ASN A 1 629 ? 41.028 44.995 27.062 1.00 55.55 629 ASN A CA 1
ATOM 3231 C C . ASN A 1 629 ? 42.524 44.798 26.808 1.00 53.52 629 ASN A C 1
ATOM 3232 O O . ASN A 1 629 ? 43.361 45.496 27.378 1.00 50.87 629 ASN A O 1
ATOM 3237 N N . LEU A 1 630 ? 42.856 43.849 25.940 1.00 51.74 630 LEU A N 1
ATOM 3238 C CA . LEU A 1 630 ? 44.251 43.571 25.630 1.00 50.65 630 LEU A CA 1
ATOM 3239 C C . LEU A 1 630 ? 44.551 43.715 24.145 1.00 51.21 630 LEU A C 1
ATOM 3240 O O . LEU A 1 630 ? 45.465 43.078 23.624 1.00 51.24 630 LEU A O 1
ATOM 3245 N N . ASP A 1 631 ? 43.792 44.563 23.465 1.00 52.03 631 ASP A N 1
ATOM 3246 C CA . ASP A 1 631 ? 43.997 44.763 22.039 1.00 53.34 631 ASP A CA 1
ATOM 3247 C C . ASP A 1 631 ? 45.404 45.268 21.770 1.00 53.01 631 ASP A C 1
ATOM 3248 O O . ASP A 1 631 ? 45.952 45.037 20.694 1.00 53.18 631 ASP A O 1
ATOM 3253 N N . TYR A 1 632 ? 45.994 45.949 22.749 1.00 52.09 632 TYR A N 1
ATOM 3254 C CA . TYR A 1 632 ? 47.337 46.484 22.581 1.00 53.07 632 TYR A CA 1
ATOM 3255 C C . TYR A 1 632 ? 48.364 45.377 22.335 1.00 54.57 632 TYR A C 1
ATOM 3256 O O . TYR A 1 632 ? 49.432 45.628 21.778 1.00 53.52 632 TYR A O 1
ATOM 3265 N N . LEU A 1 633 ? 48.036 44.155 22.746 1.00 56.82 633 LEU A N 1
ATOM 3266 C CA . LEU A 1 633 ? 48.928 43.017 22.548 1.00 58.89 633 LEU A CA 1
ATOM 3267 C C . LEU A 1 633 ? 48.731 42.385 21.174 1.00 61.94 633 LEU A C 1
ATOM 3268 O O . LEU A 1 633 ? 49.550 41.580 20.729 1.00 62.94 633 LEU A O 1
ATOM 3273 N N . LYS A 1 634 ? 47.638 42.744 20.510 1.00 65.37 634 LYS A N 1
ATOM 3274 C CA . LYS A 1 634 ? 47.334 42.211 19.186 1.00 69.86 634 LYS A CA 1
ATOM 3275 C C . LYS A 1 634 ? 48.060 43.042 18.132 1.00 71.47 634 LYS A C 1
ATOM 3276 O O . LYS A 1 634 ? 48.529 44.140 18.425 1.00 72.08 634 LYS A O 1
ATOM 3282 N N . ILE A 1 635 ? 48.152 42.518 16.911 1.00 73.84 635 ILE A N 1
ATOM 3283 C CA . ILE A 1 635 ? 48.814 43.230 15.814 1.00 75.87 635 ILE A CA 1
ATOM 3284 C C . ILE A 1 635 ? 47.788 43.975 14.945 1.00 78.08 635 ILE A C 1
ATOM 3285 O O . ILE A 1 635 ? 46.821 43.380 14.461 1.00 77.69 635 ILE A O 1
ATOM 3290 N N . ASP A 1 636 ? 48.003 45.276 14.753 1.00 80.86 636 ASP A N 1
ATOM 3291 C CA . ASP A 1 636 ? 47.095 46.104 13.954 1.00 83.80 636 ASP A CA 1
ATOM 3292 C C . ASP A 1 636 ? 47.789 46.686 12.726 1.00 84.04 636 ASP A C 1
ATOM 3293 O O . ASP A 1 636 ? 47.449 46.359 11.588 1.00 84.68 636 ASP A O 1
ATOM 3298 N N . LYS A 1 637 ? 48.758 47.561 12.966 1.00 83.82 637 LYS A N 1
ATOM 3299 C CA . LYS A 1 637 ? 49.511 48.192 11.891 1.00 83.33 637 LYS A CA 1
ATOM 3300 C C . LYS A 1 637 ? 50.796 48.778 12.462 1.00 82.43 637 LYS A C 1
ATOM 3301 O O . LYS A 1 637 ? 51.728 49.103 11.723 1.00 83.04 637 LYS A O 1
ATOM 3307 N N . THR A 1 638 ? 50.844 48.899 13.786 1.00 80.21 638 THR A N 1
ATOM 3308 C CA . THR A 1 638 ? 52.017 49.443 14.453 1.00 78.16 638 THR A CA 1
ATOM 3309 C C . THR A 1 638 ? 52.843 48.374 15.159 1.00 75.91 638 THR A C 1
ATOM 3310 O O . THR A 1 638 ? 52.549 47.976 16.288 1.00 75.99 638 THR A O 1
ATOM 3314 N N . LEU A 1 639 ? 53.873 47.899 14.476 1.00 72.42 639 LEU A N 1
ATOM 3315 C CA . LEU A 1 639 ? 54.768 46.913 15.052 1.00 69.75 639 LEU A CA 1
ATOM 3316 C C . LEU A 1 639 ? 55.990 47.686 15.520 1.00 66.54 639 LEU A C 1
ATOM 3317 O O . LEU A 1 639 ? 56.060 48.903 15.360 1.00 67.06 639 LEU A O 1
ATOM 3322 N N . SER A 1 640 ? 56.950 46.977 16.096 1.00 61.57 640 SER A N 1
ATOM 3323 C CA . SER A 1 640 ? 58.180 47.600 16.550 1.00 57.10 640 SER A CA 1
ATOM 3324 C C . SER A 1 640 ? 59.139 46.540 17.060 1.00 54.16 640 SER A C 1
ATOM 3325 O O . SER A 1 640 ? 58.752 45.405 17.310 1.00 51.98 640 SER A O 1
ATOM 3328 N N . LYS A 1 641 ? 60.404 46.909 17.180 1.00 53.17 641 LYS A N 1
ATOM 3329 C CA . LYS A 1 641 ? 61.408 45.986 17.670 1.00 52.06 641 LYS A CA 1
ATOM 3330 C C . LYS A 1 641 ? 61.747 46.444 19.079 1.00 48.37 641 LYS A C 1
ATOM 3331 O O . LYS A 1 641 ? 61.710 47.640 19.365 1.00 47.49 641 LYS A O 1
ATOM 3337 N N . ARG A 1 642 ? 62.026 45.502 19.972 1.00 45.18 642 ARG A N 1
ATOM 3338 C CA . ARG A 1 642 ? 62.394 45.863 21.338 1.00 42.91 642 ARG A CA 1
ATOM 3339 C C . ARG A 1 642 ? 63.915 45.877 21.372 1.00 42.25 642 ARG A C 1
ATOM 3340 O O . ARG A 1 642 ? 64.561 44.832 21.291 1.00 44.46 642 ARG A O 1
ATOM 3348 N N . THR A 1 643 ? 64.485 47.070 21.456 1.00 40.76 643 THR A N 1
ATOM 3349 C CA . THR A 1 643 ? 65.923 47.213 21.494 1.00 39.65 643 THR A CA 1
ATOM 3350 C C . THR A 1 643 ? 66.352 47.277 22.954 1.00 40.18 643 THR A C 1
ATOM 3351 O O . THR A 1 643 ? 65.903 48.140 23.725 1.00 38.70 643 THR A O 1
ATOM 3355 N N . ILE A 1 644 ? 67.203 46.326 23.329 1.00 38.51 644 ILE A N 1
ATOM 3356 C CA . ILE A 1 644 ? 67.704 46.224 24.683 1.00 36.95 644 ILE A CA 1
ATOM 3357 C C . ILE A 1 644 ? 69.024 46.965 24.812 1.00 37.18 644 ILE A C 1
ATOM 3358 O O . ILE A 1 644 ? 69.794 47.071 23.862 1.00 36.96 644 ILE A O 1
ATOM 3363 N N . SER A 1 645 ? 69.274 47.486 26.002 1.00 37.22 645 SER A N 1
ATOM 3364 C CA . SER A 1 645 ? 70.507 48.198 26.285 1.00 36.05 645 SER A CA 1
ATOM 3365 C C . SER A 1 645 ? 70.707 48.032 27.772 1.00 34.64 645 SER A C 1
ATOM 3366 O O . SER A 1 645 ? 69.740 47.968 28.519 1.00 32.18 645 SER A O 1
ATOM 3369 N N . THR A 1 646 ? 71.956 47.927 28.198 1.00 34.54 646 THR A N 1
ATOM 3370 C CA . THR A 1 646 ? 72.231 47.769 29.606 1.00 36.47 646 THR A CA 1
ATOM 3371 C C . THR A 1 646 ? 72.478 49.146 30.177 1.00 37.87 646 THR A C 1
ATOM 3372 O O . THR A 1 646 ? 73.267 49.934 29.652 1.00 40.76 646 THR A O 1
ATOM 3376 N N . VAL A 1 647 ? 71.791 49.424 31.269 1.00 37.08 647 VAL A N 1
ATOM 3377 C CA . VAL A 1 647 ? 71.856 50.711 31.920 1.00 35.15 647 VAL A CA 1
ATOM 3378 C C . VAL A 1 647 ? 72.336 50.550 33.359 1.00 36.32 647 VAL A C 1
ATOM 3379 O O . VAL A 1 647 ? 72.341 49.440 33.912 1.00 34.16 647 VAL A O 1
ATOM 3383 N N . ASN A 1 648 ? 72.757 51.654 33.960 1.00 38.60 648 ASN A N 1
ATOM 3384 C CA . ASN A 1 648 ? 73.207 51.622 35.337 1.00 42.58 648 ASN A CA 1
ATOM 3385 C C . ASN A 1 648 ? 72.298 52.457 36.216 1.00 43.71 648 ASN A C 1
ATOM 3386 O O . ASN A 1 648 ? 72.004 53.610 35.902 1.00 43.96 648 ASN A O 1
ATOM 3391 N N . VAL A 1 649 ? 71.853 51.861 37.318 1.00 45.17 649 VAL A N 1
ATOM 3392 C CA . VAL A 1 649 ? 70.969 52.537 38.254 1.00 47.15 649 VAL A CA 1
ATOM 3393 C C . VAL A 1 649 ? 71.527 52.517 39.679 1.00 49.08 649 VAL A C 1
ATOM 3394 O O . VAL A 1 649 ? 71.933 51.469 40.193 1.00 49.11 649 VAL A O 1
ATOM 3398 N N . GLN A 1 650 ? 71.544 53.688 40.312 1.00 50.67 650 GLN A N 1
ATOM 3399 C CA . GLN A 1 650 ? 72.041 53.810 41.675 1.00 51.45 650 GLN A CA 1
ATOM 3400 C C . GLN A 1 650 ? 70.856 53.714 42.617 1.00 50.98 650 GLN A C 1
ATOM 3401 O O . GLN A 1 650 ? 69.985 54.580 42.639 1.00 50.97 650 GLN A O 1
ATOM 3407 N N . LEU A 1 651 ? 70.818 52.643 43.390 1.00 51.35 651 LEU A N 1
ATOM 3408 C CA . LEU A 1 651 ? 69.720 52.437 44.316 1.00 52.07 651 LEU A CA 1
ATOM 3409 C C . LEU A 1 651 ? 69.890 53.284 45.562 1.00 51.78 651 LEU A C 1
ATOM 3410 O O . LEU A 1 651 ? 70.973 53.356 46.140 1.00 51.76 651 LEU A O 1
ATOM 3415 N N . LYS A 1 652 ? 68.807 53.938 45.957 1.00 52.77 652 LYS A N 1
ATOM 3416 C CA . LYS A 1 652 ? 68.798 54.787 47.142 1.00 53.72 652 LYS A CA 1
ATOM 3417 C C . LYS A 1 652 ? 67.509 54.477 47.869 1.00 52.94 652 LYS A C 1
ATOM 3418 O O . LYS A 1 652 ? 67.237 55.003 48.953 1.00 51.68 652 LYS A O 1
ATOM 3424 N N . CYS A 1 653 ? 66.722 53.606 47.243 1.00 52.09 653 CYS A N 1
ATOM 3425 C CA . CYS A 1 653 ? 65.439 53.183 47.780 1.00 51.30 653 CYS A CA 1
ATOM 3426 C C . CYS A 1 653 ? 65.673 52.277 48.977 1.00 49.37 653 CYS A C 1
ATOM 3427 O O . CYS A 1 653 ? 66.812 51.930 49.300 1.00 47.89 653 CYS A O 1
ATOM 3430 N N . SER A 1 654 ? 64.583 51.897 49.630 1.00 47.22 654 SER A N 1
ATOM 3431 C CA . SER A 1 654 ? 64.646 51.029 50.794 1.00 46.14 654 SER A CA 1
ATOM 3432 C C . SER A 1 654 ? 64.158 49.638 50.373 1.00 43.46 654 SER A C 1
ATOM 3433 O O . SER A 1 654 ? 63.306 49.526 49.497 1.00 41.71 654 SER A O 1
ATOM 3436 N N . VAL A 1 655 ? 64.701 48.590 50.992 1.00 42.18 655 VAL A N 1
ATOM 3437 C CA . VAL A 1 655 ? 64.330 47.211 50.663 1.00 41.54 655 VAL A CA 1
ATOM 3438 C C . VAL A 1 655 ? 63.995 46.336 51.873 1.00 42.93 655 VAL A C 1
ATOM 3439 O O . VAL A 1 655 ? 64.796 46.211 52.798 1.00 43.18 655 VAL A O 1
ATOM 3443 N N . VAL A 1 656 ? 62.820 45.714 51.851 1.00 42.71 656 VAL A N 1
ATOM 3444 C CA . VAL A 1 656 ? 62.413 44.826 52.933 1.00 43.17 656 VAL A CA 1
ATOM 3445 C C . VAL A 1 656 ? 62.276 43.413 52.377 1.00 42.79 656 VAL A C 1
ATOM 3446 O O . VAL A 1 656 ? 61.732 43.213 51.295 1.00 43.99 656 VAL A O 1
ATOM 3450 N N . ILE A 1 657 ? 62.758 42.440 53.135 1.00 42.49 657 ILE A N 1
ATOM 3451 C CA . ILE A 1 657 ? 62.727 41.043 52.730 1.00 40.80 657 ILE A CA 1
ATOM 3452 C C . ILE A 1 657 ? 61.945 40.165 53.698 1.00 41.64 657 ILE A C 1
ATOM 3453 O O . ILE A 1 657 ? 62.338 40.002 54.853 1.00 41.66 657 ILE A O 1
ATOM 3458 N N . LEU A 1 658 ? 60.846 39.593 53.220 1.00 40.98 658 LEU A N 1
ATOM 3459 C CA . LEU A 1 658 ? 60.023 38.717 54.043 1.00 40.38 658 LEU A CA 1
ATOM 3460 C C . LEU A 1 658 ? 59.841 37.386 53.324 1.00 40.90 658 LEU A C 1
ATOM 3461 O O . LEU A 1 658 ? 60.229 37.240 52.161 1.00 40.55 658 LEU A O 1
ATOM 3466 N N . ASN A 1 659 ? 59.269 36.417 54.036 1.00 39.36 659 ASN A N 1
ATOM 3467 C CA . ASN A 1 659 ? 58.963 35.117 53.459 1.00 38.44 659 ASN A CA 1
ATOM 3468 C C . ASN A 1 659 ? 57.447 34.978 53.583 1.00 38.52 659 ASN A C 1
ATOM 3469 O O . ASN A 1 659 ? 56.937 34.422 54.555 1.00 39.49 659 ASN A O 1
ATOM 3474 N N . LEU A 1 660 ? 56.730 35.517 52.607 1.00 37.91 660 LEU A N 1
ATOM 3475 C CA . LEU A 1 660 ? 55.277 35.471 52.605 1.00 36.49 660 LEU A CA 1
ATOM 3476 C C . LEU A 1 660 ? 54.773 34.374 51.661 1.00 35.59 660 LEU A C 1
ATOM 3477 O O . LEU A 1 660 ? 53.602 34.340 51.293 1.00 33.04 660 LEU A O 1
ATOM 3482 N N . GLN A 1 661 ? 55.667 33.465 51.285 1.00 36.25 661 GLN A N 1
ATOM 3483 C CA . GLN A 1 661 ? 55.302 32.375 50.390 1.00 35.67 661 GLN A CA 1
ATOM 3484 C C . GLN A 1 661 ? 54.234 31.507 51.042 1.00 35.55 661 GLN A C 1
ATOM 3485 O O . GLN A 1 661 ? 54.442 30.994 52.146 1.00 36.33 661 GLN A O 1
ATOM 3491 N N . SER A 1 662 ? 53.102 31.337 50.362 1.00 32.77 662 SER A N 1
ATOM 3492 C CA . SER A 1 662 ? 52.029 30.503 50.876 1.00 31.41 662 SER A CA 1
ATOM 3493 C C . SER A 1 662 ? 52.402 29.035 50.660 1.00 32.28 662 SER A C 1
ATOM 3494 O O . SER A 1 662 ? 51.726 28.299 49.939 1.00 29.97 662 SER A O 1
ATOM 3497 N N . LEU A 1 663 ? 53.490 28.620 51.291 1.00 33.92 663 LEU A N 1
ATOM 3498 C CA . LEU A 1 663 ? 53.960 27.251 51.179 1.00 37.23 663 LEU A CA 1
ATOM 3499 C C . LEU A 1 663 ? 54.210 26.639 52.551 1.00 40.25 663 LEU A C 1
ATOM 3500 O O . LEU A 1 663 ? 54.442 27.347 53.531 1.00 41.99 663 LEU A O 1
ATOM 3505 N N . VAL A 1 664 ? 54.169 25.313 52.611 1.00 43.45 664 VAL A N 1
ATOM 3506 C CA . VAL A 1 664 ? 54.411 24.590 53.857 1.00 46.19 664 VAL A CA 1
ATOM 3507 C C . VAL A 1 664 ? 55.848 24.802 54.356 1.00 48.22 664 VAL A C 1
ATOM 3508 O O . VAL A 1 664 ? 56.804 24.732 53.576 1.00 47.94 664 VAL A O 1
ATOM 3512 N N . ASP A 1 665 ? 55.993 25.065 55.656 1.00 50.74 665 ASP A N 1
ATOM 3513 C CA . ASP A 1 665 ? 57.311 25.272 56.257 1.00 53.18 665 ASP A CA 1
ATOM 3514 C C . ASP A 1 665 ? 58.034 23.933 56.369 1.00 54.85 665 ASP A C 1
ATOM 3515 O O . ASP A 1 665 ? 57.404 22.875 56.307 1.00 55.75 665 ASP A O 1
ATOM 3520 N N . GLN A 1 666 ? 59.352 23.980 56.539 1.00 57.27 666 GLN A N 1
ATOM 3521 C CA . GLN A 1 666 ? 60.180 22.772 56.614 1.00 60.26 666 GLN A CA 1
ATOM 3522 C C . GLN A 1 666 ? 59.792 21.724 57.662 1.00 61.37 666 GLN A C 1
ATOM 3523 O O . GLN A 1 666 ? 59.803 20.522 57.377 1.00 62.02 666 GLN A O 1
ATOM 3529 N N . ARG A 1 667 ? 59.453 22.170 58.867 1.00 62.38 667 ARG A N 1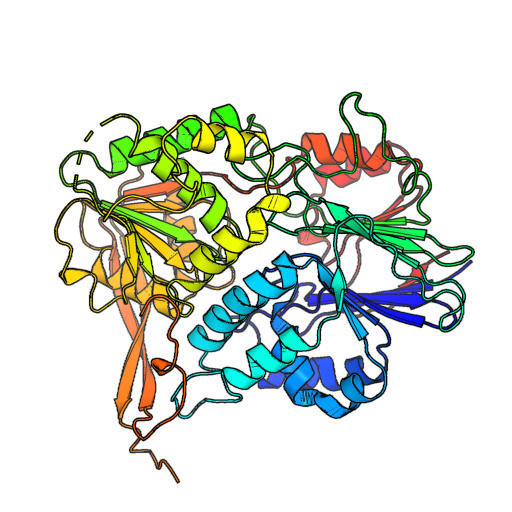
ATOM 3530 C CA . ARG A 1 667 ? 59.084 21.249 59.944 1.00 62.72 667 ARG A CA 1
ATOM 3531 C C . ARG A 1 667 ? 57.837 20.434 59.620 1.00 61.22 667 ARG A C 1
ATOM 3532 O O . ARG A 1 667 ? 57.850 19.206 59.656 1.00 60.73 667 ARG A O 1
ATOM 3540 N N . SER A 1 668 ? 56.757 21.134 59.306 1.00 60.83 668 SER A N 1
ATOM 3541 C CA . SER A 1 668 ? 55.487 20.496 58.999 1.00 60.66 668 SER A CA 1
ATOM 3542 C C . SER A 1 668 ? 55.568 19.450 57.888 1.00 61.73 668 SER A C 1
ATOM 3543 O O . SER A 1 668 ? 54.907 18.418 57.956 1.00 62.70 668 SER A O 1
ATOM 3546 N N . ALA A 1 669 ? 56.375 19.718 56.868 1.00 62.61 669 ALA A N 1
ATOM 3547 C CA . ALA A 1 669 ? 56.516 18.802 55.743 1.00 63.48 669 ALA A CA 1
ATOM 3548 C C . ALA A 1 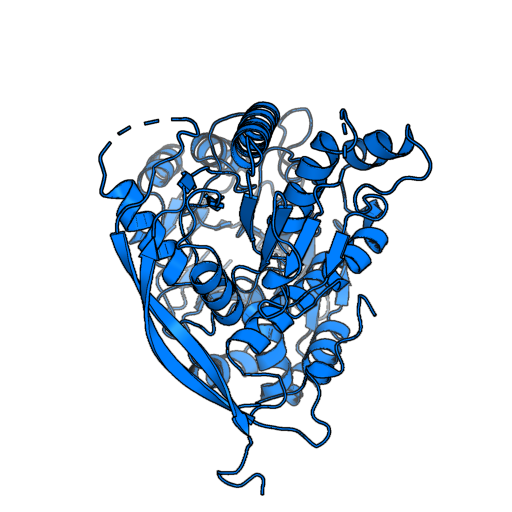669 ? 57.016 17.426 56.166 1.00 64.29 669 ALA A C 1
ATOM 3549 O O . ALA A 1 669 ? 56.499 16.395 55.730 1.00 63.12 669 ALA A O 1
ATOM 3551 N N . SER A 1 670 ? 58.033 17.419 57.014 1.00 65.43 670 SER A N 1
ATOM 3552 C CA . SER A 1 670 ? 58.617 16.178 57.498 1.00 66.55 670 SER A CA 1
ATOM 3553 C C . SER A 1 670 ? 57.663 15.408 58.407 1.00 66.37 670 SER A C 1
ATOM 3554 O O . SER A 1 670 ? 57.818 14.205 58.601 1.00 66.65 670 SER A O 1
ATOM 3557 N N . ILE A 1 671 ? 56.682 16.107 58.964 1.00 66.46 671 ILE A N 1
ATOM 3558 C CA . ILE A 1 671 ? 55.713 15.497 59.873 1.00 67.02 671 ILE A CA 1
ATOM 3559 C C . ILE A 1 671 ? 54.435 15.005 59.191 1.00 67.12 671 ILE A C 1
ATOM 3560 O O . ILE A 1 671 ? 53.902 13.955 59.545 1.00 66.79 671 ILE A O 1
ATOM 3565 N N . ILE A 1 672 ? 53.954 15.765 58.213 1.00 66.76 672 ILE A N 1
ATOM 3566 C CA . ILE A 1 672 ? 52.733 15.421 57.498 1.00 65.95 672 ILE A CA 1
ATOM 3567 C C . ILE A 1 672 ? 52.919 14.320 56.455 1.00 67.16 672 ILE A C 1
ATOM 3568 O O . ILE A 1 672 ? 52.180 13.338 56.448 1.00 66.58 672 ILE A O 1
ATOM 3573 N N . TRP A 1 673 ? 53.902 14.481 55.577 1.00 68.54 673 TRP A N 1
ATOM 3574 C CA . TRP A 1 673 ? 54.156 13.492 54.534 1.00 70.99 673 TRP A CA 1
ATOM 3575 C C . TRP A 1 673 ? 54.189 12.044 55.026 1.00 72.52 673 TRP A C 1
ATOM 3576 O O . TRP A 1 673 ? 53.701 11.141 54.341 1.00 73.30 673 TRP A O 1
ATOM 3587 N N . PRO A 1 674 ? 54.767 11.797 56.214 1.00 73.51 674 PRO A N 1
ATOM 3588 C CA . PRO A 1 674 ? 54.817 10.420 56.716 1.00 73.49 674 PRO A CA 1
ATOM 3589 C C . PRO A 1 674 ? 53.470 9.912 57.229 1.00 72.92 674 PRO A C 1
ATOM 3590 O O . PRO A 1 674 ? 53.272 8.708 57.367 1.00 71.90 674 PRO A O 1
ATOM 3594 N N . SER A 1 675 ? 52.550 10.836 57.502 1.00 73.06 675 SER A N 1
ATOM 3595 C CA . SER A 1 675 ? 51.221 10.489 58.005 1.00 73.08 675 SER A CA 1
ATOM 3596 C C . SER A 1 675 ? 50.496 9.556 57.035 1.00 72.66 675 SER A C 1
ATOM 3597 O O . SER A 1 675 ? 49.479 8.952 57.372 1.00 72.00 675 SER A O 1
ATOM 3600 N N . LEU A 1 676 ? 51.026 9.460 55.822 1.00 72.88 676 LEU A N 1
ATOM 3601 C CA . LEU A 1 676 ? 50.475 8.582 54.804 1.00 73.40 676 LEU A CA 1
ATOM 3602 C C . LEU A 1 676 ? 51.387 7.363 54.873 1.00 75.28 676 LEU A C 1
ATOM 3603 O O . LEU A 1 676 ? 52.611 7.500 54.854 1.00 77.05 676 LEU A O 1
ATOM 3608 N N . LYS A 1 677 ? 50.806 6.175 54.977 1.00 76.03 677 LYS A N 1
ATOM 3609 C CA . LYS A 1 677 ? 51.610 4.961 55.074 1.00 76.60 677 LYS A CA 1
ATOM 3610 C C . LYS A 1 677 ? 52.305 4.687 53.739 1.00 75.21 677 LYS A C 1
ATOM 3611 O O . LYS A 1 677 ? 52.148 3.613 53.158 1.00 75.38 677 LYS A O 1
ATOM 3617 N N . SER A 1 678 ? 53.075 5.658 53.259 1.00 73.27 678 SER A N 1
ATOM 3618 C CA . SER A 1 678 ? 53.775 5.516 51.987 1.00 71.52 678 SER A CA 1
ATOM 3619 C C . SER A 1 678 ? 55.205 5.045 52.185 1.00 70.76 678 SER A C 1
ATOM 3620 O O . SER A 1 678 ? 55.923 5.554 53.043 1.00 69.03 678 SER A O 1
ATOM 3623 N N . ARG A 1 679 ? 55.614 4.068 51.382 1.00 70.60 679 ARG A N 1
ATOM 3624 C CA . ARG A 1 679 ? 56.969 3.542 51.465 1.00 70.68 679 ARG A CA 1
ATOM 3625 C C . ARG A 1 679 ? 57.974 4.434 50.732 1.00 69.04 679 ARG A C 1
ATOM 3626 O O . ARG A 1 679 ? 59.140 4.513 51.125 1.00 70.34 679 ARG A O 1
ATOM 3634 N N . LYS A 1 680 ? 57.534 5.108 49.673 1.00 65.57 680 LYS A N 1
ATOM 3635 C CA . LYS A 1 680 ? 58.443 5.966 48.922 1.00 62.85 680 LYS A CA 1
ATOM 3636 C C . LYS A 1 680 ? 57.972 7.394 48.719 1.00 59.77 680 LYS A C 1
ATOM 3637 O O . LYS A 1 680 ? 56.786 7.659 48.555 1.00 60.07 680 LYS A O 1
ATOM 3643 N N . ILE A 1 681 ? 58.935 8.305 48.724 1.00 57.07 681 ILE A N 1
ATOM 3644 C CA . ILE A 1 681 ? 58.703 9.719 48.476 1.00 54.07 681 ILE A CA 1
ATOM 3645 C C . ILE A 1 681 ? 59.726 10.039 47.402 1.00 52.35 681 ILE A C 1
ATOM 3646 O O . ILE A 1 681 ? 60.924 9.884 47.626 1.00 51.59 681 ILE A O 1
ATOM 3651 N N . VAL A 1 682 ? 59.257 10.462 46.236 1.00 50.27 682 VAL A N 1
ATOM 3652 C CA . VAL A 1 682 ? 60.158 10.787 45.139 1.00 49.46 682 VAL A CA 1
ATOM 3653 C C . VAL A 1 682 ? 60.300 12.297 44.943 1.00 48.20 682 VAL A C 1
ATOM 3654 O O . VAL A 1 682 ? 59.313 13.007 44.791 1.00 48.32 682 VAL A O 1
ATOM 3658 N N . LEU A 1 683 ? 61.532 12.786 44.961 1.00 47.87 683 LEU A N 1
ATOM 3659 C CA . LEU A 1 683 ? 61.771 14.212 44.781 1.00 47.79 683 LEU A CA 1
ATOM 3660 C C . LEU A 1 683 ? 62.217 14.468 43.351 1.00 48.29 683 LEU A C 1
ATOM 3661 O O . LEU A 1 683 ? 62.899 13.641 42.745 1.00 47.63 683 LEU A O 1
ATOM 3666 N N . SER A 1 684 ? 61.831 15.621 42.821 1.00 49.48 684 SER A N 1
ATOM 3667 C CA . SER A 1 684 ? 62.158 15.993 41.447 1.00 51.59 684 SER A CA 1
ATOM 3668 C C . SER A 1 684 ? 63.464 16.755 41.292 1.00 53.10 684 SER A C 1
ATOM 3669 O O . SER A 1 684 ? 64.354 16.681 42.137 1.00 52.88 684 SER A O 1
ATOM 3672 N N . ALA A 1 685 ? 63.546 17.478 40.175 1.00 56.78 685 ALA A N 1
ATOM 3673 C CA . ALA A 1 685 ? 64.675 18.347 39.820 1.00 58.13 685 ALA A CA 1
ATOM 3674 C C . ALA A 1 685 ? 66.014 17.740 40.178 1.00 58.44 685 ALA A C 1
ATOM 3675 O O . ALA A 1 685 ? 66.157 16.521 40.126 1.00 60.41 685 ALA A O 1
ATOM 3677 N N . PRO A 1 686 ? 67.028 18.575 40.505 1.00 58.43 686 PRO A N 1
ATOM 3678 C CA . PRO A 1 686 ? 68.319 17.972 40.862 1.00 57.59 686 PRO A CA 1
ATOM 3679 C C . PRO A 1 686 ? 68.356 17.808 42.388 1.00 57.52 686 PRO A C 1
ATOM 3680 O O . PRO A 1 686 ? 67.614 18.492 43.098 1.00 55.41 686 PRO A O 1
ATOM 3684 N N . LYS A 1 687 ? 69.211 16.917 42.890 1.00 58.23 687 LYS A N 1
ATOM 3685 C CA . LYS A 1 687 ? 69.309 16.705 44.332 1.00 59.53 687 LYS A CA 1
ATOM 3686 C C . LYS A 1 687 ? 69.674 17.995 45.058 1.00 59.55 687 LYS A C 1
ATOM 3687 O O . LYS A 1 687 ? 69.020 18.383 46.024 1.00 59.87 687 LYS A O 1
ATOM 3693 N N . GLN A 1 688 ? 70.719 18.656 44.574 1.00 59.53 688 GLN A N 1
ATOM 3694 C CA . GLN A 1 688 ? 71.223 19.896 45.164 1.00 60.27 688 GLN A CA 1
ATOM 3695 C C . GLN A 1 688 ? 70.221 20.921 45.720 1.00 58.23 688 GLN A C 1
ATOM 3696 O O . GLN A 1 688 ? 70.589 21.740 46.561 1.00 57.80 688 GLN A O 1
ATOM 3702 N N . ILE A 1 689 ? 68.971 20.895 45.266 1.00 55.64 689 ILE A N 1
ATOM 3703 C CA . ILE A 1 689 ? 67.988 21.846 45.782 1.00 52.90 689 ILE A CA 1
ATOM 3704 C C . ILE A 1 689 ? 67.087 21.177 46.803 1.00 51.64 689 ILE A C 1
ATOM 3705 O O . ILE A 1 689 ? 66.399 21.854 47.569 1.00 49.05 689 ILE A O 1
ATOM 3710 N N . GLN A 1 690 ? 67.082 19.846 46.801 1.00 51.43 690 GLN A N 1
ATOM 3711 C CA . GLN A 1 690 ? 66.261 19.092 47.741 1.00 51.44 690 GLN A CA 1
ATOM 3712 C C . GLN A 1 690 ? 66.863 19.155 49.138 1.00 52.26 690 GLN A C 1
ATOM 3713 O O . GLN A 1 690 ? 67.974 18.682 49.371 1.00 52.64 690 GLN A O 1
ATOM 3719 N N . ASN A 1 691 ? 66.118 19.748 50.062 1.00 54.97 691 ASN A N 1
ATOM 3720 C CA . ASN A 1 691 ? 66.560 19.903 51.444 1.00 57.86 691 ASN A CA 1
ATOM 3721 C C . ASN A 1 691 ? 67.081 18.608 52.076 1.00 59.29 691 ASN A C 1
ATOM 3722 O O . ASN A 1 691 ? 66.313 17.732 52.489 1.00 57.44 691 ASN A O 1
ATOM 3727 N N . GLU A 1 692 ? 68.405 18.514 52.137 1.00 61.69 692 GLU A N 1
ATOM 3728 C CA . GLU A 1 692 ? 69.128 17.384 52.713 1.00 63.92 692 GLU A CA 1
ATOM 3729 C C . GLU A 1 692 ? 68.637 17.085 54.130 1.00 64.22 692 GLU A C 1
ATOM 3730 O O . GLU A 1 692 ? 68.532 15.926 54.548 1.00 62.43 692 GLU A O 1
ATOM 3736 N N . GLU A 1 693 ? 68.351 18.157 54.859 1.00 65.37 693 GLU A N 1
ATOM 3737 C CA . GLU A 1 693 ? 67.873 18.087 56.231 1.00 67.00 693 GLU A CA 1
ATOM 3738 C C . GLU A 1 693 ? 66.634 17.192 56.359 1.00 66.62 693 GLU A C 1
ATOM 3739 O O . GLU A 1 693 ? 66.708 16.090 56.908 1.00 66.52 693 GLU A O 1
ATOM 3745 N N . ILE A 1 694 ? 65.499 17.677 55.851 1.00 65.18 694 ILE A N 1
ATOM 3746 C CA . ILE A 1 694 ? 64.235 16.945 55.914 1.00 63.70 694 ILE A CA 1
ATOM 3747 C C . ILE A 1 694 ? 64.310 15.545 55.322 1.00 63.16 694 ILE A C 1
ATOM 3748 O O . ILE A 1 694 ? 63.540 14.665 55.708 1.00 62.35 694 ILE A O 1
ATOM 3753 N N . THR A 1 695 ? 65.222 15.331 54.382 1.00 62.77 695 THR A N 1
ATOM 3754 C CA . THR A 1 695 ? 65.350 14.011 53.787 1.00 63.53 695 THR A CA 1
ATOM 3755 C C . THR A 1 695 ? 65.769 13.039 54.874 1.00 64.57 695 THR A C 1
ATOM 3756 O O . THR A 1 695 ? 65.226 11.939 54.977 1.00 65.59 695 THR A O 1
ATOM 3760 N N . ALA A 1 696 ? 66.729 13.457 55.694 1.00 65.72 696 ALA A N 1
ATOM 3761 C CA . ALA A 1 696 ? 67.210 12.625 56.788 1.00 66.44 696 ALA A CA 1
ATOM 3762 C C . ALA A 1 696 ? 66.013 12.173 57.605 1.00 67.52 696 ALA A C 1
ATOM 3763 O O . ALA A 1 696 ? 65.698 10.989 57.656 1.00 67.31 696 ALA A O 1
ATOM 3765 N N . LYS A 1 697 ? 65.346 13.134 58.234 1.00 69.95 697 LYS A N 1
ATOM 3766 C CA . LYS A 1 697 ? 64.171 12.855 59.048 1.00 72.53 697 LYS A CA 1
ATOM 3767 C C . LYS A 1 697 ? 63.266 11.810 58.416 1.00 73.79 697 LYS A C 1
ATOM 3768 O O . LYS A 1 697 ? 62.815 10.883 59.084 1.00 74.45 697 LYS A O 1
ATOM 3774 N N . LEU A 1 698 ? 62.991 11.967 57.127 1.00 74.74 698 LEU A N 1
ATOM 3775 C CA . LEU A 1 698 ? 62.132 11.024 56.435 1.00 76.07 698 LEU A CA 1
ATOM 3776 C C . LEU A 1 698 ? 62.816 9.669 56.313 1.00 77.23 698 LEU A C 1
ATOM 3777 O O . LEU A 1 698 ? 62.221 8.643 56.651 1.00 77.14 698 LEU A O 1
ATOM 3782 N N . ILE A 1 699 ? 64.057 9.664 55.829 1.00 78.32 699 ILE A N 1
ATOM 3783 C CA . ILE A 1 699 ? 64.802 8.412 55.681 1.00 79.82 699 ILE A CA 1
ATOM 3784 C C . ILE A 1 699 ? 64.836 7.713 57.036 1.00 80.34 699 ILE A C 1
ATOM 3785 O O . ILE A 1 699 ? 64.853 6.484 57.120 1.00 80.64 699 ILE A O 1
ATOM 3790 N N . LYS A 1 700 ? 64.842 8.515 58.096 1.00 80.48 700 LYS A N 1
ATOM 3791 C CA . LYS A 1 700 ? 64.855 7.999 59.455 1.00 80.51 700 LYS A CA 1
ATOM 3792 C C . LYS A 1 700 ? 63.531 7.283 59.699 1.00 80.53 700 LYS A C 1
ATOM 3793 O O . LYS A 1 700 ? 63.508 6.103 60.047 1.00 81.17 700 LYS A O 1
ATOM 3799 N N . LYS A 1 701 ? 62.430 8.000 59.492 1.00 79.97 701 LYS A N 1
ATOM 3800 C CA . LYS A 1 701 ? 61.098 7.447 59.700 1.00 78.76 701 LYS A CA 1
ATOM 3801 C C . LYS A 1 701 ? 60.734 6.344 58.708 1.00 77.91 701 LYS A C 1
ATOM 3802 O O . LYS A 1 701 ? 59.593 6.245 58.262 1.00 77.35 701 LYS A O 1
ATOM 3808 N N . ASN A 1 702 ? 61.725 5.532 58.358 1.00 77.09 702 ASN A N 1
ATOM 3809 C CA . ASN A 1 702 ? 61.543 4.388 57.468 1.00 76.76 702 ASN A CA 1
ATOM 3810 C C . ASN A 1 702 ? 60.926 4.673 56.093 1.00 75.37 702 ASN A C 1
ATOM 3811 O O . ASN A 1 702 ? 60.241 3.821 55.524 1.00 75.49 702 ASN A O 1
ATOM 3816 N N . ILE A 1 703 ? 61.175 5.858 55.550 1.00 73.92 703 ILE A N 1
ATOM 3817 C CA . ILE A 1 703 ? 60.636 6.208 54.238 1.00 71.51 703 ILE A CA 1
ATOM 3818 C C . ILE A 1 703 ? 61.754 6.231 53.208 1.00 69.16 703 ILE A C 1
ATOM 3819 O O . ILE A 1 703 ? 62.762 6.905 53.409 1.00 69.01 703 ILE A O 1
ATOM 3824 N N . GLU A 1 704 ? 61.585 5.496 52.114 1.00 66.77 704 GLU A N 1
ATOM 3825 C CA . GLU A 1 704 ? 62.602 5.486 51.072 1.00 66.06 704 GLU A CA 1
ATOM 3826 C C . GLU A 1 704 ? 62.478 6.761 50.242 1.00 65.50 704 GLU A C 1
ATOM 3827 O O . GLU A 1 704 ? 61.411 7.056 49.702 1.00 65.48 704 GLU A O 1
ATOM 3833 N N . VAL A 1 705 ? 63.570 7.517 50.150 1.00 63.69 705 VAL A N 1
ATOM 3834 C CA . VAL A 1 705 ? 63.582 8.762 49.398 1.00 61.65 705 VAL A CA 1
ATOM 3835 C C . VAL A 1 705 ? 64.414 8.639 48.135 1.00 60.61 705 VAL A C 1
ATOM 3836 O O . VAL A 1 705 ? 65.612 8.375 48.196 1.00 61.30 705 VAL A O 1
ATOM 3840 N N . VAL A 1 706 ? 63.773 8.837 46.991 1.00 58.30 706 VAL A N 1
ATOM 3841 C CA . VAL A 1 706 ? 64.463 8.749 45.720 1.00 57.25 706 VAL A CA 1
ATOM 3842 C C . VAL A 1 706 ? 64.728 10.135 45.154 1.00 58.84 706 VAL A C 1
ATOM 3843 O O . VAL A 1 706 ? 63.795 10.853 44.785 1.00 58.78 706 VAL A O 1
ATOM 3847 N N . ASN A 1 707 ? 66.001 10.515 45.105 1.00 59.35 707 ASN A N 1
ATOM 3848 C CA . ASN A 1 707 ? 66.388 11.804 44.552 1.00 59.85 707 ASN A CA 1
ATOM 3849 C C . ASN A 1 707 ? 66.502 11.631 43.048 1.00 59.37 707 ASN A C 1
ATOM 3850 O O . ASN A 1 707 ? 67.449 11.030 42.550 1.00 59.66 707 ASN A O 1
ATOM 3855 N N . MET A 1 708 ? 65.517 12.160 42.335 1.00 59.00 708 MET A N 1
ATOM 3856 C CA . MET A 1 708 ? 65.456 12.056 40.886 1.00 57.12 708 MET A CA 1
ATOM 3857 C C . MET A 1 708 ? 66.542 12.750 40.084 1.00 54.86 708 MET A C 1
ATOM 3858 O O . MET A 1 708 ? 67.071 13.791 40.472 1.00 53.58 708 MET A O 1
ATOM 3863 N N . PRO A 1 709 ? 66.898 12.155 38.945 1.00 52.84 709 PRO A N 1
ATOM 3864 C CA . PRO A 1 709 ? 67.909 12.693 38.041 1.00 52.20 709 PRO A CA 1
ATOM 3865 C C . PRO A 1 709 ? 67.134 13.473 36.984 1.00 50.73 709 PRO A C 1
ATOM 3866 O O . PRO A 1 709 ? 65.919 13.387 36.935 1.00 51.17 709 PRO A O 1
ATOM 3870 N N . LEU A 1 710 ? 67.815 14.236 36.144 1.00 50.67 710 LEU A N 1
ATOM 3871 C CA . LEU A 1 710 ? 67.111 14.973 35.108 1.00 51.08 710 LEU A CA 1
ATOM 3872 C C . LEU A 1 710 ? 67.134 14.188 33.795 1.00 50.57 710 LEU A C 1
ATOM 3873 O O . LEU A 1 710 ? 68.146 13.593 33.437 1.00 50.46 710 LEU A O 1
ATOM 3878 N N . ASN A 1 711 ? 66.007 14.179 33.094 1.00 51.16 711 ASN A N 1
ATOM 3879 C CA . ASN A 1 711 ? 65.861 13.477 31.813 1.00 52.33 711 ASN A CA 1
ATOM 3880 C C . ASN A 1 711 ? 66.255 12.001 31.750 1.00 53.60 711 ASN A C 1
ATOM 3881 O O . ASN A 1 711 ? 66.774 11.536 30.733 1.00 51.60 711 ASN A O 1
ATOM 3886 N N . LYS A 1 712 ? 66.012 11.260 32.825 1.00 54.87 712 LYS A N 1
ATOM 3887 C CA . LYS A 1 712 ? 66.324 9.839 32.804 1.00 55.55 712 LYS A CA 1
ATOM 3888 C C . LYS A 1 712 ? 65.172 9.025 33.378 1.00 54.59 712 LYS A C 1
ATOM 3889 O O . LYS A 1 712 ? 64.818 9.164 34.547 1.00 54.45 712 LYS A O 1
ATOM 3895 N N . ILE A 1 713 ? 64.589 8.174 32.542 1.00 54.12 713 ILE A N 1
ATOM 3896 C CA . ILE A 1 713 ? 63.485 7.337 32.976 1.00 53.95 713 ILE A CA 1
ATOM 3897 C C . ILE A 1 713 ? 63.910 6.495 34.170 1.00 54.09 713 ILE A C 1
ATOM 3898 O O . ILE A 1 713 ? 65.065 6.109 34.295 1.00 54.87 713 ILE A O 1
ATOM 3903 N N . VAL A 1 714 ? 62.972 6.219 35.059 1.00 55.05 714 VAL A N 1
ATOM 3904 C CA . VAL A 1 714 ? 63.280 5.431 36.236 1.00 55.48 714 VAL A CA 1
ATOM 3905 C C . VAL A 1 714 ? 62.134 4.470 36.546 1.00 56.88 714 VAL A C 1
ATOM 3906 O O . VAL A 1 714 ? 61.021 4.895 36.865 1.00 56.94 714 VAL A O 1
ATOM 3910 N N . GLU A 1 715 ? 62.418 3.175 36.432 1.00 57.40 715 GLU A N 1
ATOM 3911 C CA . GLU A 1 715 ? 61.442 2.129 36.697 1.00 58.17 715 GLU A CA 1
ATOM 3912 C C . GLU A 1 715 ? 61.253 1.950 38.200 1.00 58.28 715 GLU A C 1
ATOM 3913 O O . GLU A 1 715 ? 62.223 1.831 38.937 1.00 58.28 715 GLU A O 1
ATOM 3919 N N . PHE A 1 716 ? 60.001 1.952 38.648 1.00 59.29 716 PHE A N 1
ATOM 3920 C CA . PHE A 1 716 ? 59.674 1.765 40.058 1.00 60.91 716 PHE A CA 1
ATOM 3921 C C . PHE A 1 716 ? 58.837 0.497 40.192 1.00 63.17 716 PHE A C 1
ATOM 3922 O O . PHE A 1 716 ? 58.428 -0.092 39.194 1.00 64.22 716 PHE A O 1
ATOM 3930 N N . SER A 1 717 ? 58.572 0.084 41.425 1.00 65.10 717 SER A N 1
ATOM 3931 C CA . SER A 1 717 ? 57.767 -1.105 41.662 1.00 67.36 717 SER A CA 1
ATOM 3932 C C . SER A 1 717 ? 56.651 -0.772 42.653 1.00 68.95 717 SER A C 1
ATOM 3933 O O . SER A 1 717 ? 56.830 0.204 43.418 1.00 69.96 717 SER A O 1
#